Protein AF-X6MIB8-F1 (afdb_monomer_lite)

Sequence (411 aa):
MKKGPIITSQQKDAKNQMLMVTTNDMEYNIPLEWERCTTKIESFKKVSEFEKEVKEFFNSKQVKDDVLILQCRYTSKTKSLLEQVISILQVEHHLFYKVADNHCANKLIVLLIHTNRKSPFPLIFTRKWRLVYVDYLLSTKPISLQKDLKKPVAEVMSGDSKPNLTDCASRAFGKLHFPRSMNCLKEKKKLSKLFSKDESNKCGAILEQRLMSLLSEAMRYRSVEDILLELTPQEESKEMEMSFFERHQNILDTLLILAFVDVLLVVYQNGGFKVLTIIYFSFTKKKKQVNLRKNNQEYQQLFEMALSNSELVPMKTPTITVNQLLLVAIEPELYVVRARTKSLFPFSHCIHKWCQQQFSSNKELPSVEIAHRVTILEQVPIGNGKDSLKQWESICSEKANGIYAMDLIRK

Organism: Reticulomyxa filosa (NCBI:txid46433)

Foldseek 3Di:
DDDDPVLVVCLQVQLFAAEEEEELDDPPLAEPVCVVQEDEPVVDPDPVVVLVVLLCLLPDPPPPDLEHEYEYEDDPVCVVVVVSVVVSNVVSSCVSSVDPVCVRRSRHYYYYYNYFPVGDDDDDDDSHYDYDYDHGNHDDDDDDPVPQQQDQLLVNCPDPCPAQLLVLLLLLLVQADEPPPDDSVVQNVVSSVLRDPPDPRLLSVLLVVQLSVLLCVLRVPPGNNNLVVVLPDPDPPDDPSHGPVVVSSLLSSLSSSQSSNQSQLLQQQQQHCVLLCVLPPPPPDDDDPPVSVLVSVLQVVQQSVQSSACQLRPTDRDNDDSVSSVCVVPPSNHHYNPHPNLQNHRNLVSVVVVLVVVVVVPVPDPPDDVVVSVVVQQPDARHPDPHGVVVSVVSDDPVSVVSSVVSVVSD

Radius of gyration: 30.53 Å; chains: 1; bounding box: 70×48×96 Å

pLDDT: mean 78.82, std 13.81, range [31.67, 96.06]

Structure (mmCIF, N/CA/C/O backbone):
data_AF-X6MIB8-F1
#
_entry.id   AF-X6MIB8-F1
#
loop_
_atom_site.group_PDB
_atom_site.id
_atom_site.type_symbol
_atom_site.label_atom_id
_atom_site.label_alt_id
_atom_site.label_comp_id
_atom_site.label_asym_id
_atom_site.label_entity_id
_atom_site.label_seq_id
_atom_site.pdbx_PDB_ins_code
_atom_site.Cartn_x
_atom_site.Cartn_y
_atom_site.Cartn_z
_atom_site.occupancy
_atom_site.B_iso_or_equiv
_atom_site.auth_seq_id
_atom_site.auth_comp_id
_atom_site.auth_asym_id
_atom_site.auth_atom_id
_atom_site.pdbx_PDB_model_num
ATOM 1 N N . MET A 1 1 ? -7.494 17.008 19.099 1.00 43.53 1 MET A N 1
ATOM 2 C CA . MET A 1 1 ? -7.422 15.704 18.401 1.00 43.53 1 MET A CA 1
ATOM 3 C C . MET A 1 1 ? -8.741 15.482 17.681 1.00 43.53 1 MET A C 1
ATOM 5 O O . MET A 1 1 ? -9.778 15.635 18.316 1.00 43.53 1 MET A O 1
ATOM 9 N N . LYS A 1 2 ? -8.736 15.215 16.369 1.00 44.47 2 LYS A N 1
ATOM 10 C CA . LYS A 1 2 ? -9.976 14.899 15.644 1.00 44.47 2 LYS A CA 1
ATOM 11 C C . LYS A 1 2 ? -10.349 13.450 15.964 1.00 44.47 2 LYS A C 1
ATOM 13 O O . LYS A 1 2 ? -9.749 12.528 15.432 1.00 44.47 2 LYS A O 1
ATOM 18 N N . LYS A 1 3 ? -11.301 13.261 16.878 1.00 60.91 3 LYS A N 1
ATOM 19 C CA . LYS A 1 3 ? -11.911 11.951 17.144 1.00 60.91 3 LYS A CA 1
ATOM 20 C C . LYS A 1 3 ? -12.702 11.533 15.892 1.00 60.91 3 LYS A C 1
ATOM 22 O O . LYS A 1 3 ? -13.269 12.392 15.217 1.00 60.91 3 LYS A O 1
ATOM 27 N N . GLY A 1 4 ? -12.707 10.243 15.552 1.00 65.88 4 GLY A N 1
ATOM 28 C CA . GLY A 1 4 ? -13.371 9.747 14.339 1.00 65.88 4 GLY A CA 1
ATOM 29 C C . GLY A 1 4 ? -14.873 10.095 14.295 1.00 65.88 4 GLY A C 1
ATOM 30 O O . GLY A 1 4 ? -15.484 10.302 15.351 1.00 65.88 4 GLY A O 1
ATOM 31 N N . PRO A 1 5 ? -15.501 10.149 13.103 1.00 74.50 5 PRO A N 1
ATOM 32 C CA . PRO A 1 5 ? -16.910 10.535 12.945 1.00 74.50 5 PRO A CA 1
ATOM 33 C C . PRO A 1 5 ? -17.867 9.628 13.737 1.00 74.50 5 PRO A C 1
ATOM 35 O O . PRO A 1 5 ? -18.864 10.095 14.280 1.00 74.50 5 PRO A O 1
ATOM 38 N N . ILE A 1 6 ? -17.529 8.342 13.882 1.00 80.00 6 ILE A N 1
ATOM 39 C CA . ILE A 1 6 ? -18.321 7.382 14.663 1.00 80.00 6 ILE A CA 1
ATOM 40 C C . ILE A 1 6 ? -18.298 7.751 16.150 1.00 80.00 6 ILE A C 1
ATOM 42 O O . ILE A 1 6 ? -19.362 7.924 16.739 1.00 80.00 6 ILE A O 1
ATOM 46 N N . ILE A 1 7 ? -17.110 7.948 16.736 1.00 80.19 7 ILE A N 1
ATOM 47 C CA . ILE A 1 7 ? -16.953 8.316 18.153 1.00 80.19 7 ILE A CA 1
ATOM 48 C C . ILE A 1 7 ? -17.649 9.648 18.435 1.00 80.19 7 ILE A C 1
ATOM 50 O O . ILE A 1 7 ? -18.449 9.735 19.357 1.00 80.19 7 ILE A O 1
ATOM 54 N N . THR A 1 8 ? -17.405 10.669 17.611 1.00 82.19 8 THR A N 1
ATOM 55 C CA . THR A 1 8 ? -18.011 12.000 17.800 1.00 82.19 8 THR A CA 1
ATOM 56 C C . THR A 1 8 ? -19.533 11.987 17.665 1.00 82.19 8 THR A C 1
ATOM 58 O O . THR A 1 8 ? -20.211 12.673 18.428 1.00 82.19 8 THR A O 1
ATOM 61 N N . SER A 1 9 ? -20.088 11.194 16.739 1.00 83.94 9 SER A N 1
ATOM 62 C CA . SER A 1 9 ? -21.541 11.013 16.643 1.00 83.94 9 SER A CA 1
ATOM 63 C C . SER A 1 9 ? -22.099 10.313 17.883 1.00 83.94 9 SER A C 1
ATOM 65 O O . SER A 1 9 ? -23.073 10.785 18.460 1.00 83.94 9 SER A O 1
ATOM 67 N N . GLN A 1 10 ? -21.434 9.248 18.341 1.00 88.62 10 GLN A N 1
ATOM 68 C CA . GLN A 1 10 ? -21.907 8.431 19.451 1.00 88.62 10 GLN A CA 1
ATOM 69 C C . GLN A 1 10 ? -21.777 9.129 20.805 1.00 88.62 10 GLN A C 1
ATOM 71 O O . GLN A 1 10 ? -22.563 8.857 21.705 1.00 88.62 10 GLN A O 1
ATOM 76 N N . GLN A 1 11 ? -20.827 10.053 20.958 1.00 86.38 11 GLN A N 1
ATOM 77 C CA . GLN A 1 11 ? -20.682 10.835 22.186 1.00 86.38 11 GLN A CA 1
ATOM 78 C C . GLN A 1 11 ? -21.947 11.628 22.535 1.00 86.38 11 GLN A C 1
ATOM 80 O O . GLN A 1 11 ? -22.252 11.773 23.714 1.00 86.38 11 GLN A O 1
ATOM 85 N N . LYS A 1 12 ? -22.713 12.087 21.536 1.00 86.56 12 LYS A N 1
ATOM 86 C CA . LYS A 1 12 ? -23.987 12.794 21.761 1.00 86.56 12 LYS A CA 1
ATOM 87 C C . LYS A 1 12 ? -25.070 11.887 22.354 1.00 86.56 12 LYS A C 1
ATOM 89 O O . LYS A 1 12 ? -25.936 12.363 23.077 1.00 86.56 12 LYS A O 1
ATOM 94 N N . ASP A 1 13 ? -24.977 10.586 22.088 1.00 89.56 13 ASP A N 1
ATOM 95 C CA . ASP A 1 13 ? -25.909 9.558 22.559 1.00 89.56 13 ASP A CA 1
ATOM 96 C C . ASP A 1 13 ? -25.331 8.723 23.715 1.00 89.56 13 ASP A C 1
ATOM 98 O O . ASP A 1 13 ? -25.916 7.707 24.108 1.00 89.56 13 ASP A O 1
ATOM 102 N N . ALA A 1 14 ? -24.199 9.149 24.290 1.00 89.88 14 ALA A N 1
ATOM 103 C CA . ALA A 1 14 ? -23.437 8.380 25.273 1.00 89.88 14 ALA A CA 1
ATOM 104 C C . ALA A 1 14 ? -24.249 8.026 26.524 1.00 89.88 14 ALA A C 1
ATOM 106 O O . ALA A 1 14 ? -24.053 6.957 27.096 1.00 89.88 14 ALA A O 1
ATOM 107 N N . LYS A 1 15 ? -25.211 8.870 26.917 1.00 89.81 15 LYS A N 1
ATOM 108 C CA . LYS A 1 15 ? -26.158 8.591 28.007 1.00 89.81 15 LYS A CA 1
ATOM 109 C C . LYS A 1 15 ? -27.012 7.348 27.756 1.00 89.81 15 LYS A C 1
ATOM 111 O O . LYS A 1 15 ? -27.346 6.613 28.684 1.00 89.81 15 LYS A O 1
ATOM 116 N N . ASN A 1 16 ? -27.414 7.132 26.510 1.00 90.06 16 ASN A N 1
ATOM 117 C CA . ASN A 1 16 ? -28.349 6.072 26.156 1.00 90.06 16 ASN A CA 1
ATOM 118 C C . ASN A 1 16 ? -27.608 4.782 25.807 1.00 90.06 16 ASN A C 1
ATOM 120 O O . ASN A 1 16 ? -28.069 3.694 26.170 1.00 90.06 16 ASN A O 1
ATOM 124 N N . GLN A 1 17 ? -26.473 4.908 25.112 1.00 92.00 17 GLN A N 1
ATOM 125 C CA . GLN A 1 17 ? -25.774 3.782 24.503 1.00 92.00 17 GLN A CA 1
ATOM 126 C C . GLN A 1 17 ? -24.253 3.928 24.555 1.00 92.00 17 GLN A C 1
ATOM 128 O O . GLN A 1 17 ? -23.694 4.973 24.220 1.00 92.00 17 GLN A O 1
ATOM 133 N N . MET A 1 18 ? -23.589 2.822 24.882 1.00 94.81 18 MET A N 1
ATOM 134 C CA . MET A 1 18 ? -22.151 2.629 24.703 1.00 94.81 18 MET A CA 1
ATOM 135 C C . MET A 1 18 ? -21.857 2.112 23.289 1.00 94.81 18 MET A C 1
ATOM 137 O O . MET A 1 18 ? -22.747 1.595 22.608 1.00 94.81 18 MET A O 1
ATOM 141 N N . LEU A 1 19 ? -20.609 2.231 22.840 1.00 94.56 19 LEU A N 1
ATOM 142 C CA . LEU A 1 19 ? -20.187 1.768 21.519 1.00 94.56 19 LEU A CA 1
ATOM 143 C C . LEU A 1 19 ? -19.477 0.420 21.629 1.00 94.56 19 LEU A C 1
ATOM 145 O O . LEU A 1 19 ? -18.534 0.283 22.399 1.00 94.56 19 LEU A O 1
ATOM 149 N N . MET A 1 20 ? -19.887 -0.554 20.826 1.00 94.62 20 MET A N 1
ATOM 150 C CA . MET A 1 20 ? -19.162 -1.809 20.651 1.00 94.62 20 MET A CA 1
ATOM 151 C C . MET A 1 20 ? -18.647 -1.864 19.216 1.00 94.62 20 MET A C 1
ATOM 153 O O . MET A 1 20 ? -19.436 -1.894 18.270 1.00 94.62 20 MET A O 1
ATOM 157 N N . VAL A 1 21 ? -17.328 -1.837 19.056 1.00 93.06 21 VAL A N 1
ATOM 158 C CA . VAL A 1 21 ? -16.655 -1.918 17.759 1.00 93.06 21 VAL A CA 1
ATOM 159 C C . VAL A 1 21 ? -16.092 -3.317 17.608 1.00 93.06 21 VAL A C 1
ATOM 161 O O . VAL A 1 21 ? -15.264 -3.736 18.407 1.00 93.06 21 VAL A O 1
ATOM 164 N N . THR A 1 22 ? -16.526 -4.034 16.581 1.00 91.56 22 THR A N 1
ATOM 165 C CA . THR A 1 22 ? -15.931 -5.318 16.191 1.00 91.56 22 THR A CA 1
ATOM 166 C C . THR A 1 22 ? -15.051 -5.105 14.971 1.00 91.56 22 THR A C 1
ATOM 168 O O . THR A 1 22 ? -15.407 -4.334 14.078 1.00 91.56 22 THR A O 1
ATOM 171 N N . THR A 1 23 ? -13.890 -5.747 14.939 1.00 90.00 23 THR A N 1
ATOM 172 C CA . THR A 1 23 ? -12.939 -5.597 13.838 1.00 90.00 23 THR A CA 1
ATOM 173 C C . THR A 1 23 ? -12.121 -6.864 13.636 1.00 90.00 23 THR A C 1
ATOM 175 O O . THR A 1 23 ? -11.822 -7.569 14.596 1.00 90.00 23 THR A O 1
ATOM 178 N N . ASN A 1 24 ? -11.741 -7.135 12.388 1.00 86.00 24 ASN A N 1
ATOM 179 C CA . ASN A 1 24 ? -10.738 -8.152 12.058 1.00 86.00 24 ASN A CA 1
ATOM 180 C C . ASN A 1 24 ? -9.335 -7.546 11.881 1.00 86.00 24 ASN A C 1
ATOM 182 O O . ASN A 1 24 ? -8.414 -8.262 11.500 1.00 86.00 24 ASN A O 1
ATOM 186 N N . ASP A 1 25 ? -9.182 -6.242 12.124 1.00 86.62 25 ASP A N 1
ATOM 187 C CA . ASP A 1 25 ? -7.909 -5.539 12.022 1.00 86.62 25 ASP A CA 1
ATOM 188 C C . ASP A 1 25 ? -6.956 -5.923 13.167 1.00 86.62 25 ASP A C 1
ATOM 190 O O . ASP A 1 25 ? -7.358 -6.441 14.220 1.00 86.62 25 ASP A O 1
ATOM 194 N N . MET A 1 26 ? -5.673 -5.642 12.975 1.00 84.06 26 MET A N 1
ATOM 195 C CA . MET A 1 26 ? -4.621 -5.972 13.926 1.00 84.06 26 MET A CA 1
ATOM 196 C C . MET A 1 26 ? -4.724 -5.122 15.197 1.00 84.06 26 MET A C 1
ATOM 198 O O . MET A 1 26 ? -4.996 -3.925 15.158 1.00 84.06 26 MET A O 1
ATOM 202 N N . GLU A 1 27 ? -4.430 -5.721 16.353 1.00 85.19 27 GLU A N 1
ATOM 203 C CA . GLU A 1 27 ? -4.502 -5.036 17.656 1.00 85.19 27 GLU A CA 1
ATOM 204 C C . GLU A 1 27 ? -3.617 -3.786 17.760 1.00 85.19 27 GLU A C 1
ATOM 206 O O . GLU A 1 27 ? -3.886 -2.905 18.571 1.00 85.19 27 GLU A O 1
ATOM 211 N N . TYR A 1 28 ? -2.541 -3.709 16.982 1.00 83.69 28 TYR A N 1
ATOM 212 C CA . TYR A 1 28 ? -1.632 -2.564 16.987 1.00 83.69 28 TYR A CA 1
ATOM 213 C C . TYR A 1 28 ? -2.043 -1.459 16.003 1.00 83.69 28 TYR A C 1
ATOM 215 O O . TYR A 1 28 ? -1.439 -0.389 16.024 1.00 83.69 28 TYR A O 1
ATOM 223 N N . ASN A 1 29 ? -3.068 -1.672 15.171 1.00 86.38 29 ASN A N 1
ATOM 224 C CA . ASN A 1 29 ? -3.566 -0.689 14.203 1.00 86.38 29 ASN A CA 1
ATOM 225 C C . ASN A 1 29 ? -4.497 0.347 14.865 1.00 86.38 29 ASN A C 1
ATOM 227 O O . ASN A 1 29 ? -5.529 0.732 14.324 1.00 86.38 29 ASN A O 1
ATOM 231 N N . ILE A 1 30 ? -4.133 0.824 16.057 1.00 87.69 30 ILE A N 1
ATOM 232 C CA . ILE A 1 30 ? -4.874 1.869 16.767 1.00 87.69 30 ILE A CA 1
ATOM 233 C C . ILE A 1 30 ? -4.402 3.244 16.273 1.00 87.69 30 ILE A C 1
ATOM 235 O O . ILE A 1 30 ? -3.196 3.500 16.258 1.00 87.69 30 ILE A O 1
ATOM 239 N N . PRO A 1 31 ? -5.315 4.157 15.888 1.00 87.12 31 PRO A N 1
ATOM 240 C CA . PRO A 1 31 ? -4.941 5.525 15.551 1.00 87.12 31 PRO A CA 1
ATOM 241 C C . PRO A 1 31 ? -4.188 6.204 16.701 1.00 87.12 31 PRO A C 1
ATOM 243 O O . PRO A 1 31 ? -4.583 6.086 17.862 1.00 87.12 31 PRO A O 1
ATOM 246 N N . LEU A 1 32 ? -3.150 6.984 16.386 1.00 86.31 32 LEU A N 1
ATOM 247 C CA . LEU A 1 32 ? -2.372 7.732 17.388 1.00 86.31 32 LEU A CA 1
ATOM 248 C C . LEU A 1 32 ? -3.260 8.660 18.235 1.00 86.31 32 LEU A C 1
ATOM 250 O O . LEU A 1 32 ? -2.961 8.952 19.392 1.00 86.31 32 LEU A O 1
ATOM 254 N N . GLU A 1 33 ? -4.383 9.125 17.681 1.00 84.06 33 GLU A N 1
ATOM 255 C CA . GLU A 1 33 ? -5.357 9.940 18.403 1.00 84.06 33 GLU A CA 1
ATOM 256 C C . GLU A 1 33 ? -6.120 9.175 19.490 1.00 84.06 33 GLU A C 1
ATOM 258 O O . GLU A 1 33 ? -6.701 9.811 20.370 1.00 84.06 33 GLU A O 1
ATOM 263 N N . TRP A 1 34 ? -6.166 7.845 19.410 1.00 87.75 34 TRP A N 1
ATOM 264 C CA . TRP A 1 34 ? -6.876 6.965 20.344 1.00 87.75 34 TRP A CA 1
ATOM 265 C C . TRP A 1 34 ? -5.939 6.351 21.382 1.00 87.75 34 TRP A C 1
ATOM 267 O O . TRP A 1 34 ? -6.402 5.909 22.429 1.00 87.75 34 TRP A O 1
ATOM 277 N N . GLU A 1 35 ? -4.631 6.353 21.128 1.00 87.00 35 GLU A N 1
ATOM 278 C CA . GLU A 1 35 ? -3.621 5.711 21.977 1.00 87.00 35 GLU A CA 1
ATOM 279 C C . GLU A 1 35 ? -3.730 6.129 23.454 1.00 87.00 35 GLU A C 1
ATOM 281 O O . GLU A 1 35 ? -3.663 5.292 24.345 1.00 87.00 35 GLU A O 1
ATOM 286 N N . ARG A 1 36 ? -3.997 7.413 23.726 1.00 87.06 36 ARG A N 1
ATOM 287 C CA . ARG A 1 36 ? -4.090 7.950 25.098 1.00 87.06 36 ARG A CA 1
ATOM 288 C C . ARG A 1 36 ? -5.326 7.510 25.875 1.00 87.06 36 ARG A C 1
ATOM 290 O O . ARG A 1 36 ? -5.307 7.569 27.099 1.00 87.06 36 ARG A O 1
ATOM 297 N N . CYS A 1 37 ? -6.392 7.128 25.181 1.00 88.00 37 CYS A N 1
ATOM 298 C CA . CYS A 1 37 ? -7.644 6.700 25.796 1.00 88.00 37 CYS A CA 1
ATOM 299 C C . CYS A 1 37 ? -7.920 5.206 25.598 1.00 88.00 37 CYS A C 1
ATOM 301 O O . CYS A 1 37 ? -9.012 4.752 25.933 1.00 88.00 37 CYS A O 1
ATOM 303 N N . THR A 1 38 ? -6.954 4.458 25.053 1.00 92.12 38 THR A N 1
ATOM 304 C CA . THR A 1 38 ? -7.073 3.023 24.801 1.00 92.12 38 THR A CA 1
ATOM 305 C C . THR A 1 38 ? -6.331 2.227 25.860 1.00 92.12 38 THR A C 1
ATOM 307 O O . THR A 1 38 ? -5.121 2.367 26.019 1.00 92.12 38 THR A O 1
ATOM 310 N N . THR A 1 39 ? -7.050 1.331 26.527 1.00 94.31 39 THR A N 1
ATOM 311 C CA . THR A 1 39 ? -6.491 0.415 27.520 1.00 94.31 39 THR A CA 1
ATOM 312 C C . THR A 1 39 ? -6.834 -1.019 27.145 1.00 94.31 39 THR A C 1
ATOM 314 O O . THR A 1 39 ? -7.984 -1.337 26.833 1.00 94.31 39 THR A O 1
ATOM 317 N N . LYS A 1 40 ? -5.840 -1.910 27.193 1.00 94.88 40 LYS A N 1
ATOM 318 C CA . LYS A 1 40 ? -6.064 -3.344 26.980 1.00 94.88 40 LYS A CA 1
ATOM 319 C C . LYS A 1 40 ? -6.684 -3.968 28.218 1.00 94.88 40 LYS A C 1
ATOM 321 O O . LYS A 1 40 ? -6.138 -3.827 29.314 1.00 94.88 40 LYS A O 1
ATOM 326 N N . ILE A 1 41 ? -7.777 -4.699 28.041 1.00 93.69 41 ILE A N 1
ATOM 327 C CA . ILE A 1 41 ? -8.462 -5.395 29.138 1.00 93.69 41 ILE A CA 1
ATOM 328 C C . ILE A 1 41 ? -7.527 -6.426 29.780 1.00 93.69 41 ILE A C 1
ATOM 330 O O . ILE A 1 41 ? -7.510 -6.590 30.996 1.00 93.69 41 ILE A O 1
ATOM 334 N N . GLU A 1 42 ? -6.676 -7.062 28.980 1.00 90.44 42 GLU A N 1
ATOM 335 C CA . GLU A 1 42 ? -5.698 -8.044 29.442 1.00 90.44 42 GLU A CA 1
ATOM 336 C C . GLU A 1 42 ? -4.600 -7.444 30.343 1.00 90.44 42 GLU A C 1
ATOM 338 O O . GLU A 1 42 ? -3.852 -8.191 30.971 1.00 90.44 42 GLU A O 1
ATOM 343 N N . SER A 1 43 ? -4.484 -6.113 30.430 1.00 92.94 43 SER A N 1
ATOM 344 C CA . SER A 1 43 ? -3.535 -5.462 31.342 1.00 92.94 43 SER A CA 1
ATOM 345 C C . SER A 1 43 ? -3.989 -5.459 32.808 1.00 92.94 43 SER A C 1
ATOM 347 O O . SER A 1 43 ? -3.147 -5.337 33.702 1.00 92.94 43 SER A O 1
ATOM 349 N N . PHE A 1 44 ? -5.289 -5.636 33.073 1.00 93.38 44 PHE A N 1
ATOM 350 C CA . PHE A 1 44 ? -5.826 -5.702 34.432 1.00 93.38 44 PHE A CA 1
ATOM 351 C C . PHE A 1 44 ? -5.623 -7.106 34.998 1.00 93.38 44 PHE A C 1
ATOM 353 O O . PHE A 1 44 ? -6.091 -8.095 34.430 1.00 93.38 44 PHE A O 1
ATOM 360 N N . LYS A 1 45 ? -4.945 -7.214 36.146 1.00 91.50 45 LYS A N 1
ATOM 361 C CA . LYS A 1 45 ? -4.690 -8.518 36.782 1.00 91.50 45 LYS A CA 1
ATOM 362 C C . LYS A 1 45 ? -5.883 -8.988 37.603 1.00 91.50 45 LYS A C 1
ATOM 364 O O . LYS A 1 45 ? -6.031 -10.189 37.833 1.00 91.50 45 LYS A O 1
ATOM 369 N N . LYS A 1 46 ? -6.712 -8.053 38.077 1.00 92.88 46 LYS A N 1
ATOM 370 C CA . LYS A 1 46 ? -7.894 -8.328 38.902 1.00 92.88 46 LYS A CA 1
ATOM 371 C C . LYS A 1 46 ? -9.114 -7.576 38.385 1.00 92.88 46 LYS A C 1
ATOM 373 O O . LYS A 1 46 ? -9.018 -6.420 37.987 1.00 92.88 46 LYS A O 1
ATOM 378 N N . VAL A 1 47 ? -10.289 -8.192 38.516 1.00 91.44 47 VAL A N 1
ATOM 379 C CA . VAL A 1 47 ? -11.580 -7.563 38.177 1.00 91.44 47 VAL A CA 1
ATOM 380 C C . VAL A 1 47 ? -11.799 -6.267 38.966 1.00 91.44 47 VAL A C 1
ATOM 382 O O . VAL A 1 47 ? -12.253 -5.277 38.409 1.00 91.44 47 VAL A O 1
ATOM 385 N N . SER A 1 48 ? -11.383 -6.229 40.234 1.00 93.06 48 SER A N 1
ATOM 386 C CA . SER A 1 48 ? -11.474 -5.028 41.072 1.00 93.06 48 SER A CA 1
ATOM 387 C C . SER A 1 48 ? -10.641 -3.851 40.551 1.00 93.06 48 SER A C 1
ATOM 389 O O . SER A 1 48 ? -11.001 -2.702 40.782 1.00 93.06 48 SER A O 1
ATOM 391 N N . GLU A 1 49 ? -9.514 -4.119 39.878 1.00 94.81 49 GLU A N 1
ATOM 392 C CA . GLU A 1 49 ? -8.689 -3.072 39.254 1.00 94.81 49 GLU A CA 1
ATOM 393 C C . GLU A 1 49 ? -9.424 -2.478 38.050 1.00 94.81 49 GLU A C 1
ATOM 395 O O . GLU A 1 49 ? -9.509 -1.261 37.922 1.00 94.81 49 GLU A O 1
ATOM 400 N N . PHE A 1 50 ? -10.028 -3.338 37.227 1.00 95.38 50 PHE A N 1
ATOM 401 C CA . PHE A 1 50 ? -10.848 -2.926 36.090 1.00 95.38 50 PHE A CA 1
ATOM 402 C C . PHE A 1 50 ? -12.075 -2.106 36.520 1.00 95.38 50 PHE A C 1
ATOM 404 O O . PHE A 1 50 ? -12.313 -1.022 35.993 1.00 95.38 50 PHE A O 1
ATOM 411 N N . GLU A 1 51 ? -12.837 -2.575 37.513 1.00 94.69 51 GLU A N 1
ATOM 412 C CA . GLU A 1 51 ? -13.989 -1.837 38.052 1.00 94.69 51 GLU A CA 1
ATOM 413 C C . GLU A 1 51 ? -13.591 -0.463 38.594 1.00 94.69 51 GLU A C 1
ATOM 415 O O . GLU A 1 51 ? -14.310 0.520 38.399 1.00 94.69 51 GLU A O 1
ATOM 420 N N . LYS A 1 52 ? -12.443 -0.389 39.277 1.00 93.69 52 LYS A N 1
ATOM 421 C CA . LYS A 1 52 ? -11.911 0.865 39.808 1.00 93.69 52 LYS A CA 1
ATOM 422 C C . LYS A 1 52 ? -11.590 1.848 38.682 1.00 93.69 52 LYS A C 1
ATOM 424 O O . LYS A 1 52 ? -12.020 2.993 38.773 1.00 93.69 52 LYS A O 1
ATOM 429 N N . GLU A 1 53 ? -10.923 1.402 37.619 1.00 93.12 53 GLU A N 1
ATOM 430 C CA . GLU A 1 53 ? -10.613 2.236 36.449 1.00 93.12 53 GLU A CA 1
ATOM 431 C C . GLU A 1 53 ? -11.889 2.798 35.797 1.00 93.12 53 GLU A C 1
ATOM 433 O O . GLU A 1 53 ? -11.995 3.996 35.536 1.00 93.12 53 GLU A O 1
ATOM 438 N N . VAL A 1 54 ? -12.905 1.951 35.589 1.00 93.69 54 VAL A N 1
ATOM 439 C CA . VAL A 1 54 ? -14.188 2.371 34.995 1.00 93.69 54 VAL A CA 1
ATOM 440 C C . VAL A 1 54 ? -14.894 3.405 35.881 1.00 93.69 54 VAL A C 1
ATOM 442 O O . VAL A 1 54 ? -15.408 4.411 35.381 1.00 93.69 54 VAL A O 1
ATOM 445 N N . LYS A 1 55 ? -14.886 3.204 37.203 1.00 92.31 55 LYS A N 1
ATOM 446 C CA . LYS A 1 55 ? -15.434 4.171 38.168 1.00 92.31 55 LYS A CA 1
ATOM 447 C C . LYS A 1 55 ? -14.664 5.485 38.154 1.00 92.31 55 LYS A C 1
ATOM 449 O O . LYS A 1 55 ? -15.278 6.550 38.183 1.00 92.31 55 LYS A O 1
ATOM 454 N N . GLU A 1 56 ? -13.337 5.434 38.104 1.00 91.31 56 GLU A N 1
ATOM 455 C CA . GLU A 1 56 ? -12.487 6.625 38.030 1.00 91.31 56 GLU A CA 1
ATOM 456 C C . GLU A 1 56 ? -12.734 7.411 36.740 1.00 91.31 56 GLU A C 1
ATOM 458 O O . GLU A 1 56 ? -12.901 8.633 36.801 1.00 91.31 56 GLU A O 1
ATOM 463 N N . PHE A 1 57 ? -12.886 6.730 35.600 1.00 92.25 57 PHE A N 1
ATOM 464 C CA . PHE A 1 57 ? -13.290 7.357 34.342 1.00 92.25 57 PHE A CA 1
ATOM 465 C C . PHE A 1 57 ? -14.601 8.137 34.494 1.00 92.25 57 PHE A C 1
ATOM 467 O O . PHE A 1 57 ? -14.665 9.302 34.097 1.00 92.25 57 PHE A O 1
ATOM 474 N N . PHE A 1 58 ? -15.632 7.557 35.116 1.00 90.25 58 PHE A N 1
ATOM 475 C CA . PHE A 1 58 ? -16.915 8.236 35.333 1.00 90.25 58 PHE A CA 1
ATOM 476 C C . PHE A 1 58 ? -16.857 9.348 36.392 1.00 90.25 58 PHE A C 1
ATOM 478 O O . PHE A 1 58 ? -17.447 10.410 36.186 1.00 90.25 58 PHE A O 1
ATOM 485 N N . ASN A 1 59 ? -16.092 9.181 37.468 1.00 85.00 59 ASN A N 1
ATOM 486 C CA . ASN A 1 59 ? -16.019 10.150 38.571 1.00 85.00 59 ASN A CA 1
ATOM 487 C C . ASN A 1 59 ? -15.068 11.323 38.305 1.00 85.00 59 ASN A C 1
ATOM 489 O O . ASN A 1 59 ? -15.191 12.390 38.911 1.00 85.00 59 ASN A O 1
ATOM 493 N N . SER A 1 60 ? -14.119 11.155 37.390 1.00 77.25 60 SER A N 1
ATOM 494 C CA . SER A 1 60 ? -13.137 12.183 37.091 1.00 77.25 60 SER A CA 1
ATOM 495 C C . SER A 1 60 ? -13.764 13.403 36.408 1.00 77.25 60 SER A C 1
ATOM 497 O O . SER A 1 60 ? -14.247 13.321 35.278 1.00 77.25 60 SER A O 1
ATOM 499 N N . LYS A 1 61 ? -13.707 14.569 37.064 1.00 65.81 61 LYS A N 1
ATOM 500 C CA . LYS A 1 61 ? -13.984 15.876 36.433 1.00 65.81 61 LYS A CA 1
ATOM 501 C C . LYS A 1 61 ? -12.802 16.393 35.594 1.00 65.81 61 LYS A C 1
ATOM 503 O O . LYS A 1 61 ? -12.946 17.394 34.903 1.00 65.81 61 LYS A O 1
ATOM 508 N N . GLN A 1 62 ? -11.632 15.750 35.699 1.00 51.75 62 GLN A N 1
ATOM 509 C CA . GLN A 1 62 ? -10.342 16.226 35.176 1.00 51.75 62 GLN A CA 1
ATOM 510 C C . GLN A 1 62 ? -9.794 15.418 33.991 1.00 51.75 62 GLN A C 1
ATOM 512 O O . GLN A 1 62 ? -8.816 15.846 33.374 1.00 51.75 62 GLN A O 1
ATOM 517 N N . VAL A 1 63 ? -10.374 14.262 33.655 1.00 53.47 63 VAL A N 1
ATOM 518 C CA . VAL A 1 63 ? -9.923 13.482 32.498 1.00 53.47 63 VAL A CA 1
ATOM 519 C C . VAL A 1 63 ? -10.285 14.287 31.252 1.00 53.47 63 VAL A C 1
ATOM 521 O O . VAL A 1 63 ? -11.452 14.500 30.948 1.00 53.47 63 VAL A O 1
ATOM 524 N N . LYS A 1 64 ? -9.256 14.759 30.538 1.00 53.50 64 LYS A N 1
ATOM 525 C CA . LYS A 1 64 ? -9.375 15.501 29.268 1.00 53.50 64 LYS A CA 1
ATOM 526 C C . LYS A 1 64 ? -10.089 14.702 28.167 1.00 53.50 64 LYS A C 1
ATOM 528 O O . LYS A 1 64 ? -10.403 15.256 27.116 1.00 53.50 64 LYS A O 1
ATOM 533 N N . ASP A 1 65 ? -10.339 13.421 28.411 1.00 68.69 65 ASP A N 1
ATOM 534 C CA . ASP A 1 65 ? -10.904 12.476 27.472 1.00 68.69 65 ASP A CA 1
ATOM 535 C C . ASP A 1 65 ? -12.263 11.958 27.953 1.00 68.69 65 ASP A C 1
ATOM 537 O O . ASP A 1 65 ? -12.360 11.000 28.707 1.00 68.69 65 ASP A O 1
ATOM 541 N N . ASP A 1 66 ? -13.346 12.533 27.424 1.00 87.75 66 ASP A N 1
ATOM 542 C CA . ASP A 1 66 ? -14.717 12.012 27.584 1.00 87.75 66 ASP A CA 1
ATOM 543 C C . ASP A 1 66 ? -14.945 10.649 26.886 1.00 87.75 66 ASP A C 1
ATOM 545 O O . ASP A 1 66 ? -16.070 10.290 26.540 1.00 87.75 66 ASP A O 1
ATOM 549 N N . VAL A 1 67 ? -13.880 9.909 26.577 1.00 91.19 67 VAL A N 1
ATOM 550 C CA . VAL A 1 67 ? -13.925 8.627 25.873 1.00 91.19 67 VAL A CA 1
ATOM 551 C C . VAL A 1 67 ? -12.971 7.663 26.558 1.00 91.19 67 VAL A C 1
ATOM 553 O O . VAL A 1 67 ? -11.792 7.979 26.685 1.00 91.19 67 VAL A O 1
ATOM 556 N N . LEU A 1 68 ? -13.472 6.488 26.923 1.00 93.69 68 LEU A N 1
ATOM 557 C CA . LEU A 1 68 ? -12.681 5.343 27.364 1.00 93.69 68 LEU A CA 1
ATOM 558 C C . LEU A 1 68 ? -12.784 4.249 26.302 1.00 93.69 68 LEU A C 1
ATOM 560 O O . LEU A 1 68 ? -13.887 3.784 26.010 1.00 93.69 68 LEU A O 1
ATOM 564 N N . ILE A 1 69 ? -11.655 3.847 25.722 1.00 94.81 69 ILE A N 1
ATOM 565 C CA . ILE A 1 69 ? -11.572 2.751 24.756 1.00 94.81 69 ILE A CA 1
ATOM 566 C C . ILE A 1 69 ? -10.965 1.542 25.463 1.00 94.81 69 ILE A C 1
ATOM 568 O O . ILE A 1 69 ? -9.829 1.571 25.926 1.00 94.81 69 ILE A O 1
ATOM 572 N N . LEU A 1 70 ? -11.731 0.463 25.547 1.00 96.06 70 LEU A N 1
ATOM 573 C CA . LEU A 1 70 ? -11.303 -0.802 26.122 1.00 96.06 70 LEU A CA 1
ATOM 574 C C . LEU A 1 70 ? -11.098 -1.797 24.995 1.00 96.06 70 LEU A C 1
ATOM 576 O O . LEU A 1 70 ? -12.044 -2.135 24.288 1.00 96.06 70 LEU A O 1
ATOM 580 N N . GLN A 1 71 ? -9.862 -2.240 24.820 1.00 95.19 71 GLN A N 1
ATOM 581 C CA . GLN A 1 71 ? -9.473 -3.144 23.750 1.00 95.19 71 GLN A CA 1
ATOM 582 C C . GLN A 1 71 ? -9.352 -4.573 24.277 1.00 95.19 71 GLN A C 1
ATOM 584 O O . GLN A 1 71 ? -8.723 -4.792 25.312 1.00 95.19 71 GLN A O 1
ATOM 589 N N . CYS A 1 72 ? -9.905 -5.547 23.556 1.00 92.44 72 CYS A N 1
ATOM 590 C CA . CYS A 1 72 ? -9.716 -6.962 23.864 1.00 92.44 72 CYS A CA 1
ATOM 591 C C . CYS A 1 72 ? -9.686 -7.835 22.612 1.00 92.44 72 CYS A C 1
ATOM 593 O O . CYS A 1 72 ? -10.260 -7.494 21.569 1.00 92.44 72 CYS A O 1
ATOM 595 N N . ARG A 1 73 ? -9.048 -9.001 22.731 1.00 90.56 73 ARG A N 1
ATOM 596 C CA . ARG A 1 73 ? -9.099 -10.037 21.696 1.00 90.56 73 ARG A CA 1
ATOM 597 C C . ARG A 1 73 ? -10.165 -11.074 22.025 1.00 90.56 73 ARG A C 1
ATOM 599 O O . ARG A 1 73 ? -10.116 -11.738 23.066 1.00 90.56 73 ARG A O 1
ATOM 606 N N . TYR A 1 74 ? -11.098 -11.284 21.104 1.00 89.56 74 TYR A N 1
ATOM 607 C CA . TYR A 1 74 ? -12.105 -12.325 21.247 1.00 89.56 74 TYR A CA 1
ATOM 608 C C . TYR A 1 74 ? -11.575 -13.690 20.805 1.00 89.56 74 TYR A C 1
ATOM 610 O O . TYR A 1 74 ? -11.120 -13.889 19.679 1.00 89.56 74 TYR A O 1
ATOM 618 N N . THR A 1 75 ? -11.657 -14.650 21.719 1.00 86.75 75 THR A N 1
ATOM 619 C CA . THR A 1 75 ? -11.350 -16.064 21.515 1.00 86.75 75 THR A CA 1
ATOM 620 C C . THR A 1 75 ? -12.305 -16.898 22.365 1.00 86.75 75 THR A C 1
ATOM 622 O O . THR A 1 75 ? -12.901 -16.394 23.320 1.00 86.75 75 THR A O 1
ATOM 625 N N . SER A 1 76 ? -12.397 -18.202 22.099 1.00 82.81 76 SER A N 1
ATOM 626 C CA . SER A 1 76 ? -13.167 -19.119 22.953 1.00 82.81 76 SER A CA 1
ATOM 627 C C . SER A 1 76 ? -12.743 -19.070 24.430 1.00 82.81 76 SER A C 1
ATOM 629 O O . SER A 1 76 ? -13.582 -19.240 25.310 1.00 82.81 76 SER A O 1
ATOM 631 N N . LYS A 1 77 ? -11.466 -18.770 24.713 1.00 85.44 77 LYS A N 1
ATOM 632 C CA . LYS A 1 77 ? -10.919 -18.646 26.074 1.00 85.44 77 LYS A CA 1
ATOM 633 C C . LYS A 1 77 ? -11.281 -17.328 26.764 1.00 85.44 77 LYS A C 1
ATOM 635 O O . LYS A 1 77 ? -11.348 -17.293 27.985 1.00 85.44 77 LYS A O 1
ATOM 640 N N . THR A 1 78 ? -11.502 -16.254 26.005 1.00 86.31 78 THR A N 1
ATOM 641 C CA . THR A 1 78 ? -11.779 -14.909 26.546 1.00 86.31 78 THR A CA 1
ATOM 642 C C . THR A 1 78 ? -13.270 -14.575 26.596 1.00 86.31 78 THR A C 1
ATOM 644 O O . THR A 1 78 ? -13.639 -13.497 27.056 1.00 86.31 78 THR A O 1
ATOM 647 N N . LYS A 1 79 ? -14.146 -15.502 26.183 1.00 87.38 79 LYS A N 1
ATOM 648 C CA . LYS A 1 79 ? -15.602 -15.307 26.163 1.00 87.38 79 LYS A CA 1
ATOM 649 C C . LYS A 1 79 ? -16.178 -14.924 27.532 1.00 87.38 79 LYS A C 1
ATOM 651 O O . LYS A 1 79 ? -16.856 -13.908 27.626 1.00 87.38 79 LYS A O 1
ATOM 656 N N . SER A 1 80 ? -15.886 -15.698 28.579 1.00 87.81 80 SER A N 1
ATOM 657 C CA . SER A 1 80 ? -16.410 -15.440 29.930 1.00 87.81 80 SER A CA 1
ATOM 658 C C . SER A 1 80 ? -15.899 -14.119 30.510 1.00 87.81 80 SER A C 1
ATOM 660 O O . SER A 1 80 ? -16.663 -13.373 31.119 1.00 87.81 80 SER A O 1
ATOM 662 N N . LEU A 1 81 ? -14.624 -13.793 30.268 1.00 89.38 81 LEU A N 1
ATOM 663 C CA . LEU A 1 81 ? -14.037 -12.508 30.650 1.00 89.38 81 LEU A CA 1
ATOM 664 C C . LEU A 1 81 ? -14.775 -11.345 29.978 1.00 89.38 81 LEU A C 1
ATOM 666 O O . LEU A 1 81 ? -15.104 -10.359 30.629 1.00 89.38 81 LEU A O 1
ATOM 670 N N . LEU A 1 82 ? -15.061 -11.464 28.682 1.00 90.31 82 LEU A N 1
ATOM 671 C CA . LEU A 1 82 ? -15.751 -10.421 27.932 1.00 90.31 82 LEU A CA 1
ATOM 672 C C . LEU A 1 82 ? -17.205 -10.239 28.384 1.00 90.31 82 LEU A C 1
ATOM 674 O O . LEU A 1 82 ? -17.670 -9.107 28.491 1.00 90.31 82 LEU A O 1
ATOM 678 N N . GLU A 1 83 ? -17.910 -11.326 28.698 1.00 90.12 83 GLU A N 1
ATOM 679 C CA . GLU A 1 83 ? -19.254 -11.267 29.289 1.00 90.12 83 GLU A CA 1
ATOM 680 C C . GLU A 1 83 ? -19.236 -10.536 30.641 1.00 90.12 83 GLU A C 1
ATOM 682 O O . GLU A 1 83 ? -20.068 -9.655 30.880 1.00 90.12 83 GLU A O 1
ATOM 687 N N . GLN A 1 84 ? -18.244 -10.824 31.491 1.00 92.00 84 GLN A N 1
ATOM 688 C CA . GLN A 1 84 ? -18.060 -10.134 32.769 1.00 92.00 84 GLN A CA 1
ATOM 689 C C . GLN A 1 84 ? -17.773 -8.639 32.579 1.00 92.00 84 GLN A C 1
ATOM 691 O O . GLN A 1 84 ? -18.411 -7.803 33.220 1.00 92.00 84 GLN A O 1
ATOM 696 N N . VAL A 1 85 ? -16.863 -8.294 31.665 1.00 94.06 85 VAL A N 1
ATOM 697 C CA . VAL A 1 85 ? -16.561 -6.905 31.287 1.00 94.06 85 VAL A CA 1
ATOM 698 C C . VAL A 1 85 ? -17.828 -6.186 30.838 1.00 94.06 85 VAL A C 1
ATOM 700 O O . VAL A 1 85 ? -18.136 -5.114 31.352 1.00 94.06 85 VAL A O 1
ATOM 703 N N . ILE A 1 86 ? -18.590 -6.772 29.912 1.00 93.19 86 ILE A N 1
ATOM 704 C CA . ILE A 1 86 ? -19.823 -6.170 29.393 1.00 93.19 86 ILE A CA 1
ATOM 705 C C . ILE A 1 86 ? -20.811 -5.897 30.531 1.00 93.19 86 ILE A C 1
ATOM 707 O O . ILE A 1 86 ? -21.389 -4.809 30.579 1.00 93.19 86 ILE A O 1
ATOM 711 N N . SER A 1 87 ? -20.970 -6.846 31.456 1.00 92.69 87 SER A N 1
ATOM 712 C CA . SER A 1 87 ? -21.848 -6.691 32.617 1.00 92.69 87 SER A CA 1
ATOM 713 C C . SER A 1 87 ? -21.409 -5.531 33.515 1.00 92.69 87 SER A C 1
ATOM 715 O O . SER A 1 87 ? -22.233 -4.689 33.869 1.00 92.69 87 SER A O 1
ATOM 717 N N . ILE A 1 88 ? -20.119 -5.449 33.855 1.00 94.88 88 ILE A N 1
ATOM 718 C CA . ILE A 1 88 ? -19.568 -4.369 34.690 1.00 94.88 88 ILE A CA 1
ATOM 719 C C . ILE A 1 88 ? -19.802 -3.010 34.025 1.00 94.88 88 ILE A C 1
ATOM 721 O O . ILE A 1 88 ? -20.336 -2.094 34.649 1.00 94.88 88 ILE A O 1
ATOM 725 N N . LEU A 1 89 ? -19.472 -2.891 32.737 1.00 95.56 89 LEU A N 1
ATOM 726 C CA . LEU A 1 89 ? -19.629 -1.642 31.991 1.00 95.56 89 LEU A CA 1
ATOM 727 C C . LEU A 1 89 ? -21.090 -1.181 31.946 1.00 95.56 89 LEU A C 1
ATOM 729 O O . LEU A 1 89 ? -21.363 0.003 32.122 1.00 95.56 89 LEU A O 1
ATOM 733 N N . GLN A 1 90 ? -22.038 -2.103 31.757 1.00 94.25 90 GLN A N 1
ATOM 734 C CA . GLN A 1 90 ? -23.468 -1.784 31.762 1.00 94.25 90 GLN A CA 1
ATOM 735 C C . GLN A 1 90 ? -23.962 -1.292 33.125 1.00 94.25 90 GLN A C 1
ATOM 737 O O . GLN A 1 90 ? -24.764 -0.355 33.172 1.00 94.25 90 GLN A O 1
ATOM 742 N N . VAL A 1 91 ? -23.497 -1.909 34.215 1.00 94.12 91 VAL A N 1
ATOM 743 C CA . VAL A 1 91 ? -23.858 -1.507 35.580 1.00 94.12 91 VAL A CA 1
ATOM 744 C C . VAL A 1 91 ? -23.315 -0.113 35.879 1.00 94.12 91 VAL A C 1
ATOM 746 O O . VAL A 1 91 ? -24.095 0.772 36.227 1.00 94.12 91 VAL A O 1
ATOM 749 N N . GLU A 1 92 ? -22.019 0.117 35.672 1.00 94.19 92 GLU A N 1
ATOM 750 C CA . GLU A 1 92 ? -21.386 1.409 35.971 1.00 94.19 92 GLU A CA 1
ATOM 751 C C . GLU A 1 92 ? -21.942 2.541 35.096 1.00 94.19 92 GLU A C 1
ATOM 753 O O . GLU A 1 92 ? -22.245 3.628 35.591 1.00 94.19 92 GLU A O 1
ATOM 758 N N . HIS A 1 93 ? -22.188 2.268 33.810 1.00 94.69 93 HIS A N 1
ATOM 759 C CA . HIS A 1 93 ? -22.850 3.212 32.907 1.00 94.69 93 HIS A CA 1
ATOM 760 C C . HIS A 1 93 ? -24.247 3.598 33.402 1.00 94.69 93 HIS A C 1
ATOM 762 O O . HIS A 1 93 ? -24.594 4.782 33.439 1.00 94.69 93 HIS A O 1
ATOM 768 N N . HIS A 1 94 ? -25.046 2.611 33.822 1.00 92.75 94 HIS A N 1
ATOM 769 C CA . HIS A 1 94 ? -26.377 2.868 34.359 1.00 92.75 94 HIS A CA 1
ATOM 770 C C . HIS A 1 94 ? -26.322 3.682 35.654 1.00 92.75 94 HIS A C 1
ATOM 772 O O . HIS A 1 94 ? -27.079 4.643 35.786 1.00 92.75 94 HIS A O 1
ATOM 778 N N . LEU A 1 95 ? -25.435 3.319 36.583 1.00 92.88 95 LEU A N 1
ATOM 779 C CA . LEU A 1 95 ? -25.269 4.018 37.856 1.00 92.88 95 LEU A CA 1
ATOM 780 C C . LEU A 1 95 ? -24.880 5.485 37.646 1.00 92.88 95 LEU A C 1
ATOM 782 O O . LEU A 1 95 ? -25.484 6.365 38.259 1.00 92.88 95 LEU A O 1
ATOM 786 N N . PHE A 1 96 ? -23.941 5.755 36.738 1.00 92.81 96 PHE A N 1
ATOM 787 C CA . PHE A 1 96 ? -23.485 7.111 36.447 1.00 92.81 96 PHE A CA 1
ATOM 788 C C . PHE A 1 96 ? -24.593 7.991 35.849 1.00 92.81 96 PHE A C 1
ATOM 790 O O . PHE A 1 96 ? -24.857 9.081 36.363 1.00 92.81 96 PHE A O 1
ATOM 797 N N . TYR A 1 97 ? -25.277 7.517 34.802 1.00 91.81 97 TYR A N 1
ATOM 798 C CA . TYR A 1 97 ? -26.310 8.295 34.100 1.00 91.81 97 TYR A CA 1
ATOM 799 C C . TYR A 1 97 ? -27.684 8.289 34.784 1.00 91.81 97 TYR A C 1
ATOM 801 O O . TYR A 1 97 ? -28.583 8.993 34.329 1.00 91.81 97 TYR A O 1
ATOM 809 N N . LYS A 1 98 ? -27.867 7.521 35.867 1.00 92.38 98 LYS A N 1
ATOM 810 C CA . LYS A 1 98 ? -29.058 7.607 36.730 1.00 92.38 98 LYS A CA 1
ATOM 811 C C . LYS A 1 98 ? -29.070 8.895 37.566 1.00 92.38 98 LYS A C 1
ATOM 813 O O . LYS A 1 98 ? -30.138 9.337 37.981 1.00 92.38 98 LYS A O 1
ATOM 818 N N . VAL A 1 99 ? -27.903 9.490 37.819 1.00 91.00 99 VAL A N 1
ATOM 819 C CA . VAL A 1 99 ? -27.772 10.761 38.544 1.00 91.00 99 VAL A CA 1
ATOM 820 C C . VAL A 1 99 ? -28.110 11.917 37.601 1.00 91.00 99 VAL A C 1
ATOM 822 O O . VAL A 1 99 ? -27.471 12.070 36.561 1.00 91.00 99 VAL A O 1
ATOM 825 N N . ALA A 1 100 ? -29.094 12.743 37.972 1.00 85.81 100 ALA A N 1
ATOM 826 C CA . ALA A 1 100 ? -29.618 13.817 37.122 1.00 85.81 100 ALA A CA 1
ATOM 827 C C . ALA A 1 100 ? -28.526 14.786 36.629 1.00 85.81 100 ALA A C 1
ATOM 829 O O . ALA A 1 100 ? -28.500 15.126 35.446 1.00 85.81 100 ALA A O 1
ATOM 830 N N . ASP A 1 101 ? -27.575 15.140 37.497 1.00 86.69 101 ASP A N 1
ATOM 831 C CA . ASP A 1 101 ? -26.459 16.047 37.184 1.00 86.69 101 ASP A CA 1
ATOM 832 C C . ASP A 1 101 ? -25.552 15.527 36.055 1.00 86.69 101 ASP A C 1
ATOM 834 O O . ASP A 1 101 ? -24.910 16.307 35.351 1.00 86.69 101 ASP A O 1
ATOM 838 N N . ASN A 1 102 ? -25.531 14.210 35.830 1.00 87.00 102 ASN A N 1
ATOM 839 C CA . ASN A 1 102 ? -24.702 13.567 34.813 1.00 87.00 102 ASN A CA 1
ATOM 840 C C . ASN A 1 102 ? -25.426 13.393 33.469 1.00 87.00 102 ASN A C 1
ATOM 842 O O . ASN A 1 102 ? -24.830 12.900 32.514 1.00 87.00 102 ASN A O 1
ATOM 846 N N . HIS A 1 103 ? -26.698 13.792 33.344 1.00 83.31 103 HIS A N 1
ATOM 847 C CA . HIS A 1 103 ? -27.475 13.595 32.111 1.00 83.31 103 HIS A CA 1
ATOM 848 C C . HIS A 1 103 ? -26.890 14.311 30.887 1.00 83.31 103 HIS A C 1
ATOM 850 O O . HIS A 1 103 ? -27.123 13.865 29.766 1.00 83.31 103 HIS A O 1
ATOM 856 N N . CYS A 1 104 ? -26.157 15.403 31.105 1.00 82.19 104 CYS A N 1
ATOM 857 C CA . CYS A 1 104 ? -25.496 16.177 30.053 1.00 82.19 104 CYS A CA 1
ATOM 858 C C . CYS A 1 104 ? -24.018 15.791 29.868 1.00 82.19 104 CYS A C 1
ATOM 860 O O . CYS A 1 104 ? -23.316 16.431 29.085 1.00 82.19 104 CYS A O 1
ATOM 862 N N . ALA A 1 105 ? -23.521 14.786 30.599 1.00 84.88 105 ALA A N 1
ATOM 863 C CA . ALA A 1 105 ? -22.162 14.294 30.424 1.00 84.88 105 ALA A CA 1
ATOM 864 C C . ALA A 1 105 ? -22.041 13.527 29.097 1.00 84.88 105 ALA A C 1
ATOM 866 O O . ALA A 1 105 ? -22.920 12.749 28.737 1.00 84.88 105 ALA A O 1
ATOM 867 N N . ASN A 1 106 ? -20.921 13.709 28.395 1.00 88.00 106 ASN A N 1
ATOM 868 C CA . ASN A 1 106 ? -20.643 13.049 27.113 1.00 88.00 106 ASN A CA 1
ATOM 869 C C . ASN A 1 106 ? -19.639 11.895 27.263 1.00 88.00 106 ASN A C 1
ATOM 871 O O . ASN A 1 106 ? -18.852 11.630 26.351 1.00 88.00 106 ASN A O 1
ATOM 875 N N . LYS A 1 107 ? -19.641 11.228 28.425 1.00 91.62 107 LYS A N 1
ATOM 876 C CA . LYS A 1 107 ? -18.706 10.143 28.744 1.00 91.62 107 LYS A CA 1
ATOM 877 C C . LYS A 1 107 ? -19.088 8.879 27.996 1.00 91.62 107 LYS A C 1
ATOM 879 O O . LYS A 1 107 ? -20.075 8.221 28.337 1.00 91.62 107 LYS A O 1
ATOM 884 N N . LEU A 1 108 ? -18.304 8.556 26.976 1.00 93.75 108 LEU A N 1
ATOM 885 C CA . LEU A 1 108 ? -18.517 7.421 26.093 1.00 93.75 108 LEU A CA 1
ATOM 886 C C . LEU A 1 108 ? -17.555 6.282 26.426 1.00 93.75 108 LEU A C 1
ATOM 888 O O . LEU A 1 108 ? -16.342 6.467 26.451 1.00 93.75 108 LEU A O 1
ATOM 892 N N . ILE A 1 109 ? -18.106 5.084 26.584 1.00 95.12 109 ILE A N 1
ATOM 893 C CA . ILE A 1 109 ? -17.330 3.847 26.612 1.00 95.12 109 ILE A CA 1
ATOM 894 C C . ILE A 1 109 ? -17.372 3.219 25.222 1.00 95.12 109 ILE A C 1
ATOM 896 O O . ILE A 1 109 ? -18.448 3.056 24.636 1.00 95.12 109 ILE A O 1
ATOM 900 N N . VAL A 1 110 ? -16.196 2.874 24.709 1.00 95.25 110 VAL A N 1
ATOM 901 C CA . VAL A 1 110 ? -15.997 2.131 23.469 1.00 95.25 110 VAL A CA 1
ATOM 902 C C . VAL A 1 110 ? -15.350 0.799 23.819 1.00 95.25 110 VAL A C 1
ATOM 904 O O . VAL A 1 110 ? -14.235 0.765 24.321 1.00 95.25 110 VAL A O 1
ATOM 907 N N . LEU A 1 111 ? -16.034 -0.302 23.541 1.00 95.31 111 LEU A N 1
ATOM 908 C CA . LEU A 1 111 ? -15.472 -1.641 23.641 1.00 95.31 111 LEU A CA 1
ATOM 909 C C . LEU A 1 111 ? -14.997 -2.070 22.251 1.00 95.31 111 LEU A C 1
ATOM 911 O O . LEU A 1 111 ? -15.820 -2.331 21.374 1.00 95.31 111 LEU A O 1
ATOM 915 N N . LEU A 1 112 ? -13.683 -2.087 22.043 1.00 95.00 112 LEU A N 1
ATOM 916 C CA . LEU A 1 112 ? -13.029 -2.488 20.803 1.00 95.00 112 LEU A CA 1
ATOM 917 C C . LEU A 1 112 ? -12.640 -3.968 20.876 1.00 95.00 112 LEU A C 1
ATOM 919 O O . LEU A 1 112 ? -11.767 -4.366 21.644 1.00 95.00 112 LEU A O 1
ATOM 923 N N . ILE A 1 113 ? -13.296 -4.778 20.057 1.00 92.62 113 ILE A N 1
ATOM 924 C CA . ILE A 1 113 ? -13.195 -6.231 20.060 1.00 92.62 113 ILE A CA 1
ATOM 925 C C . ILE A 1 113 ? -12.510 -6.672 18.769 1.00 92.62 113 ILE A C 1
ATOM 927 O O . ILE A 1 113 ? -13.086 -6.576 17.682 1.00 92.62 113 ILE A O 1
ATOM 931 N N . HIS A 1 114 ? -11.297 -7.199 18.904 1.00 90.62 114 HIS A N 1
ATOM 932 C CA . HIS A 1 114 ? -10.580 -7.844 17.810 1.00 90.62 114 HIS A CA 1
ATOM 933 C C . HIS A 1 114 ? -11.072 -9.278 17.674 1.00 90.62 114 HIS A C 1
ATOM 935 O O . HIS A 1 114 ? -10.843 -10.121 18.547 1.00 90.62 114 HIS A O 1
ATOM 941 N N . THR A 1 115 ? -11.775 -9.548 16.587 1.00 87.31 115 THR A N 1
ATOM 942 C CA . THR A 1 115 ? -12.273 -10.872 16.240 1.00 87.31 115 THR A CA 1
ATOM 943 C C . THR A 1 115 ? -11.305 -11.562 15.296 1.00 87.31 115 THR A C 1
ATOM 945 O O . THR A 1 115 ? -10.515 -10.929 14.603 1.00 87.31 115 THR A O 1
ATOM 948 N N . ASN A 1 116 ? -11.368 -12.887 15.255 1.00 76.88 116 ASN A N 1
ATOM 949 C CA . ASN A 1 116 ? -10.770 -13.645 14.170 1.00 76.88 116 ASN A CA 1
ATOM 950 C C . ASN A 1 116 ? -11.882 -14.393 13.430 1.00 76.88 116 ASN A C 1
ATOM 952 O O . ASN A 1 116 ? -12.943 -14.682 13.985 1.00 76.88 116 ASN A O 1
ATOM 956 N N . ARG A 1 117 ? -11.629 -14.754 12.172 1.00 68.81 117 ARG A N 1
ATOM 957 C CA . ARG A 1 117 ? -12.607 -15.507 11.370 1.00 68.81 117 ARG A CA 1
ATOM 958 C C . ARG A 1 117 ? -12.883 -16.917 11.911 1.00 68.81 117 ARG A C 1
ATOM 960 O O . ARG A 1 117 ? -13.890 -17.516 11.567 1.00 68.81 117 ARG A O 1
ATOM 967 N N . LYS A 1 118 ? -12.017 -17.433 12.794 1.00 69.38 118 LYS A N 1
ATOM 968 C CA . LYS A 1 118 ? -12.126 -18.769 13.414 1.00 69.38 118 LYS A CA 1
ATOM 969 C C . LYS A 1 118 ? -13.063 -18.811 14.622 1.00 69.38 118 LYS A C 1
ATOM 971 O O . LYS A 1 118 ? -13.455 -19.887 15.062 1.00 69.38 118 LYS A O 1
ATOM 976 N N . SER A 1 119 ? -13.360 -17.672 15.230 1.00 70.69 119 SER A N 1
ATOM 977 C CA . SER A 1 119 ? -14.174 -17.556 16.437 1.00 70.69 119 SER A CA 1
ATOM 978 C C . SER A 1 119 ? -15.092 -16.353 16.257 1.00 70.69 119 SER A C 1
ATOM 980 O O . SER A 1 119 ? -14.763 -15.260 16.724 1.00 70.69 119 SER A O 1
ATOM 982 N N . PRO A 1 120 ? -16.218 -16.531 15.541 1.00 71.25 120 PRO A N 1
ATOM 983 C CA . PRO A 1 120 ? -17.138 -15.438 15.284 1.00 71.25 120 PRO A CA 1
ATOM 984 C C . PRO A 1 120 ? -17.664 -14.893 16.610 1.00 71.25 120 PRO A C 1
ATOM 986 O O . PRO A 1 120 ? -18.092 -15.643 17.489 1.00 71.25 120 PRO A O 1
ATOM 989 N N . PHE A 1 121 ? -17.608 -13.574 16.757 1.00 79.19 121 PHE A N 1
ATOM 990 C CA . PHE A 1 121 ? -18.181 -12.905 17.912 1.00 79.19 121 PHE A CA 1
ATOM 991 C C . PHE A 1 121 ? -19.713 -12.956 17.827 1.00 79.19 121 PHE A C 1
ATOM 993 O O . PHE A 1 121 ? -20.266 -12.639 16.770 1.00 79.19 121 PHE A O 1
ATOM 1000 N N . PRO A 1 122 ? -20.417 -13.367 18.898 1.00 78.75 122 PRO A N 1
ATOM 1001 C CA . PRO A 1 122 ? -21.870 -13.436 18.877 1.00 78.75 122 PRO A CA 1
ATOM 1002 C C . PRO A 1 122 ? -22.476 -12.043 18.690 1.00 78.75 122 PRO A C 1
ATOM 1004 O O . PRO A 1 122 ? -22.031 -11.067 19.291 1.00 78.75 122 PRO A O 1
ATOM 1007 N N . LEU A 1 123 ? -23.536 -11.952 17.887 1.00 74.12 123 LEU A N 1
ATOM 1008 C CA . LEU A 1 123 ? -24.305 -10.718 17.758 1.00 74.12 123 LEU A CA 1
ATOM 1009 C C . LEU A 1 123 ? -25.024 -10.420 19.079 1.00 74.12 123 LEU A C 1
ATOM 1011 O O . LEU A 1 123 ? -25.866 -11.193 19.535 1.00 74.12 123 LEU A O 1
ATOM 1015 N N . ILE A 1 124 ? -24.697 -9.280 19.686 1.00 74.75 124 ILE A N 1
ATOM 1016 C CA . ILE A 1 124 ? -25.310 -8.819 20.932 1.00 74.75 124 ILE A CA 1
ATOM 1017 C C . ILE A 1 124 ? -26.410 -7.812 20.598 1.00 74.75 124 ILE A C 1
ATOM 1019 O O . ILE A 1 124 ? -26.143 -6.652 20.289 1.00 74.75 124 ILE A O 1
ATOM 1023 N N . PHE A 1 125 ? -27.666 -8.241 20.705 1.00 66.88 125 PHE A N 1
ATOM 1024 C CA . PHE A 1 125 ? -28.827 -7.370 20.526 1.00 66.88 125 PHE A CA 1
ATOM 1025 C C . PHE A 1 125 ? -29.260 -6.793 21.870 1.00 66.88 125 PHE A C 1
ATOM 1027 O O . PHE A 1 125 ? -30.127 -7.332 22.553 1.00 66.88 125 PHE A O 1
ATOM 1034 N N . THR A 1 126 ? -28.657 -5.675 22.269 1.00 76.56 126 THR A N 1
ATOM 1035 C CA . THR A 1 126 ? -29.120 -4.935 23.449 1.00 76.56 126 THR A CA 1
ATOM 1036 C C . THR A 1 126 ? -29.289 -3.468 23.112 1.00 76.56 126 THR A C 1
ATOM 1038 O O . THR A 1 126 ? -28.505 -2.893 22.365 1.00 76.56 126 THR A O 1
ATOM 1041 N N . ARG A 1 127 ? -30.279 -2.820 23.729 1.00 82.12 127 ARG A N 1
ATOM 1042 C CA . ARG A 1 127 ? -30.487 -1.374 23.558 1.00 82.12 127 ARG A CA 1
ATOM 1043 C C . ARG A 1 127 ? -29.357 -0.530 24.150 1.00 82.12 127 ARG A C 1
ATOM 1045 O O . ARG A 1 127 ? -29.325 0.661 23.878 1.00 82.12 127 ARG A O 1
ATOM 1052 N N . LYS A 1 128 ? -28.467 -1.123 24.957 1.00 90.12 128 LYS A N 1
ATOM 1053 C CA . LYS A 1 128 ? -27.352 -0.450 25.640 1.00 90.12 128 LYS A CA 1
ATOM 1054 C C . LYS A 1 128 ? -26.086 -0.342 24.800 1.00 90.12 128 LYS A C 1
ATOM 1056 O O . LYS A 1 128 ? -25.252 0.502 25.107 1.00 90.12 128 LYS A O 1
ATOM 1061 N N . TRP A 1 129 ? -25.953 -1.161 23.763 1.00 91.94 129 TRP A N 1
ATOM 1062 C CA . TRP A 1 129 ? -24.783 -1.176 22.897 1.00 91.94 129 TRP A CA 1
ATOM 1063 C C . TRP A 1 129 ? -25.188 -0.812 21.475 1.00 91.94 129 TRP A C 1
ATOM 1065 O O . TRP A 1 129 ? -26.044 -1.465 20.880 1.00 91.94 129 TRP A O 1
ATOM 1075 N N . ARG A 1 130 ? -24.537 0.199 20.905 1.00 92.06 130 ARG A N 1
ATOM 1076 C CA . ARG A 1 130 ? -24.508 0.379 19.457 1.00 92.06 130 ARG A CA 1
ATOM 1077 C C . ARG A 1 130 ? -23.380 -0.482 18.909 1.00 92.06 130 ARG A C 1
ATOM 1079 O O . ARG A 1 130 ? -22.214 -0.211 19.182 1.00 92.06 130 ARG A O 1
ATOM 1086 N N . LEU A 1 131 ? -23.734 -1.513 18.152 1.00 90.81 131 LEU A N 1
ATOM 1087 C CA . LEU A 1 131 ? -22.766 -2.390 17.504 1.00 90.81 131 LEU A CA 1
ATOM 1088 C C . LEU A 1 131 ? -22.358 -1.805 16.149 1.00 90.81 131 LEU A C 1
ATOM 1090 O O . LEU A 1 131 ? -23.216 -1.449 15.340 1.00 90.81 131 LEU A O 1
ATOM 1094 N N . VAL A 1 132 ? -21.056 -1.716 15.899 1.00 90.50 132 VAL A N 1
ATOM 1095 C CA . VAL A 1 132 ? -20.492 -1.307 14.610 1.00 90.50 132 VAL A CA 1
ATOM 1096 C C . VAL A 1 132 ? -19.380 -2.281 14.236 1.00 90.50 13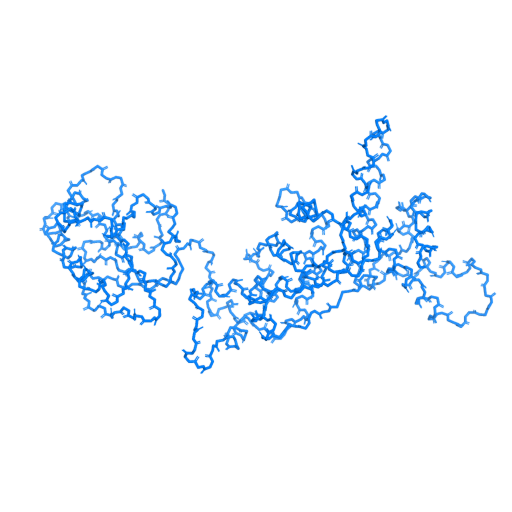2 VAL A C 1
ATOM 1098 O O . VAL A 1 132 ? -18.543 -2.624 15.069 1.00 90.50 132 VAL A O 1
ATOM 1101 N N . TYR A 1 133 ? -19.366 -2.726 12.982 1.00 88.62 133 TYR A N 1
ATOM 1102 C CA . TYR A 1 133 ? -18.209 -3.407 12.409 1.00 88.62 133 TYR A CA 1
ATOM 1103 C C . TYR A 1 133 ? -17.318 -2.379 11.715 1.00 88.62 133 TYR A C 1
ATOM 1105 O O . TYR A 1 133 ? -17.805 -1.573 10.917 1.00 88.62 133 TYR A O 1
ATOM 1113 N N . VAL A 1 134 ? -16.026 -2.402 12.026 1.00 88.50 134 VAL A N 1
ATOM 1114 C CA . VAL A 1 134 ? -15.011 -1.571 11.376 1.00 88.50 134 VAL A CA 1
ATOM 1115 C C . VAL A 1 134 ? -13.959 -2.500 10.797 1.00 88.50 134 VAL A C 1
ATOM 1117 O O . VAL A 1 134 ? -13.286 -3.215 11.529 1.00 88.50 134 VAL A O 1
ATOM 1120 N N . ASP A 1 135 ? -13.831 -2.499 9.476 1.00 85.69 135 ASP A N 1
ATOM 1121 C CA . ASP A 1 135 ? -12.916 -3.405 8.783 1.00 85.69 135 ASP A CA 1
ATOM 1122 C C . ASP A 1 135 ? -11.439 -3.035 8.988 1.00 85.69 135 ASP A C 1
ATOM 1124 O O . ASP A 1 135 ? -10.612 -3.920 9.161 1.00 85.69 135 ASP A O 1
ATOM 1128 N N . TYR A 1 136 ? -11.134 -1.734 9.021 1.00 86.56 136 TYR A N 1
ATOM 1129 C CA . TYR A 1 136 ? -9.788 -1.189 9.191 1.00 86.56 136 TYR A CA 1
ATOM 1130 C C . TYR A 1 136 ? -9.848 0.049 10.091 1.00 86.56 136 TYR A C 1
ATOM 1132 O O . TYR A 1 136 ? -10.654 0.954 9.851 1.00 86.56 136 TYR A O 1
ATOM 1140 N N . LEU A 1 137 ? -9.052 0.068 11.160 1.00 87.88 137 LEU A N 1
ATOM 1141 C CA . LEU A 1 137 ? -9.135 1.068 12.229 1.00 87.88 137 LEU A CA 1
ATOM 1142 C C . LEU A 1 137 ? -8.342 2.339 11.923 1.00 87.88 137 LEU A C 1
ATOM 1144 O O . LEU A 1 137 ? -8.716 3.424 12.380 1.00 87.88 137 LEU A O 1
ATOM 1148 N N . LEU A 1 138 ? -7.249 2.225 11.165 1.00 85.50 138 LEU A N 1
ATOM 1149 C CA . LEU A 1 138 ? -6.427 3.378 10.820 1.00 85.50 138 LEU A CA 1
ATOM 1150 C C . LEU A 1 138 ? -7.158 4.295 9.837 1.00 85.50 138 LEU A C 1
ATOM 1152 O O . LEU A 1 138 ? -7.892 3.861 8.951 1.00 85.50 138 LEU A O 1
ATOM 1156 N N . SER A 1 139 ? -6.925 5.597 9.990 1.00 74.50 139 SER A N 1
ATOM 1157 C CA . SER A 1 139 ? -7.518 6.610 9.121 1.00 74.50 139 SER A CA 1
ATOM 1158 C C . SER A 1 139 ? -6.994 6.458 7.693 1.00 74.50 139 SER A C 1
ATOM 1160 O O . SER A 1 139 ? -5.818 6.706 7.417 1.00 74.50 139 SER A O 1
ATOM 1162 N N . THR A 1 140 ? -7.874 6.063 6.780 1.00 73.44 140 THR A N 1
ATOM 1163 C CA . THR A 1 140 ? -7.578 5.915 5.354 1.00 73.44 140 THR A CA 1
ATOM 1164 C C . THR A 1 140 ? -8.524 6.763 4.519 1.00 73.44 140 THR A C 1
ATOM 1166 O O . THR A 1 140 ? -9.547 7.263 4.995 1.00 73.44 140 THR A O 1
ATOM 1169 N N . LYS A 1 141 ? -8.168 6.977 3.247 1.00 71.62 141 LYS A N 1
ATOM 1170 C CA . LYS A 1 141 ? -9.100 7.607 2.310 1.00 71.62 141 LYS A CA 1
ATOM 1171 C C . LYS A 1 141 ? -10.303 6.674 2.132 1.00 71.62 141 LYS A C 1
ATOM 1173 O O . LYS A 1 141 ? -10.092 5.478 1.932 1.00 71.62 141 LYS A O 1
ATOM 1178 N N . PRO A 1 142 ? -11.539 7.194 2.207 1.00 69.25 142 PRO A N 1
ATOM 1179 C CA . PRO A 1 142 ? -12.718 6.361 2.052 1.00 69.25 142 PRO A CA 1
ATOM 1180 C C . PRO A 1 142 ? -12.727 5.740 0.654 1.00 69.25 142 PRO A C 1
ATOM 1182 O O . PRO A 1 142 ? -12.524 6.442 -0.334 1.00 69.25 142 PRO A O 1
ATOM 1185 N N . ILE A 1 143 ? -12.983 4.434 0.592 1.00 72.62 143 ILE A N 1
ATOM 1186 C CA . ILE A 1 143 ? -13.209 3.704 -0.656 1.00 72.62 143 ILE A CA 1
ATOM 1187 C C . ILE A 1 143 ? -14.714 3.500 -0.788 1.00 72.62 143 ILE A C 1
ATOM 1189 O O . ILE A 1 143 ? -15.352 2.902 0.084 1.00 72.62 143 ILE A O 1
ATOM 1193 N N . SER A 1 144 ? -15.304 3.990 -1.873 1.00 76.88 144 SER A N 1
ATOM 1194 C CA . SER A 1 144 ? -16.692 3.685 -2.193 1.00 76.88 144 SER A CA 1
ATOM 1195 C C . SER A 1 144 ? -16.767 2.299 -2.822 1.00 76.88 144 SER A C 1
ATOM 1197 O O . SER A 1 144 ? -16.460 2.136 -3.999 1.00 76.88 144 SER A O 1
ATOM 1199 N N . LEU A 1 145 ? -17.238 1.300 -2.071 1.00 70.94 145 LEU A N 1
ATOM 1200 C CA . LEU A 1 145 ? -17.392 -0.068 -2.589 1.00 70.94 145 LEU A CA 1
ATOM 1201 C C . LEU A 1 145 ? -18.232 -0.119 -3.879 1.00 70.94 145 LEU A C 1
ATOM 1203 O O . LEU A 1 145 ? -17.937 -0.886 -4.783 1.00 70.94 145 LEU A O 1
ATOM 1207 N N . GLN A 1 146 ? -19.252 0.736 -4.004 1.00 72.38 146 GLN A N 1
ATOM 1208 C CA . GLN A 1 146 ? -20.122 0.755 -5.186 1.00 72.38 146 GLN A CA 1
ATOM 1209 C C . GLN A 1 146 ? -19.515 1.466 -6.399 1.00 72.38 146 GLN A C 1
ATOM 1211 O O . GLN A 1 146 ? -19.835 1.103 -7.529 1.00 72.38 146 GLN A O 1
ATOM 1216 N N . LYS A 1 147 ? -18.700 2.506 -6.183 1.00 79.88 147 LYS A N 1
ATOM 1217 C CA . LYS A 1 147 ? -18.194 3.355 -7.271 1.00 79.88 147 LYS A CA 1
ATOM 1218 C C . LYS A 1 147 ? -16.746 3.071 -7.626 1.00 79.88 147 LYS A C 1
ATOM 1220 O O . LYS A 1 147 ? -16.406 3.168 -8.794 1.00 79.88 147 LYS A O 1
ATOM 1225 N N . ASP A 1 148 ? -15.902 2.765 -6.650 1.00 76.50 148 ASP A N 1
ATOM 1226 C CA . ASP A 1 148 ? -14.457 2.668 -6.851 1.00 76.50 148 ASP A CA 1
ATOM 1227 C C . ASP A 1 148 ? -14.012 1.251 -7.223 1.00 76.50 148 ASP A C 1
ATOM 1229 O O . ASP A 1 148 ? -13.088 1.112 -8.015 1.00 76.50 148 ASP A O 1
ATOM 1233 N N . LEU A 1 149 ? -14.703 0.203 -6.755 1.00 81.69 149 LEU A N 1
ATOM 1234 C CA . LEU A 1 149 ? -14.348 -1.185 -7.095 1.00 81.69 149 LEU A CA 1
ATOM 1235 C C . LEU A 1 149 ? -14.663 -1.555 -8.548 1.00 81.69 149 LEU A C 1
ATOM 1237 O O . LEU A 1 149 ? -13.920 -2.317 -9.162 1.00 81.69 149 LEU A O 1
ATOM 1241 N N . LYS A 1 150 ? -15.742 -0.982 -9.093 1.00 85.81 150 LYS A N 1
ATOM 1242 C CA . LYS A 1 150 ? -16.206 -1.204 -10.472 1.00 85.81 150 LYS A CA 1
ATOM 1243 C C . LYS A 1 150 ? -15.408 -0.441 -11.518 1.00 85.81 150 LYS A C 1
ATOM 1245 O O . LYS A 1 150 ? -15.563 -0.694 -12.711 1.00 85.81 150 LYS A O 1
ATOM 1250 N N . LYS A 1 151 ? -14.587 0.518 -11.092 1.00 86.62 151 LYS A N 1
ATOM 1251 C CA . LYS A 1 151 ? -13.737 1.261 -12.015 1.00 86.62 151 LYS A CA 1
ATOM 1252 C C . LYS A 1 151 ? -12.651 0.343 -12.574 1.00 86.62 151 LYS A C 1
ATOM 1254 O O . LYS A 1 151 ? -12.151 -0.530 -11.856 1.00 86.62 151 LYS A O 1
ATOM 1259 N N . PRO A 1 152 ? -12.235 0.567 -13.830 1.00 87.62 152 PRO A N 1
ATOM 1260 C CA . PRO A 1 152 ? -11.015 -0.023 -14.350 1.00 87.62 152 PRO A CA 1
ATOM 1261 C C . PRO A 1 152 ? -9.838 0.267 -13.415 1.00 87.62 152 PRO A C 1
ATOM 1263 O O . PRO A 1 152 ? -9.709 1.381 -12.897 1.00 87.62 152 PRO A O 1
ATOM 1266 N N . VAL A 1 153 ? -8.942 -0.708 -13.242 1.00 87.12 153 VAL A N 1
ATOM 1267 C CA . VAL A 1 153 ? -7.739 -0.561 -12.395 1.00 87.12 153 VAL A CA 1
ATOM 1268 C C . VAL A 1 153 ? -6.968 0.724 -12.723 1.00 87.12 153 VAL A C 1
ATOM 1270 O O . VAL A 1 153 ? -6.530 1.434 -11.821 1.00 87.12 153 VAL A O 1
ATOM 1273 N N . ALA A 1 154 ? -6.837 1.050 -14.011 1.00 82.56 154 ALA A N 1
ATOM 1274 C CA . ALA A 1 154 ? -6.153 2.250 -14.488 1.00 82.56 154 ALA A CA 1
ATOM 1275 C C . ALA A 1 154 ? -6.708 3.547 -13.876 1.00 82.56 154 ALA A C 1
ATOM 1277 O O . ALA A 1 154 ? -5.945 4.414 -13.448 1.00 82.56 154 ALA A O 1
ATOM 1278 N N . GLU A 1 155 ? -8.034 3.661 -13.787 1.00 83.94 155 GLU A N 1
ATOM 1279 C CA . GLU A 1 155 ? -8.695 4.847 -13.245 1.00 83.94 155 GLU A CA 1
ATOM 1280 C C . GLU A 1 155 ? -8.452 4.971 -11.739 1.00 83.94 155 GLU A C 1
ATOM 1282 O O . GLU A 1 155 ? -8.103 6.053 -11.263 1.00 83.94 155 GLU A O 1
ATOM 1287 N N . VAL A 1 156 ? -8.545 3.855 -11.004 1.00 82.19 156 VAL A N 1
ATOM 1288 C CA . VAL A 1 156 ? -8.293 3.805 -9.552 1.00 82.19 156 VAL A CA 1
ATOM 1289 C C . VAL A 1 156 ? -6.860 4.240 -9.223 1.00 82.19 156 VAL A C 1
ATOM 1291 O O . VAL A 1 156 ? -6.643 4.992 -8.272 1.00 82.19 156 VAL A O 1
ATOM 1294 N N . MET A 1 157 ? -5.887 3.833 -10.042 1.00 78.44 157 MET A N 1
ATOM 1295 C CA . MET A 1 157 ? -4.470 4.176 -9.863 1.00 78.44 157 MET A CA 1
ATOM 1296 C C . MET A 1 157 ? -4.136 5.629 -10.214 1.00 78.44 157 MET A C 1
ATOM 1298 O O . MET A 1 157 ? -3.201 6.201 -9.651 1.00 78.44 157 MET A O 1
ATOM 1302 N N . SER A 1 158 ? -4.882 6.221 -11.150 1.00 71.88 158 SER A N 1
ATOM 1303 C CA . SER A 1 158 ? -4.686 7.605 -11.603 1.00 71.88 158 SER A CA 1
ATOM 1304 C C . SER A 1 158 ? -5.366 8.659 -10.717 1.00 71.88 158 SER A C 1
ATOM 1306 O O . SER A 1 158 ? -5.052 9.845 -10.829 1.00 71.88 158 SER A O 1
ATOM 1308 N N . GLY A 1 159 ? -6.287 8.236 -9.845 1.00 68.94 159 GLY A N 1
ATOM 1309 C CA . GLY A 1 159 ? -7.072 9.114 -8.982 1.00 68.94 159 GLY A CA 1
ATOM 1310 C C . GLY A 1 159 ? -6.332 9.639 -7.745 1.00 68.94 159 GLY A C 1
ATOM 1311 O O . GLY A 1 159 ? -5.123 9.485 -7.567 1.00 68.94 159 GLY A O 1
ATOM 1312 N N . ASP A 1 160 ? -7.093 10.254 -6.837 1.00 55.28 160 ASP A N 1
ATOM 1313 C CA . ASP A 1 160 ? -6.562 10.914 -5.636 1.00 55.28 160 ASP A CA 1
ATOM 1314 C C . ASP A 1 160 ? -5.871 9.955 -4.653 1.00 55.28 160 ASP A C 1
ATOM 1316 O O . ASP A 1 160 ? -5.051 10.377 -3.829 1.00 55.28 160 ASP A O 1
ATOM 1320 N N . SER A 1 161 ? -6.179 8.661 -4.701 1.00 58.66 161 SER A N 1
ATOM 1321 C CA . SER A 1 161 ? -5.516 7.604 -3.933 1.00 58.66 161 SER A CA 1
ATOM 1322 C C . SER A 1 161 ? -4.230 7.143 -4.617 1.00 58.66 161 SER A C 1
ATOM 1324 O O . SER A 1 161 ? -4.057 5.951 -4.864 1.00 58.66 161 SER A O 1
ATOM 1326 N N . LYS A 1 162 ? -3.321 8.079 -4.932 1.00 65.62 162 LYS A N 1
ATOM 1327 C CA . LYS A 1 162 ? -2.039 7.706 -5.533 1.00 65.62 162 LYS A CA 1
ATOM 1328 C C . LYS A 1 162 ? -1.296 6.726 -4.612 1.00 65.62 162 LYS A C 1
ATOM 1330 O O . LYS A 1 162 ? -1.018 7.081 -3.459 1.00 65.62 162 LYS A O 1
ATOM 1335 N N . PRO A 1 163 ? -0.969 5.524 -5.104 1.00 70.94 163 PRO A N 1
ATOM 1336 C CA . PRO A 1 163 ? -0.252 4.515 -4.340 1.00 70.94 163 PRO A CA 1
ATOM 1337 C C . PRO A 1 163 ? 1.153 5.010 -3.983 1.00 70.94 163 PRO A C 1
ATOM 1339 O O . PRO A 1 163 ? 1.701 5.924 -4.611 1.00 70.94 163 PRO A O 1
ATOM 1342 N N . ASN A 1 164 ? 1.765 4.404 -2.965 1.00 83.12 164 ASN A N 1
ATOM 1343 C CA . ASN A 1 164 ? 3.135 4.734 -2.588 1.00 83.12 164 ASN A CA 1
ATOM 1344 C C . ASN A 1 164 ? 4.120 4.145 -3.612 1.00 83.12 164 ASN A C 1
ATOM 1346 O O . ASN A 1 164 ? 4.692 3.072 -3.410 1.00 83.12 164 ASN A O 1
ATOM 1350 N N . LEU A 1 165 ? 4.330 4.869 -4.716 1.00 85.94 165 LEU A N 1
ATOM 1351 C CA . LEU A 1 165 ? 5.228 4.459 -5.800 1.00 85.94 165 LEU A CA 1
ATOM 1352 C C . LEU A 1 165 ? 6.656 4.198 -5.306 1.00 85.94 165 LEU A C 1
ATOM 1354 O O . LEU A 1 165 ? 7.319 3.304 -5.821 1.00 85.94 165 LEU A O 1
ATOM 1358 N N . THR A 1 166 ? 7.117 4.920 -4.279 1.00 86.75 166 THR A N 1
ATOM 1359 C CA . THR A 1 166 ? 8.441 4.704 -3.674 1.00 86.75 166 THR A CA 1
ATOM 1360 C C . THR A 1 166 ? 8.566 3.310 -3.061 1.00 86.75 166 THR A C 1
ATOM 1362 O O . THR A 1 166 ? 9.590 2.641 -3.249 1.00 86.75 166 THR A O 1
ATOM 1365 N N . ASP A 1 167 ? 7.539 2.864 -2.334 1.00 88.06 167 ASP A N 1
ATOM 1366 C CA . ASP A 1 167 ? 7.523 1.531 -1.731 1.00 88.06 167 ASP A CA 1
ATOM 1367 C C . ASP A 1 167 ? 7.384 0.442 -2.801 1.00 88.06 167 ASP A C 1
ATOM 1369 O O . ASP A 1 167 ? 8.206 -0.476 -2.860 1.00 88.06 167 ASP A O 1
ATOM 1373 N N . CYS A 1 168 ? 6.441 0.612 -3.734 1.00 90.19 168 CYS A N 1
ATOM 1374 C CA . CYS A 1 168 ? 6.231 -0.321 -4.843 1.00 90.19 168 CYS A CA 1
ATOM 1375 C C . CYS A 1 168 ? 7.500 -0.498 -5.689 1.00 90.19 168 CYS A C 1
ATOM 1377 O O . CYS A 1 168 ? 7.927 -1.625 -5.940 1.00 90.19 168 CYS A O 1
ATOM 1379 N N . ALA A 1 169 ? 8.165 0.598 -6.064 1.00 89.00 169 ALA A N 1
ATOM 1380 C CA . ALA A 1 169 ? 9.417 0.554 -6.814 1.00 89.00 169 ALA A CA 1
ATOM 1381 C C . ALA A 1 169 ? 10.535 -0.135 -6.012 1.00 89.00 169 ALA A C 1
ATOM 1383 O O . ALA A 1 169 ? 11.302 -0.924 -6.562 1.00 89.00 169 ALA A O 1
ATOM 1384 N N . SER A 1 170 ? 10.616 0.110 -4.700 1.00 88.25 170 SER A N 1
ATOM 1385 C CA . SER A 1 170 ? 11.599 -0.540 -3.821 1.00 88.25 170 SER A CA 1
ATOM 1386 C C . SER A 1 170 ? 11.370 -2.049 -3.701 1.00 88.25 170 SER A C 1
ATOM 1388 O O . SER A 1 170 ? 12.338 -2.816 -3.706 1.00 88.25 170 SER A O 1
ATOM 1390 N N . ARG A 1 171 ? 10.107 -2.482 -3.606 1.00 89.06 171 ARG A N 1
ATOM 1391 C CA . ARG A 1 171 ? 9.715 -3.899 -3.577 1.00 89.06 171 ARG A CA 1
ATOM 1392 C C . ARG A 1 171 ? 9.963 -4.571 -4.928 1.00 89.06 171 ARG A C 1
ATOM 1394 O O . ARG A 1 171 ? 10.537 -5.657 -4.956 1.00 89.06 171 ARG A O 1
ATOM 1401 N N . ALA A 1 172 ? 9.639 -3.901 -6.033 1.00 90.50 172 ALA A N 1
ATOM 1402 C CA . ALA A 1 172 ? 9.948 -4.364 -7.385 1.00 90.50 172 ALA A CA 1
ATOM 1403 C C . ALA A 1 172 ? 11.459 -4.509 -7.615 1.00 90.50 172 ALA A C 1
ATOM 1405 O O . ALA A 1 172 ? 11.911 -5.530 -8.122 1.00 90.50 172 ALA A O 1
ATOM 1406 N N . PHE A 1 173 ? 12.265 -3.544 -7.160 1.00 89.00 173 PHE A N 1
ATOM 1407 C CA . PHE A 1 173 ? 13.725 -3.642 -7.205 1.00 89.00 173 PHE A CA 1
ATOM 1408 C C . PHE A 1 173 ? 14.247 -4.862 -6.436 1.00 89.00 173 PHE A C 1
ATOM 1410 O O . PHE A 1 173 ? 15.176 -5.522 -6.893 1.00 89.00 173 PHE A O 1
ATOM 1417 N N . GLY A 1 174 ? 13.636 -5.193 -5.293 1.00 88.25 174 GLY A N 1
ATOM 1418 C CA . GLY A 1 174 ? 13.966 -6.395 -4.521 1.00 88.25 174 GLY A CA 1
ATOM 1419 C C . GLY A 1 174 ? 13.702 -7.712 -5.261 1.00 88.25 174 GLY A C 1
ATOM 1420 O O . GLY A 1 174 ? 14.320 -8.718 -4.926 1.00 88.25 174 GLY A O 1
ATOM 1421 N N . LYS A 1 175 ? 12.837 -7.703 -6.283 1.00 87.88 175 LYS A N 1
ATOM 1422 C CA . LYS A 1 175 ? 12.581 -8.855 -7.162 1.00 87.88 175 LYS A CA 1
ATOM 1423 C C . LYS A 1 175 ? 13.587 -8.970 -8.312 1.00 87.88 175 LYS A C 1
ATOM 1425 O O . LYS A 1 175 ? 13.556 -9.948 -9.052 1.00 87.88 175 LYS A O 1
ATOM 1430 N N . LEU A 1 176 ? 14.491 -8.006 -8.488 1.00 87.56 176 LEU A N 1
ATOM 1431 C CA . LEU A 1 176 ? 15.505 -8.049 -9.538 1.00 87.56 176 LEU A CA 1
ATOM 1432 C C . LEU A 1 176 ? 16.780 -8.737 -9.047 1.00 87.56 176 LEU A C 1
ATOM 1434 O O . LEU A 1 176 ? 17.365 -8.362 -8.030 1.00 87.56 176 LEU A O 1
ATOM 1438 N N . HIS A 1 177 ? 17.259 -9.708 -9.820 1.00 86.88 177 HIS A N 1
ATOM 1439 C CA . HIS A 1 177 ? 18.530 -10.369 -9.564 1.00 86.88 177 HIS A CA 1
ATOM 1440 C C . HIS A 1 177 ? 19.640 -9.747 -10.413 1.00 86.88 177 HIS A C 1
ATOM 1442 O O . HIS A 1 177 ? 19.670 -9.889 -11.639 1.00 86.88 177 HIS A O 1
ATOM 1448 N N . PHE A 1 178 ? 20.562 -9.049 -9.749 1.00 82.12 178 PHE A N 1
ATOM 1449 C CA . PHE A 1 178 ? 21.687 -8.367 -10.382 1.00 82.12 178 PHE A CA 1
ATOM 1450 C C . PHE A 1 178 ? 22.979 -9.194 -10.312 1.00 82.12 178 PHE A C 1
ATOM 1452 O O . PHE A 1 178 ? 23.201 -9.911 -9.335 1.00 82.12 178 PHE A O 1
ATOM 1459 N N . PRO A 1 179 ? 23.901 -9.041 -11.282 1.00 76.00 179 PRO A N 1
ATOM 1460 C CA . PRO A 1 179 ? 25.259 -9.558 -11.141 1.00 76.00 179 PRO A CA 1
ATOM 1461 C C . PRO A 1 179 ? 25.956 -8.989 -9.895 1.00 76.00 179 PRO A C 1
ATOM 1463 O O . PRO A 1 179 ? 25.728 -7.837 -9.518 1.00 76.00 179 PRO A O 1
ATOM 1466 N N . ARG A 1 180 ? 26.889 -9.757 -9.311 1.00 70.19 180 ARG A N 1
ATOM 1467 C CA . ARG A 1 180 ? 27.603 -9.430 -8.052 1.00 70.19 180 ARG A CA 1
ATOM 1468 C C . ARG A 1 180 ? 28.301 -8.057 -8.020 1.00 70.19 180 ARG A C 1
ATOM 1470 O O . ARG A 1 180 ? 28.663 -7.586 -6.950 1.00 70.19 180 ARG A O 1
ATOM 1477 N N . SER A 1 181 ? 28.500 -7.408 -9.165 1.00 69.81 181 SER A N 1
ATOM 1478 C CA . SER A 1 181 ? 29.167 -6.106 -9.286 1.00 69.81 181 SER A CA 1
ATOM 1479 C C . SER A 1 181 ? 28.276 -4.893 -8.973 1.00 69.81 181 SER A C 1
ATOM 1481 O O . SER A 1 181 ? 28.773 -3.764 -8.965 1.00 69.81 181 SER A O 1
ATOM 1483 N N . MET A 1 182 ? 26.976 -5.082 -8.721 1.00 75.69 182 MET A N 1
ATOM 1484 C CA . MET A 1 182 ? 26.036 -3.983 -8.483 1.00 75.69 182 MET A CA 1
ATOM 1485 C C . MET A 1 182 ? 25.836 -3.673 -6.994 1.00 75.69 182 MET A C 1
ATOM 1487 O O . MET A 1 182 ? 25.460 -4.529 -6.197 1.00 75.69 182 MET A O 1
ATOM 1491 N N . ASN A 1 183 ? 26.015 -2.404 -6.616 1.00 78.56 183 ASN A N 1
ATOM 1492 C CA . ASN A 1 183 ? 25.730 -1.938 -5.259 1.00 78.56 183 ASN A CA 1
ATOM 1493 C C . ASN A 1 183 ? 24.223 -1.681 -5.078 1.00 78.56 183 ASN A C 1
ATOM 1495 O O . ASN A 1 183 ? 23.734 -0.573 -5.312 1.00 78.56 183 ASN A O 1
ATOM 1499 N N . CYS A 1 184 ? 23.499 -2.712 -4.640 1.00 80.56 184 CYS A N 1
ATOM 1500 C CA . CYS A 1 184 ? 22.043 -2.688 -4.487 1.00 80.56 184 CYS A CA 1
ATOM 1501 C C . CYS A 1 184 ? 21.552 -1.619 -3.494 1.00 80.56 184 CYS A C 1
ATOM 1503 O O . CYS A 1 184 ? 20.542 -0.965 -3.740 1.00 80.56 184 CYS A O 1
ATOM 1505 N N . LEU A 1 185 ? 22.289 -1.373 -2.403 1.00 81.44 185 LEU A N 1
ATOM 1506 C CA . LEU A 1 185 ? 21.917 -0.366 -1.403 1.00 81.44 185 LEU A CA 1
ATOM 1507 C C . LEU A 1 185 ? 21.950 1.054 -1.985 1.00 81.44 185 LEU A C 1
ATOM 1509 O O . LEU A 1 185 ? 21.054 1.862 -1.734 1.00 81.44 185 LEU A O 1
ATOM 1513 N N . LYS A 1 186 ? 22.987 1.365 -2.770 1.00 80.00 186 LYS A N 1
ATOM 1514 C CA . LYS A 1 186 ? 23.133 2.672 -3.423 1.00 80.00 186 LYS A CA 1
ATOM 1515 C C . LYS A 1 186 ? 22.035 2.903 -4.460 1.00 80.00 186 LYS A C 1
ATOM 1517 O O . LYS A 1 186 ? 21.562 4.025 -4.593 1.00 80.00 186 LYS A O 1
ATOM 1522 N N . GLU A 1 187 ? 21.645 1.861 -5.181 1.00 79.56 187 GLU A N 1
ATOM 1523 C CA . GLU A 1 187 ? 20.594 1.906 -6.203 1.00 79.56 187 GLU A CA 1
ATOM 1524 C C . GLU A 1 187 ? 19.207 2.070 -5.587 1.00 79.56 187 GLU A C 1
ATOM 1526 O O . GLU A 1 187 ? 18.483 2.985 -5.975 1.00 79.56 187 GLU A O 1
ATOM 1531 N N . LYS A 1 188 ? 18.895 1.310 -4.531 1.00 82.12 188 LYS A N 1
ATOM 1532 C CA . LYS A 1 188 ? 17.652 1.471 -3.767 1.00 82.12 188 LYS A CA 1
ATOM 1533 C C . LYS A 1 188 ? 17.472 2.910 -3.271 1.00 82.12 188 LYS A C 1
ATOM 1535 O O . LYS A 1 188 ? 16.421 3.502 -3.478 1.00 82.12 188 LYS A O 1
ATOM 1540 N N . LYS A 1 189 ? 18.528 3.521 -2.713 1.00 81.25 189 LYS A N 1
ATOM 1541 C CA . LYS A 1 189 ? 18.499 4.933 -2.278 1.00 81.25 189 LYS A CA 1
ATOM 1542 C C . LYS A 1 189 ? 18.223 5.917 -3.418 1.00 81.25 189 LYS A C 1
ATOM 1544 O O . LYS A 1 189 ? 17.605 6.946 -3.175 1.00 81.25 189 LYS A O 1
ATOM 1549 N N . LYS A 1 190 ? 18.701 5.648 -4.638 1.00 77.69 190 LYS A N 1
ATOM 1550 C CA . LYS A 1 190 ? 18.401 6.502 -5.800 1.00 77.69 190 LYS A CA 1
ATOM 1551 C C . LYS A 1 190 ? 16.955 6.348 -6.224 1.00 77.69 190 LYS A C 1
ATOM 1553 O O . LYS A 1 190 ? 16.295 7.354 -6.433 1.00 77.69 190 LYS A O 1
ATOM 1558 N N . LEU A 1 191 ? 16.473 5.110 -6.301 1.00 80.94 191 LEU A N 1
ATOM 1559 C CA . LEU A 1 191 ? 15.097 4.819 -6.677 1.00 80.94 191 LEU A CA 1
ATOM 1560 C C . LEU A 1 191 ? 14.110 5.512 -5.733 1.00 80.94 191 LEU A C 1
ATOM 1562 O O . LEU A 1 191 ? 13.181 6.162 -6.198 1.00 80.94 191 LEU A O 1
ATOM 1566 N N . SER A 1 192 ? 14.377 5.491 -4.423 1.00 80.75 192 SER A N 1
ATOM 1567 C CA . SER A 1 192 ? 13.553 6.216 -3.450 1.00 80.75 192 SER A CA 1
ATOM 1568 C C . SER A 1 192 ? 13.548 7.735 -3.656 1.00 80.75 192 SER A C 1
ATOM 1570 O O . SER A 1 192 ? 12.533 8.373 -3.406 1.00 80.75 192 SER A O 1
ATOM 1572 N N . LYS A 1 193 ? 14.651 8.323 -4.140 1.00 78.69 193 LYS A N 1
ATOM 1573 C CA . LYS A 1 193 ? 14.722 9.757 -4.475 1.00 78.69 193 LYS A CA 1
ATOM 1574 C C . LYS A 1 193 ? 14.020 10.110 -5.787 1.00 78.69 193 LYS A C 1
ATOM 1576 O O . LYS A 1 193 ? 13.641 11.256 -5.976 1.00 78.69 193 LYS A O 1
ATOM 1581 N N . LEU A 1 194 ? 13.859 9.161 -6.712 1.00 77.38 194 LEU A N 1
ATOM 1582 C CA . LEU A 1 194 ? 13.162 9.428 -7.976 1.00 77.38 194 LEU A CA 1
ATOM 1583 C C . LEU A 1 194 ? 11.669 9.704 -7.767 1.00 77.38 194 LEU A C 1
ATOM 1585 O O . LEU A 1 194 ? 11.084 10.457 -8.537 1.00 77.38 194 LEU A O 1
ATOM 1589 N N . PHE A 1 195 ? 11.084 9.112 -6.724 1.00 76.00 195 PHE A N 1
ATOM 1590 C CA . PHE A 1 195 ? 9.655 9.186 -6.410 1.00 76.00 195 PHE A CA 1
ATOM 1591 C C . PHE A 1 195 ? 9.356 9.941 -5.102 1.00 76.00 195 PHE A C 1
ATOM 1593 O O . PHE A 1 195 ? 8.222 9.923 -4.618 1.00 76.00 195 PHE A O 1
ATOM 1600 N N . SER A 1 196 ? 10.353 10.608 -4.507 1.00 71.88 196 SER A N 1
ATOM 1601 C CA . SER A 1 196 ? 10.135 11.469 -3.341 1.00 71.88 196 SER A CA 1
ATOM 1602 C C . SER A 1 196 ? 9.397 12.746 -3.744 1.00 71.88 196 SER A C 1
ATOM 1604 O O . SER A 1 196 ? 9.731 13.360 -4.752 1.00 71.88 196 SER A O 1
ATOM 1606 N N . LYS A 1 197 ? 8.431 13.177 -2.925 1.00 65.44 197 LYS A N 1
ATOM 1607 C CA . LYS A 1 197 ? 7.570 14.345 -3.193 1.00 65.44 197 LYS A CA 1
ATOM 1608 C C . LYS A 1 197 ? 8.295 15.699 -3.144 1.00 65.44 197 LYS A C 1
ATOM 1610 O O . LYS A 1 197 ? 7.721 16.694 -3.568 1.00 65.44 197 LYS A O 1
ATOM 1615 N N . ASP A 1 198 ? 9.524 15.726 -2.636 1.00 57.91 198 ASP A N 1
ATOM 1616 C CA . ASP A 1 198 ? 10.240 16.961 -2.300 1.00 57.91 198 ASP A CA 1
ATOM 1617 C C . ASP A 1 198 ? 10.980 17.600 -3.490 1.00 57.91 198 ASP A C 1
ATOM 1619 O O . ASP A 1 198 ? 11.398 18.752 -3.405 1.00 57.91 198 ASP A O 1
ATOM 1623 N N . GLU A 1 199 ? 11.115 16.901 -4.623 1.00 53.72 199 GLU A N 1
ATOM 1624 C CA . GLU A 1 199 ? 11.743 17.434 -5.837 1.00 53.72 199 GLU A CA 1
ATOM 1625 C C . GLU A 1 199 ? 10.912 17.063 -7.073 1.00 53.72 199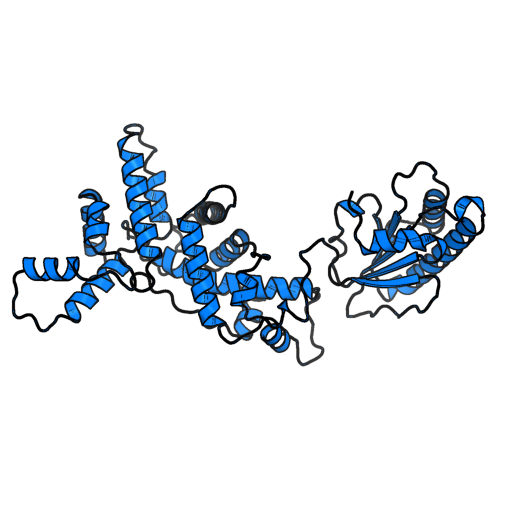 GLU A C 1
ATOM 1627 O O . GLU A 1 199 ? 10.587 15.896 -7.290 1.00 53.72 199 GLU A O 1
ATOM 1632 N N . SER A 1 200 ? 10.584 18.050 -7.917 1.00 56.38 200 SER A N 1
ATOM 1633 C CA . SER A 1 200 ? 9.973 17.824 -9.235 1.00 56.38 200 SER A CA 1
ATOM 1634 C C . SER A 1 200 ? 10.957 17.072 -10.138 1.00 56.38 200 SER A C 1
ATOM 1636 O O . SER A 1 200 ? 11.702 17.670 -10.919 1.00 56.38 200 SER A O 1
ATOM 1638 N N . ASN A 1 201 ? 10.974 15.747 -10.027 1.00 73.94 201 ASN A N 1
ATOM 1639 C CA . ASN A 1 201 ? 11.847 14.890 -10.803 1.00 73.94 201 ASN A CA 1
ATOM 1640 C C . ASN A 1 201 ? 11.165 14.468 -12.109 1.00 73.94 201 ASN A C 1
ATOM 1642 O O . ASN A 1 201 ? 10.325 13.566 -12.131 1.00 73.94 201 ASN A O 1
ATOM 1646 N N . LYS A 1 202 ? 11.563 15.098 -13.217 1.00 80.94 202 LYS A N 1
ATOM 1647 C CA . LYS A 1 202 ? 11.042 14.790 -14.556 1.00 80.94 202 LYS A CA 1
ATOM 1648 C C . LYS A 1 202 ? 11.237 13.319 -14.940 1.00 80.94 202 LYS A C 1
ATOM 1650 O O . LYS A 1 202 ? 10.328 12.716 -15.501 1.00 80.94 202 LYS A O 1
ATOM 1655 N N . CYS A 1 203 ? 12.366 12.707 -14.578 1.00 81.12 203 CYS A N 1
ATOM 1656 C CA . CYS A 1 203 ? 12.590 11.276 -14.794 1.00 81.12 203 CYS A CA 1
ATOM 1657 C C . CYS A 1 203 ? 11.598 10.410 -13.997 1.00 81.12 203 CYS A C 1
ATOM 1659 O O . CYS A 1 203 ? 11.124 9.400 -14.515 1.00 81.12 203 CYS A O 1
ATOM 1661 N N . GLY A 1 204 ? 11.270 10.800 -12.762 1.00 83.00 204 GLY A N 1
ATOM 1662 C CA . GLY A 1 204 ? 10.247 10.134 -11.950 1.00 83.00 204 GLY A CA 1
ATOM 1663 C C . GLY A 1 204 ? 8.864 10.199 -12.601 1.00 83.00 204 GLY A C 1
ATOM 1664 O O . GLY A 1 204 ? 8.202 9.173 -12.726 1.00 83.00 204 GLY A O 1
ATOM 1665 N N . ALA A 1 205 ? 8.479 11.373 -13.112 1.00 84.94 205 ALA A N 1
ATOM 1666 C CA . ALA A 1 205 ? 7.212 11.566 -13.819 1.00 84.94 205 ALA A CA 1
ATOM 1667 C C . ALA A 1 205 ? 7.118 10.737 -15.113 1.00 84.94 205 ALA A C 1
ATOM 1669 O O . ALA A 1 205 ? 6.083 10.129 -15.379 1.00 84.94 205 ALA A O 1
ATOM 1670 N N . ILE A 1 206 ? 8.205 10.651 -15.892 1.00 87.06 206 ILE A N 1
ATOM 1671 C CA . ILE A 1 206 ? 8.256 9.799 -17.091 1.00 87.06 206 ILE A CA 1
ATOM 1672 C C . ILE A 1 206 ? 8.089 8.326 -16.699 1.00 87.06 206 ILE A C 1
ATOM 1674 O O . ILE A 1 206 ? 7.315 7.608 -17.327 1.00 87.06 206 ILE A O 1
ATOM 1678 N N . LEU A 1 207 ? 8.778 7.861 -15.650 1.00 88.38 207 LEU A N 1
ATOM 1679 C 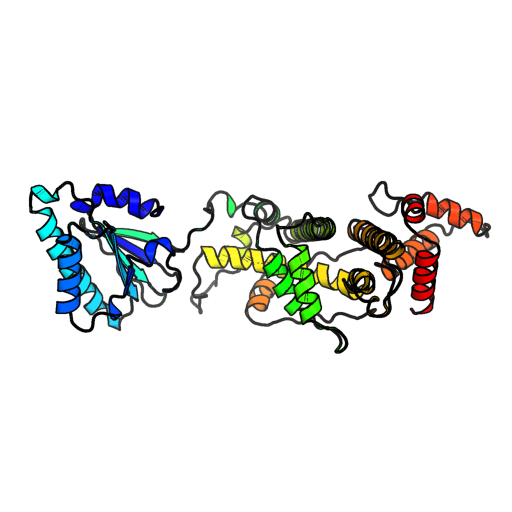CA . LEU A 1 207 ? 8.636 6.484 -15.165 1.00 88.38 207 LEU A CA 1
ATOM 1680 C C . LEU A 1 207 ? 7.212 6.187 -14.684 1.00 88.38 207 LEU A C 1
ATOM 1682 O O . LEU A 1 207 ? 6.682 5.127 -15.010 1.00 88.38 207 LEU A O 1
ATOM 1686 N N . GLU A 1 208 ? 6.588 7.114 -13.955 1.00 88.44 208 GLU A N 1
ATOM 1687 C CA . GLU A 1 208 ? 5.188 7.009 -13.533 1.00 88.44 208 GLU A CA 1
ATOM 1688 C C . GLU A 1 208 ? 4.256 6.918 -14.749 1.00 88.44 208 GLU A C 1
ATOM 1690 O O . GLU A 1 208 ? 3.428 6.014 -14.819 1.00 88.44 208 GLU A O 1
ATOM 1695 N N . GLN A 1 209 ? 4.435 7.775 -15.756 1.00 89.75 209 GLN A N 1
ATOM 1696 C CA . GLN A 1 209 ? 3.637 7.732 -16.983 1.00 89.75 209 GLN A CA 1
ATOM 1697 C C . GLN A 1 209 ? 3.799 6.397 -17.726 1.00 89.75 209 GLN A C 1
ATOM 1699 O O . GLN A 1 209 ? 2.808 5.792 -18.140 1.00 89.75 209 GLN A O 1
ATOM 1704 N N . ARG A 1 210 ? 5.038 5.911 -17.880 1.00 90.12 210 ARG A N 1
ATOM 1705 C CA . ARG A 1 210 ? 5.331 4.619 -18.523 1.00 90.12 210 ARG A CA 1
ATOM 1706 C C . ARG A 1 210 ? 4.692 3.459 -17.764 1.00 90.12 210 ARG A C 1
ATOM 1708 O O . ARG A 1 210 ? 4.089 2.591 -18.390 1.00 90.12 210 ARG A O 1
ATOM 1715 N N . LEU A 1 211 ? 4.785 3.468 -16.435 1.00 91.25 211 LEU A N 1
ATOM 1716 C CA . LEU A 1 211 ? 4.159 2.478 -15.562 1.00 91.25 211 LEU A CA 1
ATOM 1717 C C . LEU A 1 211 ? 2.637 2.465 -15.731 1.00 91.25 211 LEU A C 1
ATOM 1719 O O . LEU A 1 211 ? 2.055 1.407 -15.962 1.00 91.25 211 LEU A O 1
ATOM 1723 N N . MET A 1 212 ? 1.998 3.634 -15.643 1.00 89.75 212 MET A N 1
ATOM 1724 C CA . MET A 1 212 ? 0.543 3.742 -15.751 1.00 89.75 212 MET A CA 1
ATOM 1725 C C . MET A 1 212 ? 0.052 3.340 -17.141 1.00 89.75 212 MET A C 1
ATOM 1727 O O . MET A 1 212 ? -0.974 2.673 -17.248 1.00 89.75 212 MET A O 1
ATOM 1731 N N . SER A 1 213 ? 0.803 3.664 -18.197 1.00 90.06 213 SER A N 1
ATOM 1732 C CA . SER A 1 213 ? 0.508 3.201 -19.556 1.00 90.06 213 SER A CA 1
ATOM 1733 C C . SER A 1 213 ? 0.527 1.674 -19.656 1.00 90.06 213 SER A C 1
ATOM 1735 O O . SER A 1 213 ? -0.410 1.096 -20.202 1.00 90.06 213 SER A O 1
ATOM 1737 N N . LEU A 1 214 ? 1.563 1.020 -19.116 1.00 90.75 214 LEU A N 1
ATOM 1738 C CA . LEU A 1 214 ? 1.685 -0.443 -19.143 1.00 90.75 214 LEU A CA 1
ATOM 1739 C C . LEU A 1 214 ? 0.572 -1.122 -18.348 1.00 90.75 214 LEU A C 1
ATOM 1741 O O . LEU A 1 214 ? -0.007 -2.101 -18.811 1.00 90.75 214 LEU A O 1
ATOM 1745 N N . LEU A 1 215 ? 0.251 -0.594 -17.167 1.00 89.44 215 LEU A N 1
ATOM 1746 C CA . LEU A 1 215 ? -0.837 -1.118 -16.344 1.00 89.44 215 LEU A CA 1
ATOM 1747 C C . LEU A 1 215 ? -2.198 -0.931 -17.002 1.00 89.44 215 LEU A C 1
ATOM 1749 O O . LEU A 1 215 ? -3.017 -1.843 -16.965 1.00 89.44 215 LEU A O 1
ATOM 1753 N N . SER A 1 216 ? -2.433 0.227 -17.619 1.00 89.06 216 SER A N 1
ATOM 1754 C CA . SER A 1 216 ? -3.691 0.506 -18.318 1.00 89.06 216 SER A CA 1
ATOM 1755 C C . SER A 1 216 ? -3.908 -0.444 -19.486 1.00 89.06 216 SER A C 1
ATOM 1757 O O . SER A 1 216 ? -5.033 -0.866 -19.729 1.00 89.06 216 SER A O 1
ATOM 1759 N N . GLU A 1 217 ? -2.839 -0.810 -20.188 1.00 90.19 217 GLU A N 1
ATOM 1760 C CA . GLU A 1 217 ? -2.907 -1.794 -21.262 1.00 90.19 217 GLU A CA 1
ATOM 1761 C C . GLU A 1 217 ? -3.090 -3.219 -20.721 1.00 90.19 217 GLU A C 1
ATOM 1763 O O . GLU A 1 217 ? -3.982 -3.933 -21.180 1.00 90.19 217 GLU A O 1
ATOM 1768 N N . ALA A 1 218 ? -2.316 -3.612 -19.703 1.00 88.75 218 ALA A N 1
ATOM 1769 C CA . ALA A 1 218 ? -2.396 -4.938 -19.084 1.00 88.75 218 ALA A CA 1
ATOM 1770 C C . ALA A 1 218 ? -3.765 -5.212 -18.440 1.00 88.75 218 ALA A C 1
ATOM 1772 O O . ALA A 1 218 ? -4.262 -6.336 -18.482 1.00 88.75 218 ALA A O 1
ATOM 1773 N N . MET A 1 219 ? -4.384 -4.179 -17.864 1.00 89.56 219 MET A N 1
ATOM 1774 C CA . MET A 1 219 ? -5.623 -4.269 -17.084 1.00 89.56 219 MET A CA 1
ATOM 1775 C C . MET A 1 219 ? -6.807 -3.581 -17.770 1.00 89.56 219 MET A C 1
ATOM 1777 O O . MET A 1 219 ? -7.793 -3.252 -17.113 1.00 89.56 219 MET A O 1
ATOM 1781 N N . ARG A 1 220 ? -6.733 -3.369 -19.091 1.00 84.25 220 ARG A N 1
ATOM 1782 C CA . ARG A 1 220 ? -7.695 -2.566 -19.869 1.00 84.25 220 ARG A CA 1
ATOM 1783 C C . ARG A 1 220 ? -9.162 -2.939 -19.647 1.00 84.25 220 ARG A C 1
ATOM 1785 O O . ARG A 1 220 ? -10.026 -2.070 -19.690 1.00 84.25 220 ARG A O 1
ATOM 1792 N N . TYR A 1 221 ? -9.433 -4.222 -19.429 1.00 84.69 221 TYR A N 1
ATOM 1793 C CA . TYR A 1 221 ? -10.784 -4.777 -19.304 1.00 84.69 221 TYR A CA 1
ATOM 1794 C C . TYR A 1 221 ? -11.078 -5.345 -17.915 1.00 84.69 221 TYR A C 1
ATOM 1796 O O . TYR A 1 221 ? -11.998 -6.140 -17.762 1.00 84.69 221 TYR A O 1
ATOM 1804 N N . ARG A 1 222 ? -10.262 -5.001 -16.915 1.00 88.69 222 ARG A N 1
ATOM 1805 C CA . ARG A 1 222 ? -10.321 -5.599 -15.581 1.00 88.69 222 ARG A CA 1
ATOM 1806 C C . ARG A 1 222 ? -10.612 -4.513 -14.554 1.00 88.69 222 ARG A C 1
ATOM 1808 O O . ARG A 1 222 ? -9.885 -3.517 -14.474 1.00 88.69 222 ARG A O 1
ATOM 1815 N N . SER A 1 223 ? -11.657 -4.713 -13.763 1.00 89.12 223 SER A N 1
ATOM 1816 C CA . SER A 1 223 ? -11.924 -3.904 -12.577 1.00 89.12 223 SER A CA 1
ATOM 1817 C C . SER A 1 223 ? -11.207 -4.476 -11.351 1.00 89.12 223 SER A C 1
ATOM 1819 O O . SER A 1 223 ? -10.717 -5.610 -11.359 1.00 89.12 223 SER A O 1
ATOM 1821 N N . VAL A 1 224 ? -11.123 -3.684 -10.280 1.00 85.81 224 VAL A N 1
ATOM 1822 C CA . VAL A 1 224 ? -10.598 -4.176 -8.996 1.00 85.81 224 VAL A CA 1
ATOM 1823 C C . VAL A 1 224 ? -11.546 -5.223 -8.400 1.00 85.81 224 VAL A C 1
ATOM 1825 O O . VAL A 1 224 ? -11.079 -6.193 -7.803 1.00 85.81 224 VAL A O 1
ATOM 1828 N N . GLU A 1 225 ? -12.858 -5.063 -8.608 1.00 87.50 225 GLU A N 1
ATOM 1829 C CA . GLU A 1 225 ? -13.888 -6.037 -8.224 1.00 87.50 225 GLU A CA 1
ATOM 1830 C C . GLU A 1 225 ? -13.643 -7.409 -8.865 1.00 87.50 225 GLU A C 1
ATOM 1832 O O . GLU A 1 225 ? -13.593 -8.405 -8.144 1.00 87.50 225 GLU A O 1
ATOM 1837 N N . ASP A 1 226 ? -13.397 -7.465 -10.178 1.00 88.44 226 ASP A N 1
ATOM 1838 C CA . ASP A 1 226 ? -13.164 -8.733 -10.892 1.00 88.44 226 ASP A CA 1
ATOM 1839 C C . ASP A 1 226 ? -11.974 -9.498 -10.299 1.00 88.44 226 ASP A C 1
ATOM 1841 O O . ASP A 1 226 ? -12.030 -10.705 -10.071 1.00 88.44 226 ASP A O 1
ATOM 1845 N N . ILE A 1 227 ? -10.887 -8.779 -10.003 1.00 87.00 227 ILE A N 1
ATOM 1846 C CA . ILE A 1 227 ? -9.665 -9.364 -9.439 1.00 87.00 227 ILE A CA 1
ATOM 1847 C C . ILE A 1 227 ? -9.910 -9.863 -8.013 1.00 87.00 227 ILE A C 1
ATOM 1849 O O . ILE A 1 227 ? -9.442 -10.941 -7.651 1.00 87.00 227 ILE A O 1
ATOM 1853 N N . LEU A 1 228 ? -10.639 -9.093 -7.200 1.00 84.56 228 LEU A N 1
ATOM 1854 C CA . LEU A 1 228 ? -11.006 -9.490 -5.839 1.00 84.56 228 LEU A CA 1
ATOM 1855 C C . LEU A 1 228 ? -11.857 -10.765 -5.836 1.00 84.56 228 LEU A C 1
ATOM 1857 O O . LEU A 1 228 ? -11.608 -11.652 -5.020 1.00 84.56 228 LEU A O 1
ATOM 1861 N N . LEU A 1 229 ? -12.830 -10.871 -6.744 1.00 84.69 229 LEU A N 1
ATOM 1862 C CA . LEU A 1 229 ? -13.689 -12.050 -6.865 1.00 84.69 229 LEU A CA 1
ATOM 1863 C C . LEU A 1 229 ? -12.894 -13.291 -7.279 1.00 84.69 229 LEU A C 1
ATOM 1865 O O . LEU A 1 229 ? -13.067 -14.346 -6.676 1.00 84.69 229 LEU A O 1
ATOM 1869 N N . GLU A 1 230 ? -11.978 -13.163 -8.240 1.00 84.69 230 GLU A N 1
ATOM 1870 C CA . GLU A 1 230 ? -11.123 -14.275 -8.677 1.00 84.69 230 GLU A CA 1
ATOM 1871 C C . GLU A 1 230 ? -10.109 -14.724 -7.611 1.00 84.69 230 GLU A C 1
ATOM 1873 O O . GLU A 1 230 ? -9.740 -15.896 -7.566 1.00 84.69 230 GLU A O 1
ATOM 1878 N N . LEU A 1 231 ? -9.652 -13.806 -6.752 1.00 78.75 231 LEU A N 1
ATOM 1879 C CA . LEU A 1 231 ? -8.740 -14.108 -5.640 1.00 78.75 231 LEU A CA 1
ATOM 1880 C C . LEU A 1 231 ? -9.458 -14.627 -4.390 1.00 78.75 231 LEU A C 1
ATOM 1882 O O . LEU A 1 231 ? -8.798 -15.078 -3.450 1.00 78.75 231 LEU A O 1
ATOM 1886 N N . THR A 1 232 ? -10.787 -14.538 -4.339 1.00 73.31 232 THR A N 1
ATOM 1887 C CA . THR A 1 232 ? -11.552 -15.055 -3.205 1.00 73.31 232 THR A CA 1
ATOM 1888 C C . THR A 1 232 ? -11.573 -16.585 -3.293 1.00 73.31 232 THR A C 1
ATOM 1890 O O . THR A 1 232 ? -11.978 -17.119 -4.327 1.00 73.31 232 THR A O 1
ATOM 1893 N N . PRO A 1 233 ? -11.127 -17.315 -2.251 1.00 64.12 233 PRO A N 1
ATOM 1894 C CA . PRO A 1 233 ? -11.137 -18.774 -2.267 1.00 64.12 233 PRO A CA 1
ATOM 1895 C C . PRO A 1 233 ? -12.546 -19.300 -2.563 1.00 64.12 233 PRO A C 1
ATOM 1897 O O . PRO A 1 233 ? -13.506 -18.865 -1.931 1.00 64.12 233 PRO A O 1
ATOM 1900 N N . GLN A 1 234 ? -12.676 -20.244 -3.499 1.00 56.41 234 GLN A N 1
ATOM 1901 C CA . GLN A 1 234 ? -13.961 -20.914 -3.753 1.00 56.41 234 GLN A CA 1
ATOM 1902 C C . GLN A 1 234 ? -14.334 -21.934 -2.664 1.00 56.41 234 GLN A C 1
ATOM 1904 O O . GLN A 1 234 ? -15.480 -22.360 -2.592 1.00 56.41 234 GLN A O 1
ATOM 1909 N N . GLU A 1 235 ? -13.392 -22.284 -1.785 1.00 50.62 235 GLU A N 1
ATOM 1910 C CA . GLU A 1 235 ? -13.604 -23.159 -0.630 1.00 50.62 235 GLU A CA 1
ATOM 1911 C C . GLU A 1 235 ? -13.050 -22.511 0.645 1.00 50.62 235 GLU A C 1
ATOM 1913 O O . GLU A 1 235 ? -12.094 -21.737 0.581 1.00 50.62 235 GLU A O 1
ATOM 1918 N N . GLU A 1 236 ? -13.602 -22.889 1.805 1.00 48.50 236 GLU A N 1
ATOM 1919 C CA . GLU A 1 236 ? -13.284 -22.439 3.181 1.00 48.50 236 GLU A CA 1
ATOM 1920 C C . GLU A 1 236 ? -11.819 -22.670 3.640 1.00 48.50 236 GLU A C 1
ATOM 1922 O O . GLU A 1 236 ? -11.504 -22.701 4.834 1.00 48.50 236 GLU A O 1
ATOM 1927 N N . SER A 1 237 ? -10.876 -22.858 2.718 1.00 46.56 237 SER A N 1
ATOM 1928 C CA . SER A 1 237 ? -9.464 -23.046 3.019 1.00 46.56 237 SER A CA 1
ATOM 1929 C C . SER A 1 237 ? -8.757 -21.705 3.252 1.00 46.56 237 SER A C 1
ATOM 1931 O O . SER A 1 237 ? -8.762 -20.814 2.408 1.00 46.56 237 SER A O 1
ATOM 1933 N N . LYS A 1 238 ? -8.155 -21.585 4.448 1.00 53.06 238 LYS A N 1
ATOM 1934 C CA . LYS A 1 238 ? -7.185 -20.564 4.898 1.00 53.06 238 LYS A CA 1
ATOM 1935 C C . LYS A 1 238 ? -7.305 -19.211 4.186 1.00 53.06 238 LYS A C 1
ATOM 1937 O O . LYS A 1 238 ? -6.359 -18.747 3.552 1.00 53.06 238 LYS A O 1
ATOM 1942 N N . GLU A 1 239 ? -8.449 -18.554 4.346 1.00 53.03 239 GLU A N 1
ATOM 1943 C CA . GLU A 1 239 ? -8.563 -17.143 3.997 1.00 53.03 239 GLU A CA 1
ATOM 1944 C C . GLU A 1 239 ? -7.433 -16.365 4.687 1.00 53.03 239 GLU A C 1
ATOM 1946 O O . GLU A 1 239 ? -7.221 -16.503 5.895 1.00 53.03 239 GLU A O 1
ATOM 1951 N N . MET A 1 240 ? -6.691 -15.557 3.924 1.00 53.72 240 MET A N 1
ATOM 1952 C CA . MET A 1 240 ? -5.730 -14.611 4.492 1.00 53.72 240 MET A CA 1
ATOM 1953 C C . MET A 1 240 ? -6.429 -13.776 5.577 1.00 53.72 240 MET A C 1
ATOM 1955 O O . MET A 1 240 ? -7.476 -13.174 5.319 1.00 53.72 240 MET A O 1
ATOM 1959 N N . GLU A 1 241 ? -5.841 -13.732 6.780 1.00 63.38 241 GLU A N 1
ATOM 1960 C CA . GLU A 1 241 ? -6.280 -12.939 7.944 1.00 63.38 241 GLU A CA 1
ATOM 1961 C C . GLU A 1 241 ? -6.066 -11.427 7.710 1.00 63.38 241 GLU A C 1
ATOM 1963 O O . GLU A 1 241 ? -5.468 -10.744 8.528 1.00 63.38 241 GLU A O 1
ATOM 1968 N N . MET A 1 242 ? -6.497 -10.894 6.566 1.00 69.25 242 MET A N 1
ATOM 1969 C CA . MET A 1 242 ? -6.401 -9.468 6.245 1.00 69.25 242 MET A CA 1
ATOM 1970 C C . MET A 1 242 ? -7.789 -8.854 6.116 1.00 69.25 242 MET A C 1
ATOM 1972 O O . MET A 1 242 ? -8.719 -9.502 5.600 1.00 69.25 242 MET A O 1
ATOM 1976 N N . SER A 1 243 ? -7.901 -7.595 6.539 1.00 77.75 243 SER A N 1
ATOM 1977 C CA . SER A 1 243 ? -9.082 -6.757 6.307 1.00 77.75 243 SER A CA 1
ATOM 1978 C C . SER A 1 243 ? -9.381 -6.636 4.805 1.00 77.75 243 SER A C 1
ATOM 1980 O O . SER A 1 243 ? -8.508 -6.852 3.954 1.00 77.75 243 SER A O 1
ATOM 1982 N N . PHE A 1 244 ? -10.623 -6.318 4.443 1.00 81.25 244 PHE A N 1
ATOM 1983 C CA . PHE A 1 244 ? -10.964 -6.030 3.048 1.00 81.25 244 PHE A CA 1
ATOM 1984 C C . PHE A 1 244 ? -10.136 -4.851 2.515 1.00 81.25 244 PHE A C 1
ATOM 1986 O O . PHE A 1 244 ? -9.627 -4.918 1.394 1.00 81.25 244 PHE A O 1
ATOM 1993 N N . PHE A 1 245 ? -9.952 -3.804 3.325 1.00 81.38 245 PHE A N 1
ATOM 1994 C CA . PHE A 1 245 ? -9.140 -2.647 2.946 1.00 81.38 245 PHE A CA 1
ATOM 1995 C C . PHE A 1 245 ? -7.691 -3.037 2.611 1.00 81.38 245 PHE A C 1
ATOM 1997 O O . PHE A 1 245 ? -7.176 -2.658 1.556 1.00 81.38 245 PHE A O 1
ATOM 2004 N N . GLU A 1 246 ? -7.040 -3.829 3.465 1.00 81.12 246 GLU A N 1
ATOM 2005 C CA . GLU A 1 246 ? -5.672 -4.299 3.214 1.00 81.12 246 GLU A CA 1
ATOM 2006 C C . GLU A 1 246 ? -5.595 -5.184 1.974 1.00 81.12 246 GLU A C 1
ATOM 2008 O O . GLU A 1 246 ? -4.656 -5.046 1.195 1.00 81.12 246 GLU A O 1
ATOM 2013 N N . ARG A 1 247 ? -6.579 -6.063 1.739 1.00 81.50 247 ARG A N 1
ATOM 2014 C CA . ARG A 1 247 ? -6.629 -6.865 0.503 1.00 81.50 247 ARG A CA 1
ATOM 2015 C C . ARG A 1 247 ? -6.707 -5.985 -0.733 1.00 81.50 247 ARG A C 1
ATOM 2017 O O . ARG A 1 247 ? -5.939 -6.191 -1.669 1.00 81.50 247 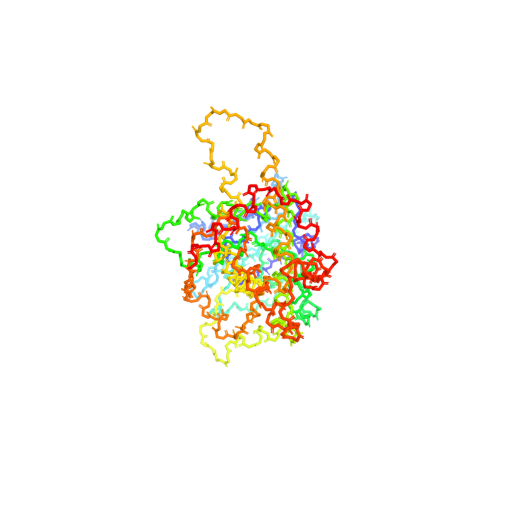ARG A O 1
ATOM 2024 N N . HIS A 1 248 ? -7.605 -5.004 -0.723 1.00 84.81 248 HIS A N 1
ATOM 2025 C CA . HIS A 1 248 ? -7.745 -4.047 -1.811 1.00 84.81 248 HIS A CA 1
ATOM 2026 C C . HIS A 1 248 ? -6.416 -3.326 -2.079 1.00 84.81 248 HIS A C 1
ATOM 2028 O O . HIS A 1 248 ? -5.927 -3.338 -3.209 1.00 84.81 248 HIS A O 1
ATOM 2034 N N . GLN A 1 249 ? -5.785 -2.761 -1.044 1.00 83.81 249 GLN A N 1
ATOM 2035 C CA . GLN A 1 249 ? -4.508 -2.060 -1.201 1.00 83.81 249 GLN A CA 1
ATOM 2036 C C . GLN A 1 249 ? -3.385 -2.997 -1.666 1.00 83.81 249 GLN A C 1
ATOM 2038 O O . GLN A 1 249 ? -2.622 -2.640 -2.559 1.00 83.81 249 GLN A O 1
ATOM 2043 N N . ASN A 1 250 ? -3.315 -4.214 -1.125 1.00 84.62 250 ASN A N 1
ATOM 2044 C CA . ASN A 1 250 ? -2.305 -5.198 -1.503 1.00 84.62 250 ASN A CA 1
ATOM 2045 C C . ASN A 1 250 ? -2.423 -5.629 -2.965 1.00 84.62 250 ASN A C 1
ATOM 2047 O O . ASN A 1 250 ? -1.395 -5.833 -3.609 1.00 84.62 250 ASN A O 1
ATOM 2051 N N . ILE A 1 251 ? -3.638 -5.751 -3.510 1.00 86.62 251 ILE A N 1
ATOM 2052 C CA . ILE A 1 251 ? -3.840 -6.032 -4.939 1.00 86.62 251 ILE A CA 1
ATOM 2053 C C . ILE A 1 251 ? -3.278 -4.888 -5.776 1.00 86.62 251 ILE A C 1
ATOM 2055 O O . ILE A 1 251 ? -2.492 -5.135 -6.692 1.00 86.62 251 ILE A O 1
ATOM 2059 N N . LEU A 1 252 ? -3.627 -3.645 -5.437 1.00 87.62 252 LEU A N 1
ATOM 2060 C CA . LEU A 1 252 ? -3.124 -2.471 -6.147 1.00 87.62 252 LEU A CA 1
ATOM 2061 C C . LEU A 1 252 ? -1.586 -2.404 -6.096 1.00 87.62 252 LEU A C 1
ATOM 2063 O O . LEU A 1 252 ? -0.931 -2.302 -7.135 1.00 87.62 252 LEU A O 1
ATOM 2067 N N . ASP A 1 253 ? -1.001 -2.549 -4.910 1.00 88.31 253 ASP A N 1
ATOM 2068 C CA . ASP A 1 253 ? 0.452 -2.545 -4.726 1.00 88.31 253 ASP A CA 1
ATOM 2069 C C . ASP A 1 253 ? 1.124 -3.682 -5.508 1.00 88.31 253 ASP A C 1
ATOM 2071 O O . ASP A 1 253 ? 2.157 -3.480 -6.143 1.00 88.31 253 ASP A O 1
ATOM 2075 N N . THR A 1 254 ? 0.526 -4.875 -5.523 1.00 88.12 254 THR A N 1
ATOM 2076 C CA . THR A 1 254 ? 1.055 -6.040 -6.249 1.00 88.12 254 THR A CA 1
ATOM 2077 C C . THR A 1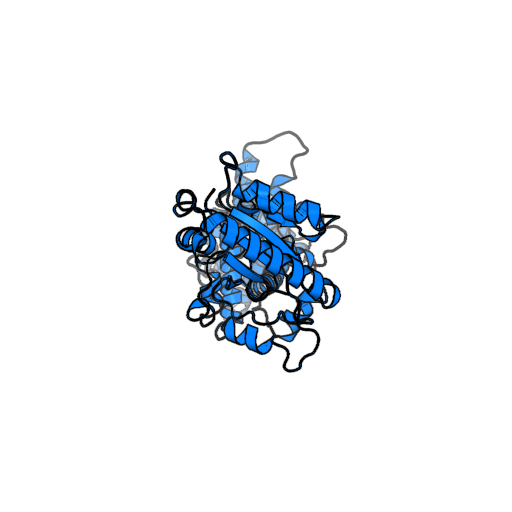 254 ? 1.052 -5.816 -7.759 1.00 88.12 254 THR A C 1
ATOM 2079 O O . THR A 1 254 ? 2.055 -6.104 -8.418 1.00 88.12 254 THR A O 1
ATOM 2082 N N . LEU A 1 255 ? -0.028 -5.250 -8.306 1.00 90.19 255 LEU A N 1
ATOM 2083 C CA . LEU A 1 255 ? -0.115 -4.878 -9.720 1.00 90.19 255 LEU A CA 1
ATOM 2084 C C . LEU A 1 255 ? 0.992 -3.885 -10.093 1.00 90.19 255 LEU A C 1
ATOM 2086 O O . LEU A 1 255 ? 1.712 -4.092 -11.072 1.00 90.19 255 LEU A O 1
ATOM 2090 N N . LEU A 1 256 ? 1.181 -2.848 -9.273 1.00 90.62 256 LEU A N 1
ATOM 2091 C CA . LEU A 1 256 ? 2.243 -1.860 -9.472 1.00 90.62 256 LEU A CA 1
ATOM 2092 C C . LEU A 1 256 ? 3.625 -2.490 -9.403 1.00 90.62 256 LEU A C 1
ATOM 2094 O O . LEU A 1 256 ? 4.468 -2.170 -10.234 1.00 90.62 256 LEU A O 1
ATOM 2098 N N . ILE A 1 257 ? 3.866 -3.375 -8.436 1.00 90.56 257 ILE A N 1
ATOM 2099 C CA . ILE A 1 257 ? 5.146 -4.069 -8.282 1.00 90.56 257 ILE A CA 1
ATOM 2100 C C . ILE A 1 257 ? 5.464 -4.885 -9.535 1.00 90.56 257 ILE A C 1
ATOM 2102 O O . ILE A 1 257 ? 6.581 -4.783 -10.039 1.00 90.56 257 ILE A O 1
ATOM 2106 N N . LEU A 1 258 ? 4.502 -5.652 -10.055 1.00 89.75 258 LEU A N 1
ATOM 2107 C CA . LEU A 1 258 ? 4.686 -6.457 -11.265 1.00 89.75 258 LEU A CA 1
ATOM 2108 C C . LEU A 1 258 ? 5.004 -5.587 -12.485 1.00 89.75 258 LEU A C 1
ATOM 2110 O O . LEU A 1 258 ? 6.001 -5.824 -13.162 1.00 89.75 258 LEU A O 1
ATOM 2114 N N . ALA A 1 259 ? 4.237 -4.522 -12.721 1.00 91.06 259 ALA A N 1
ATOM 2115 C CA . ALA A 1 259 ? 4.526 -3.615 -13.829 1.00 91.06 259 ALA A CA 1
ATOM 2116 C C . ALA A 1 259 ? 5.852 -2.851 -13.639 1.00 91.06 259 ALA A C 1
ATOM 2118 O O . ALA A 1 259 ? 6.593 -2.630 -14.599 1.00 91.06 259 ALA A O 1
ATOM 2119 N N . PHE A 1 260 ? 6.207 -2.489 -12.402 1.00 91.44 260 PHE A N 1
ATOM 2120 C CA . PHE A 1 260 ? 7.501 -1.880 -12.103 1.00 91.44 260 PHE A CA 1
ATOM 2121 C C . PHE A 1 260 ? 8.666 -2.823 -12.377 1.00 91.44 260 PHE A C 1
ATOM 2123 O O . PHE A 1 260 ? 9.717 -2.344 -12.799 1.00 91.44 260 PHE A O 1
ATOM 2130 N N . VAL A 1 261 ? 8.520 -4.130 -12.141 1.00 90.94 261 VAL A N 1
ATOM 2131 C CA . VAL A 1 261 ? 9.567 -5.107 -12.469 1.00 90.94 261 VAL A CA 1
ATOM 2132 C C . VAL A 1 261 ? 9.919 -5.012 -13.953 1.00 90.94 261 VAL A C 1
ATOM 2134 O O . VAL A 1 261 ? 11.101 -4.876 -14.268 1.00 90.94 261 VAL A O 1
ATOM 2137 N N . ASP A 1 262 ? 8.933 -4.970 -14.852 1.00 90.00 262 ASP A N 1
ATOM 2138 C CA . ASP A 1 262 ? 9.177 -4.826 -16.294 1.00 90.00 262 ASP A CA 1
ATOM 2139 C C . ASP A 1 262 ? 9.828 -3.485 -16.660 1.00 90.00 262 ASP A C 1
ATOM 2141 O O . ASP A 1 262 ? 10.813 -3.450 -17.409 1.00 90.00 262 ASP A O 1
ATOM 2145 N N . VAL A 1 263 ? 9.350 -2.377 -16.083 1.00 91.50 263 VAL A N 1
ATOM 2146 C CA . VAL A 1 263 ? 9.958 -1.049 -16.288 1.00 91.50 263 VAL A CA 1
ATOM 2147 C C . VAL A 1 263 ? 11.423 -1.049 -15.841 1.00 91.50 263 VAL A C 1
ATOM 2149 O O . VAL A 1 263 ? 12.316 -0.636 -16.588 1.00 91.50 263 VAL A O 1
ATOM 2152 N N . LEU A 1 264 ? 11.695 -1.530 -14.626 1.00 89.50 264 LEU A N 1
ATOM 2153 C CA . LEU A 1 264 ? 13.035 -1.541 -14.050 1.00 89.50 264 LEU A CA 1
ATOM 2154 C C . LEU A 1 264 ? 13.956 -2.527 -14.774 1.00 89.50 264 LEU A C 1
ATOM 2156 O O . LEU A 1 264 ? 15.136 -2.217 -14.947 1.00 89.50 264 LEU A O 1
ATOM 2160 N N . LEU A 1 265 ? 13.445 -3.667 -15.247 1.00 89.25 265 LEU A N 1
ATOM 2161 C CA . LEU A 1 265 ? 14.199 -4.595 -16.090 1.00 89.25 265 LEU A CA 1
ATOM 2162 C C . LEU A 1 265 ? 14.718 -3.887 -17.336 1.00 89.25 265 LEU A C 1
ATOM 2164 O O . LEU A 1 265 ? 15.920 -3.938 -17.601 1.00 89.25 265 LEU A O 1
ATOM 2168 N N . VAL A 1 266 ? 13.852 -3.181 -18.065 1.00 88.88 266 VAL A N 1
ATOM 2169 C CA . VAL A 1 266 ? 14.250 -2.455 -19.279 1.00 88.88 266 VAL A CA 1
ATOM 2170 C C . VAL A 1 266 ? 15.270 -1.363 -18.960 1.00 88.88 266 VAL A C 1
ATOM 2172 O O . VAL A 1 266 ? 16.285 -1.255 -19.655 1.00 88.88 266 VAL A O 1
ATOM 2175 N N . VAL A 1 267 ? 15.063 -0.597 -17.886 1.00 87.88 267 VAL A N 1
ATOM 2176 C CA . VAL A 1 267 ? 16.013 0.442 -17.458 1.00 87.88 267 VAL A CA 1
ATOM 2177 C C . VAL A 1 267 ? 17.378 -0.170 -17.128 1.00 87.88 267 VAL A C 1
ATOM 2179 O O . VAL A 1 267 ? 18.398 0.250 -17.680 1.00 87.88 267 VAL A O 1
ATOM 2182 N N . TYR A 1 268 ? 17.430 -1.190 -16.271 1.00 84.00 268 TYR A N 1
ATOM 2183 C CA . TYR A 1 268 ? 18.690 -1.777 -15.810 1.00 84.00 268 TYR A CA 1
ATOM 2184 C C . TYR A 1 268 ? 19.409 -2.628 -16.860 1.00 84.00 268 TYR A C 1
ATOM 2186 O O . TYR A 1 268 ? 20.644 -2.645 -16.881 1.00 84.00 268 TYR A O 1
ATOM 2194 N N . GLN A 1 269 ? 18.683 -3.271 -17.776 1.00 82.94 269 GLN A N 1
ATOM 2195 C CA . GLN A 1 269 ? 19.286 -3.969 -18.915 1.00 82.94 269 GLN A CA 1
ATOM 2196 C C . GLN A 1 269 ? 19.949 -3.009 -19.909 1.00 82.94 269 GLN A C 1
ATOM 2198 O O . GLN A 1 269 ? 20.860 -3.425 -20.619 1.00 82.94 269 GLN A O 1
ATOM 2203 N N . ASN A 1 270 ? 19.548 -1.736 -19.945 1.00 78.94 270 ASN A N 1
ATOM 2204 C CA . ASN A 1 270 ? 20.068 -0.733 -20.879 1.00 78.94 270 ASN A CA 1
ATOM 2205 C C . ASN A 1 270 ? 20.982 0.305 -20.205 1.00 78.94 270 ASN A C 1
ATOM 2207 O O . ASN A 1 270 ? 20.994 1.480 -20.568 1.00 78.94 270 ASN A O 1
ATOM 2211 N N . GLY A 1 271 ? 21.775 -0.141 -19.226 1.00 71.81 271 GLY A N 1
ATOM 2212 C CA . GLY A 1 271 ? 22.769 0.690 -18.535 1.00 71.81 271 GLY A CA 1
ATOM 2213 C C . GLY A 1 271 ? 22.297 1.250 -17.190 1.00 71.81 271 GLY A C 1
ATOM 2214 O O . GLY A 1 271 ? 23.115 1.788 -16.445 1.00 71.81 271 GLY A O 1
ATOM 2215 N N . GLY A 1 272 ? 21.023 1.059 -16.830 1.00 69.38 272 GLY A N 1
ATOM 2216 C CA . GLY A 1 272 ? 20.444 1.428 -15.536 1.00 69.38 272 GLY A CA 1
ATOM 2217 C C . GLY A 1 272 ? 20.555 2.909 -15.182 1.00 69.38 272 GLY A C 1
ATOM 2218 O O . GLY A 1 272 ? 21.021 3.741 -15.958 1.00 69.38 272 GLY A O 1
ATOM 2219 N N . PHE A 1 273 ? 20.243 3.237 -13.926 1.00 67.19 273 PHE A N 1
ATOM 2220 C CA . PHE A 1 273 ? 20.546 4.562 -13.368 1.00 67.19 273 PHE A CA 1
ATOM 2221 C C . PHE A 1 273 ? 22.056 4.785 -13.165 1.00 67.19 273 PHE A C 1
ATOM 2223 O O . PHE A 1 273 ? 22.483 5.863 -12.748 1.00 67.19 273 PHE A O 1
ATOM 2230 N N . LYS A 1 274 ? 22.906 3.792 -13.472 1.00 63.03 274 LYS A N 1
ATOM 2231 C CA . LYS A 1 274 ? 24.366 3.937 -13.468 1.00 63.03 274 LYS A CA 1
ATOM 2232 C C . LYS A 1 274 ? 24.803 5.020 -14.450 1.00 63.03 274 LYS A C 1
ATOM 2234 O O . LYS A 1 274 ? 25.683 5.791 -14.083 1.00 63.03 274 LYS A O 1
ATOM 2239 N N . VAL A 1 275 ? 24.166 5.149 -15.615 1.00 57.81 275 VAL A N 1
ATOM 2240 C CA . VAL A 1 275 ? 24.447 6.245 -16.563 1.00 57.81 275 VAL A CA 1
ATOM 2241 C C . VAL A 1 275 ? 24.152 7.610 -15.926 1.00 57.81 275 VAL A C 1
ATOM 2243 O O . VAL A 1 275 ? 25.004 8.492 -15.950 1.00 57.81 275 VAL A O 1
ATOM 2246 N N . LEU A 1 276 ? 23.049 7.718 -15.175 1.00 55.25 276 LEU A N 1
ATOM 2247 C CA . LEU A 1 276 ? 22.723 8.888 -14.345 1.00 55.25 276 LEU A CA 1
ATOM 2248 C C . LEU A 1 276 ? 23.695 9.110 -13.162 1.00 55.25 276 LEU A C 1
ATOM 2250 O O . LEU A 1 276 ? 23.698 10.170 -12.544 1.00 55.25 276 LEU A O 1
ATOM 2254 N N . THR A 1 277 ? 24.548 8.131 -12.829 1.00 50.44 277 THR A N 1
ATOM 2255 C CA . THR A 1 277 ? 25.463 8.168 -11.667 1.00 50.44 277 THR A CA 1
ATOM 2256 C C . THR A 1 277 ? 26.946 8.240 -12.032 1.00 50.44 277 THR A C 1
ATOM 2258 O O . THR A 1 277 ? 27.741 8.721 -11.225 1.00 50.44 277 THR A O 1
ATOM 2261 N N . ILE A 1 278 ? 27.356 7.812 -13.228 1.00 49.56 278 ILE A N 1
ATOM 2262 C CA . ILE A 1 278 ? 28.706 8.077 -13.772 1.00 49.56 278 ILE A CA 1
ATOM 2263 C C . ILE A 1 278 ? 28.954 9.606 -13.842 1.00 49.56 278 ILE A C 1
ATOM 2265 O O . ILE A 1 278 ? 30.076 10.080 -13.664 1.00 49.56 278 ILE A O 1
ATOM 2269 N N . ILE A 1 279 ? 27.853 10.349 -13.929 1.00 41.81 279 ILE A N 1
ATOM 2270 C CA . ILE A 1 279 ? 27.622 11.791 -13.760 1.00 41.81 279 ILE A CA 1
ATOM 2271 C C . ILE A 1 279 ? 27.886 12.320 -12.328 1.00 41.81 279 ILE A C 1
ATOM 2273 O O . ILE A 1 279 ? 28.354 13.442 -12.152 1.00 41.81 279 ILE A O 1
ATOM 2277 N N . TYR A 1 280 ? 27.648 11.523 -11.280 1.00 37.72 280 TYR A N 1
ATOM 2278 C CA . TYR A 1 280 ? 27.842 11.929 -9.877 1.00 37.72 280 TYR A CA 1
ATOM 2279 C C . TYR A 1 280 ? 29.178 11.469 -9.269 1.00 37.72 280 TYR A C 1
ATOM 2281 O O . TYR A 1 280 ? 29.655 12.086 -8.320 1.00 37.72 280 TYR A O 1
ATOM 2289 N N . PHE A 1 281 ? 29.780 10.379 -9.762 1.00 34.31 281 PHE A N 1
ATOM 2290 C CA . PHE A 1 281 ? 30.872 9.681 -9.057 1.00 34.31 281 PHE A CA 1
ATOM 2291 C C . PHE A 1 281 ? 32.257 9.729 -9.719 1.00 34.31 281 PHE A C 1
ATOM 2293 O O . PHE A 1 281 ? 33.187 9.110 -9.208 1.00 34.31 281 PHE A O 1
ATOM 2300 N N . SER A 1 282 ? 32.454 10.503 -10.788 1.00 31.67 282 SER A N 1
ATOM 2301 C CA . SER A 1 282 ? 33.802 10.773 -11.326 1.00 31.67 282 SER A CA 1
ATOM 2302 C C . SER A 1 282 ? 34.596 11.829 -10.519 1.00 31.67 282 SER A C 1
ATOM 2304 O O . SER A 1 282 ? 35.703 12.205 -10.899 1.00 31.67 282 SER A O 1
ATOM 2306 N N . PHE A 1 283 ? 34.089 12.254 -9.352 1.00 34.69 283 PHE A N 1
ATOM 2307 C CA . PHE A 1 283 ? 34.672 13.285 -8.484 1.00 34.69 283 PHE A CA 1
ATOM 2308 C C . PHE A 1 283 ? 35.245 12.761 -7.155 1.00 34.69 283 PHE A C 1
ATOM 2310 O O . PHE A 1 283 ? 34.834 13.167 -6.072 1.00 34.69 283 PHE A O 1
ATOM 2317 N N . THR A 1 284 ? 36.286 11.935 -7.219 1.00 33.06 284 THR A N 1
ATOM 2318 C CA . THR A 1 284 ? 37.336 11.956 -6.175 1.00 33.06 284 THR A CA 1
ATOM 2319 C C . THR A 1 284 ? 38.651 12.551 -6.675 1.00 33.06 284 THR A C 1
ATOM 2321 O O . THR A 1 284 ? 39.611 12.646 -5.915 1.00 33.06 284 THR A O 1
ATOM 2324 N N . LYS A 1 285 ? 38.699 13.077 -7.908 1.00 37.31 285 LYS A N 1
ATOM 2325 C CA . LYS A 1 285 ? 39.801 13.937 -8.360 1.00 37.31 285 LYS A CA 1
ATOM 2326 C C . LYS A 1 285 ? 39.335 15.391 -8.438 1.00 37.31 285 LYS A C 1
ATOM 2328 O O . LYS A 1 285 ? 38.632 15.807 -9.353 1.00 37.31 285 LYS A O 1
ATOM 2333 N N . LYS A 1 286 ? 39.715 16.154 -7.410 1.00 38.75 286 LYS A N 1
ATOM 2334 C CA . LYS A 1 286 ? 39.560 17.608 -7.284 1.00 38.75 286 LYS A CA 1
ATOM 2335 C C . LYS A 1 286 ? 40.163 18.316 -8.508 1.00 38.75 286 LYS A C 1
ATOM 2337 O O . LYS A 1 286 ? 41.382 18.419 -8.580 1.00 38.75 286 LYS A O 1
ATOM 2342 N N . LYS A 1 287 ? 39.333 18.790 -9.446 1.00 37.84 287 LYS A N 1
ATOM 2343 C CA . LYS A 1 287 ? 39.479 20.037 -10.244 1.00 37.84 287 LYS A CA 1
ATOM 2344 C C . LYS A 1 287 ? 38.503 20.015 -11.434 1.00 37.84 287 LYS A C 1
ATOM 2346 O O . LYS A 1 287 ? 38.447 19.026 -12.152 1.00 37.84 287 LYS A O 1
ATOM 2351 N N . LYS A 1 288 ? 37.823 21.150 -11.665 1.00 39.72 288 LYS A N 1
ATOM 2352 C CA . LYS A 1 288 ? 36.811 21.484 -12.705 1.00 39.72 288 LYS A CA 1
ATOM 2353 C C . LYS A 1 288 ? 35.351 21.263 -12.286 1.00 39.72 288 LYS A C 1
ATOM 2355 O O . LYS A 1 288 ? 34.760 20.238 -12.569 1.00 39.72 288 LYS A O 1
ATOM 2360 N N . GLN A 1 289 ? 34.741 22.266 -11.654 1.00 43.94 289 GLN A N 1
ATOM 2361 C CA . GLN A 1 289 ? 33.341 22.224 -11.195 1.00 43.94 289 GLN A CA 1
ATOM 2362 C C . GLN A 1 289 ? 32.339 22.911 -12.149 1.00 43.94 289 GLN A C 1
ATOM 2364 O O . GLN A 1 289 ? 31.136 22.759 -11.970 1.00 43.94 289 GLN A O 1
ATOM 2369 N N . VAL A 1 290 ? 32.802 23.610 -13.196 1.00 42.84 290 VAL A N 1
ATOM 2370 C CA . VAL A 1 290 ? 31.926 24.387 -14.103 1.00 42.84 290 VAL A CA 1
ATOM 2371 C C . VAL A 1 290 ? 31.465 23.573 -15.327 1.00 42.84 290 VAL A C 1
ATOM 2373 O O . VAL A 1 290 ? 30.272 23.514 -15.601 1.00 42.84 290 VAL A O 1
ATOM 2376 N N . ASN A 1 291 ? 32.355 22.823 -15.994 1.00 42.00 291 ASN A N 1
ATOM 2377 C CA . ASN A 1 291 ? 31.985 21.975 -17.149 1.00 42.00 291 ASN A CA 1
ATOM 2378 C C . ASN A 1 291 ? 31.218 20.689 -16.781 1.00 42.00 291 ASN A C 1
ATOM 2380 O O . ASN A 1 291 ? 30.694 20.014 -17.662 1.00 42.00 291 ASN A O 1
ATOM 2384 N N . LEU A 1 292 ? 31.150 20.325 -15.495 1.00 42.25 292 LEU A N 1
ATOM 2385 C CA . LEU A 1 292 ? 30.492 19.089 -15.057 1.00 42.25 292 LEU A CA 1
ATOM 2386 C C . LEU A 1 292 ? 28.992 19.232 -14.805 1.00 42.25 292 LEU A C 1
ATOM 2388 O O . LEU A 1 292 ? 28.277 18.254 -14.980 1.00 42.25 292 LEU A O 1
ATOM 2392 N N . ARG A 1 293 ? 28.480 20.432 -14.506 1.00 49.00 293 ARG A N 1
ATOM 2393 C CA . ARG A 1 293 ? 27.022 20.648 -14.450 1.00 49.00 293 ARG A CA 1
ATOM 2394 C C . ARG A 1 293 ? 26.371 20.506 -15.831 1.00 49.00 293 ARG A C 1
ATOM 2396 O O . ARG A 1 293 ? 25.309 19.905 -15.929 1.00 49.00 293 ARG A O 1
ATOM 2403 N N . LYS A 1 294 ? 27.049 20.983 -16.883 1.00 50.31 294 LYS A N 1
ATOM 2404 C CA . LYS A 1 294 ? 26.552 20.964 -18.269 1.00 50.31 294 LYS A CA 1
ATOM 2405 C C . LYS A 1 294 ? 26.476 19.540 -18.844 1.00 50.31 294 LYS A C 1
ATOM 2407 O O . LYS A 1 294 ? 25.422 19.135 -19.311 1.00 50.31 294 LYS A O 1
ATOM 2412 N N . ASN A 1 295 ? 27.540 18.743 -18.684 1.00 51.22 295 ASN A N 1
ATOM 2413 C CA . ASN A 1 295 ? 27.547 17.333 -19.108 1.00 51.22 295 ASN A CA 1
ATOM 2414 C C . ASN A 1 295 ? 26.518 16.494 -18.332 1.00 51.22 295 ASN A C 1
ATOM 2416 O O . ASN A 1 295 ? 25.916 15.579 -18.875 1.00 51.22 295 ASN A O 1
ATOM 2420 N N . ASN A 1 296 ? 26.301 16.795 -17.049 1.00 63.09 296 ASN A N 1
ATOM 2421 C CA . ASN A 1 296 ? 25.349 16.052 -16.227 1.00 63.09 296 ASN A CA 1
ATOM 2422 C C . ASN A 1 296 ? 23.893 16.274 -16.666 1.00 63.09 296 ASN A C 1
ATOM 2424 O O . ASN A 1 296 ? 23.098 15.338 -16.619 1.00 63.09 296 ASN A O 1
ATOM 2428 N N . GLN A 1 297 ? 23.567 17.483 -17.131 1.00 71.69 297 GLN A N 1
ATOM 2429 C CA . GLN A 1 297 ? 22.256 17.805 -17.696 1.00 71.69 297 GLN A CA 1
ATOM 2430 C C . GLN A 1 297 ? 22.047 17.168 -19.073 1.00 71.69 297 GLN A C 1
ATOM 2432 O O . GLN A 1 297 ? 20.966 16.652 -19.324 1.00 71.69 297 GLN A O 1
ATOM 2437 N N . GLU A 1 298 ? 23.074 17.135 -19.924 1.00 77.69 298 GLU A N 1
ATOM 2438 C CA . GLU A 1 298 ? 23.028 16.509 -21.255 1.00 77.69 298 GLU A CA 1
ATOM 2439 C C . GLU A 1 298 ? 22.613 15.029 -21.189 1.00 77.69 298 GLU A C 1
ATOM 2441 O O . GLU A 1 298 ? 21.606 14.633 -21.768 1.00 77.69 298 GLU A O 1
ATOM 2446 N N . TYR A 1 299 ? 23.333 14.198 -20.428 1.00 76.06 299 TYR A N 1
ATOM 2447 C CA . TYR A 1 299 ? 22.998 12.769 -20.324 1.00 76.06 299 TYR A CA 1
ATOM 2448 C C . TYR A 1 299 ? 21.662 12.521 -19.629 1.00 76.06 299 TYR A C 1
ATOM 2450 O O . TYR A 1 299 ? 20.986 11.543 -19.947 1.00 76.06 299 TYR A O 1
ATOM 2458 N N . GLN A 1 300 ? 21.284 13.378 -18.678 1.00 77.94 300 GLN A N 1
ATOM 2459 C CA . GLN A 1 300 ? 19.966 13.308 -18.060 1.00 77.94 300 GLN A CA 1
ATOM 2460 C C . GLN A 1 300 ? 18.870 13.609 -19.090 1.00 77.94 300 GLN A C 1
ATOM 2462 O O . GLN A 1 300 ? 17.909 12.851 -19.171 1.00 77.94 300 GLN A O 1
ATOM 2467 N N . GLN A 1 301 ? 19.034 14.649 -19.911 1.00 81.19 301 GLN A N 1
ATOM 2468 C CA . GLN A 1 301 ? 18.099 14.987 -20.985 1.00 81.19 301 GLN A CA 1
ATOM 2469 C C . GLN A 1 301 ? 18.001 13.859 -22.014 1.00 81.19 301 GLN A C 1
ATOM 2471 O O . GLN A 1 301 ? 16.894 13.434 -22.324 1.00 81.19 301 GLN A O 1
ATOM 2476 N N . LEU A 1 302 ? 19.130 13.305 -22.463 1.00 82.06 302 LEU A N 1
ATOM 2477 C CA . LEU A 1 302 ? 19.151 12.170 -23.392 1.00 82.06 302 LEU A CA 1
ATOM 2478 C C . LEU A 1 302 ? 18.472 10.928 -22.801 1.00 82.06 302 LEU A C 1
ATOM 2480 O O . LEU A 1 302 ? 17.724 10.240 -23.492 1.00 82.06 302 LEU A O 1
ATOM 2484 N N . PHE A 1 303 ? 18.694 10.649 -21.514 1.00 84.88 303 PHE A N 1
ATOM 2485 C CA . PHE A 1 303 ? 18.019 9.554 -20.818 1.00 84.88 303 PHE A CA 1
ATOM 2486 C C . PHE A 1 303 ? 16.504 9.784 -20.742 1.00 84.88 303 PHE A C 1
ATOM 2488 O O . PHE A 1 303 ? 15.736 8.880 -21.061 1.00 84.88 303 PHE A O 1
ATOM 2495 N N . GLU A 1 304 ? 16.073 10.980 -20.337 1.00 84.81 304 GLU A N 1
ATOM 2496 C CA . GLU A 1 304 ? 14.658 11.350 -20.238 1.00 84.81 304 GLU A CA 1
ATOM 2497 C C . GLU A 1 304 ? 13.961 11.309 -21.605 1.00 84.81 304 GLU A C 1
ATOM 2499 O O . GLU A 1 304 ? 12.867 10.756 -21.707 1.00 84.81 304 GLU A O 1
ATOM 2504 N N . MET A 1 305 ? 14.594 11.838 -22.656 1.00 84.69 305 MET A N 1
ATOM 2505 C CA . MET A 1 305 ? 14.079 11.796 -24.030 1.00 84.69 305 MET A CA 1
ATOM 2506 C C . MET A 1 305 ? 13.943 10.358 -24.526 1.00 84.69 305 MET A C 1
ATOM 2508 O O . MET A 1 305 ? 12.880 9.969 -25.009 1.00 84.69 305 MET A O 1
ATOM 2512 N N . ALA A 1 306 ? 14.982 9.539 -24.338 1.00 86.69 306 ALA A N 1
ATOM 2513 C CA . ALA A 1 306 ? 14.943 8.140 -24.740 1.00 86.69 306 ALA A CA 1
ATOM 2514 C C . ALA A 1 306 ? 13.836 7.366 -24.015 1.00 86.69 306 ALA A C 1
ATOM 2516 O O . ALA A 1 306 ? 13.062 6.646 -24.640 1.00 86.69 306 ALA A O 1
ATOM 2517 N N . LEU A 1 307 ? 13.743 7.532 -22.694 1.00 87.31 307 LEU A N 1
ATOM 2518 C CA . LEU A 1 307 ? 12.778 6.824 -21.856 1.00 87.31 307 LEU A CA 1
ATOM 2519 C C . LEU A 1 307 ? 11.327 7.250 -22.136 1.00 87.31 307 LEU A C 1
ATOM 2521 O O . LEU A 1 307 ? 10.416 6.419 -22.065 1.00 87.31 307 LEU A O 1
ATOM 2525 N N . SER A 1 308 ? 11.107 8.523 -22.471 1.00 87.62 308 SER A N 1
ATOM 2526 C CA . SER A 1 308 ? 9.781 9.042 -22.839 1.00 87.62 308 SER A CA 1
ATOM 2527 C C . SER A 1 308 ? 9.254 8.414 -24.131 1.00 87.62 308 SER A C 1
ATOM 2529 O O . SER A 1 308 ? 8.046 8.350 -24.341 1.00 87.62 308 SER A O 1
ATOM 2531 N N . ASN A 1 309 ? 10.146 7.901 -24.977 1.00 87.31 309 ASN A N 1
ATOM 2532 C CA . ASN A 1 309 ? 9.804 7.345 -26.273 1.00 87.31 309 ASN A CA 1
ATOM 2533 C C . ASN A 1 309 ? 9.480 5.840 -26.188 1.00 87.31 309 ASN A C 1
ATOM 2535 O O . ASN A 1 309 ? 10.344 5.006 -25.895 1.00 87.31 309 ASN A O 1
ATOM 2539 N N . SER A 1 310 ? 8.216 5.475 -26.421 1.00 86.44 310 SER A N 1
ATOM 2540 C CA . SER A 1 310 ? 7.733 4.087 -26.335 1.00 86.44 310 SER A CA 1
ATOM 2541 C C . SER A 1 310 ? 8.226 3.181 -27.453 1.00 86.44 310 SER A C 1
ATOM 2543 O O . SER A 1 310 ? 8.408 1.989 -27.214 1.00 86.44 310 SER A O 1
ATOM 2545 N N . GLU A 1 311 ? 8.508 3.732 -28.628 1.00 84.94 311 GLU A N 1
ATOM 2546 C CA . GLU A 1 311 ? 9.042 2.965 -29.753 1.00 84.94 311 GLU A CA 1
ATOM 2547 C C . GLU A 1 311 ? 10.542 2.732 -29.628 1.00 84.94 311 GLU A C 1
ATOM 2549 O O . GLU A 1 311 ? 11.027 1.634 -29.899 1.00 84.94 311 GLU A O 1
ATOM 2554 N N . LEU A 1 312 ? 11.280 3.751 -29.179 1.00 86.56 312 LEU A N 1
ATOM 2555 C CA . LEU A 1 312 ? 12.718 3.637 -28.972 1.00 86.56 312 LEU A CA 1
ATOM 2556 C C . LEU A 1 312 ? 13.030 2.684 -27.817 1.00 86.56 312 LEU A C 1
ATOM 2558 O O . LEU A 1 312 ? 13.876 1.799 -27.944 1.00 86.56 312 LEU A O 1
ATOM 2562 N N . VAL A 1 313 ? 12.347 2.857 -26.685 1.00 88.19 313 VAL A N 1
ATOM 2563 C CA . VAL A 1 313 ? 12.502 2.017 -25.496 1.00 88.19 313 VAL A CA 1
ATOM 2564 C C . VAL A 1 313 ? 11.213 1.219 -25.314 1.00 88.19 313 VAL A C 1
ATOM 2566 O O . VAL A 1 313 ? 10.359 1.610 -24.512 1.00 88.19 313 VAL A O 1
ATOM 2569 N N . PRO A 1 314 ? 11.036 0.106 -26.050 1.00 87.44 314 PRO A N 1
ATOM 2570 C CA . PRO A 1 314 ? 9.851 -0.721 -25.913 1.00 87.44 314 PRO A CA 1
ATOM 2571 C C . PRO A 1 314 ? 9.872 -1.432 -24.561 1.00 87.44 314 PRO A C 1
ATOM 2573 O O . PRO A 1 314 ? 10.880 -2.017 -24.156 1.00 87.44 314 PRO A O 1
ATOM 2576 N N . MET A 1 315 ? 8.741 -1.385 -23.867 1.00 89.50 315 MET A N 1
ATOM 2577 C CA . MET A 1 315 ? 8.496 -2.149 -22.646 1.00 89.50 315 MET A CA 1
ATOM 2578 C C . MET A 1 315 ? 7.390 -3.144 -22.954 1.00 89.50 315 MET A C 1
ATOM 2580 O O . MET A 1 315 ? 6.400 -2.785 -23.585 1.00 89.50 315 MET A O 1
ATOM 2584 N N . LYS A 1 316 ? 7.584 -4.400 -22.558 1.00 86.31 316 LYS A N 1
ATOM 2585 C CA . LYS A 1 316 ? 6.571 -5.428 -22.766 1.00 86.31 316 LYS A CA 1
ATOM 2586 C C . LYS A 1 316 ? 5.450 -5.213 -21.753 1.00 86.31 316 LYS A C 1
ATOM 2588 O O . LYS A 1 316 ? 5.727 -5.034 -20.571 1.00 86.31 316 LYS A O 1
ATOM 2593 N N . THR A 1 317 ? 4.210 -5.257 -22.217 1.00 85.44 317 THR A N 1
ATOM 2594 C CA . THR A 1 317 ? 3.036 -5.241 -21.347 1.00 85.44 317 THR A CA 1
ATOM 2595 C C . THR A 1 317 ? 3.059 -6.492 -20.460 1.00 85.44 317 THR A C 1
ATOM 2597 O O . THR A 1 317 ? 3.161 -7.604 -21.000 1.00 85.44 317 THR A O 1
ATOM 2600 N N . PRO A 1 318 ? 3.014 -6.349 -19.122 1.00 82.69 318 PRO A N 1
ATOM 2601 C CA . PRO A 1 318 ? 3.026 -7.494 -18.224 1.00 82.69 318 PRO A CA 1
ATOM 2602 C C . PRO A 1 318 ? 1.782 -8.345 -18.469 1.00 82.69 318 PRO A C 1
ATOM 2604 O O . PRO A 1 318 ? 0.659 -7.843 -18.480 1.00 82.69 318 PRO A O 1
ATOM 2607 N N . THR A 1 319 ? 1.963 -9.653 -18.639 1.00 82.75 319 THR A N 1
ATOM 2608 C CA . THR A 1 319 ? 0.846 -10.593 -18.529 1.00 82.75 319 THR A CA 1
ATOM 2609 C C . THR A 1 319 ? 0.641 -10.839 -17.045 1.00 82.75 319 THR A C 1
ATOM 2611 O O . THR A 1 319 ? 1.492 -11.481 -16.435 1.00 82.75 319 THR A O 1
ATOM 2614 N N . ILE A 1 320 ? -0.427 -10.278 -16.471 1.00 83.62 320 ILE A N 1
ATOM 2615 C CA . ILE A 1 320 ? -0.759 -10.420 -15.050 1.00 83.62 320 ILE A CA 1
ATOM 2616 C C . ILE A 1 320 ? -1.948 -11.367 -14.916 1.00 83.62 320 ILE A C 1
ATOM 2618 O O . ILE A 1 320 ? -3.073 -11.041 -15.285 1.00 83.62 320 ILE A O 1
ATOM 2622 N N . THR A 1 321 ? -1.684 -12.547 -14.375 1.00 81.06 321 THR A N 1
ATOM 2623 C CA . THR A 1 321 ? -2.678 -13.577 -14.065 1.00 81.06 321 THR A CA 1
ATOM 2624 C C . THR A 1 321 ? -2.956 -13.624 -12.564 1.00 81.06 321 THR A C 1
ATOM 2626 O O . THR A 1 321 ? -2.130 -13.203 -11.753 1.00 81.06 321 THR A O 1
ATOM 2629 N N . VAL A 1 322 ? -4.093 -14.206 -12.178 1.00 77.94 322 VAL A N 1
ATOM 2630 C CA . VAL A 1 322 ? -4.444 -14.466 -10.767 1.00 77.94 322 VAL A CA 1
ATOM 2631 C C . VAL A 1 322 ? -3.348 -15.259 -10.060 1.00 77.94 322 VAL A C 1
ATOM 2633 O O . VAL A 1 322 ? -2.943 -14.911 -8.955 1.00 77.94 322 VAL A O 1
ATOM 2636 N N . ASN A 1 323 ? -2.801 -16.274 -10.733 1.00 75.81 323 ASN A N 1
ATOM 2637 C CA . ASN A 1 323 ? -1.721 -17.090 -10.188 1.00 75.81 323 ASN A CA 1
ATOM 2638 C C . ASN A 1 323 ? -0.479 -16.251 -9.884 1.00 75.81 323 ASN A C 1
ATOM 2640 O O . ASN A 1 323 ? 0.111 -16.422 -8.827 1.00 75.81 323 ASN A O 1
ATOM 2644 N N . GLN A 1 324 ? -0.106 -15.302 -10.748 1.00 76.94 324 GLN A N 1
ATOM 2645 C CA . GLN A 1 324 ? 1.014 -14.399 -10.460 1.00 76.94 324 GLN A CA 1
ATOM 2646 C C . GLN A 1 324 ? 0.708 -13.452 -9.297 1.00 76.94 324 GLN A C 1
ATOM 2648 O O . GLN A 1 324 ? 1.595 -13.192 -8.488 1.00 76.94 324 GLN A O 1
ATOM 2653 N N . LEU A 1 325 ? -0.531 -12.966 -9.165 1.00 80.00 325 LEU A N 1
ATOM 2654 C CA . LEU A 1 325 ? -0.933 -12.148 -8.014 1.00 80.00 325 LEU A CA 1
ATOM 2655 C C . LEU A 1 325 ? -0.806 -12.925 -6.694 1.00 80.00 325 LEU A C 1
ATOM 2657 O O . LEU A 1 325 ? -0.297 -12.382 -5.714 1.00 80.00 325 LEU A O 1
ATOM 2661 N N . LEU A 1 326 ? -1.200 -14.203 -6.683 1.00 74.88 326 LEU A N 1
ATOM 2662 C CA . LEU A 1 326 ? -1.049 -15.094 -5.528 1.00 74.88 326 LEU A CA 1
ATOM 2663 C C . LEU A 1 326 ? 0.422 -15.441 -5.258 1.00 74.88 326 LEU A C 1
ATOM 2665 O O . LEU A 1 326 ? 0.884 -15.352 -4.121 1.00 74.88 326 LEU A O 1
ATOM 2669 N N . LEU A 1 327 ? 1.178 -15.792 -6.301 1.00 71.31 327 LEU A N 1
ATOM 2670 C CA . LEU A 1 327 ? 2.584 -16.184 -6.192 1.00 71.31 327 LEU A CA 1
ATOM 2671 C C . LEU A 1 327 ? 3.459 -15.036 -5.702 1.00 71.31 327 LEU A C 1
ATOM 2673 O O . LEU A 1 327 ? 4.326 -15.269 -4.870 1.00 71.31 327 LEU A O 1
ATOM 2677 N N . VAL A 1 328 ? 3.209 -13.790 -6.118 1.00 69.50 328 VAL A N 1
ATOM 2678 C CA . VAL A 1 328 ? 3.984 -12.631 -5.640 1.00 69.50 328 VAL A CA 1
ATOM 2679 C C . VAL A 1 328 ? 3.933 -12.478 -4.117 1.00 69.50 328 VAL A C 1
ATOM 2681 O O . VAL A 1 328 ? 4.902 -11.968 -3.541 1.00 69.50 328 VAL A O 1
ATOM 2684 N N . ALA A 1 329 ? 2.845 -12.916 -3.478 1.00 62.72 329 ALA A N 1
ATOM 2685 C CA . ALA A 1 329 ? 2.684 -12.886 -2.029 1.00 62.72 329 ALA A CA 1
ATOM 2686 C C . ALA A 1 329 ? 3.398 -14.046 -1.306 1.00 62.72 329 ALA A C 1
ATOM 2688 O O . ALA A 1 329 ? 3.703 -13.911 -0.122 1.00 62.72 329 ALA A O 1
ATOM 2689 N N . ILE A 1 330 ? 3.666 -15.160 -1.996 1.00 63.41 330 ILE A N 1
ATOM 2690 C CA . ILE A 1 330 ? 4.165 -16.413 -1.402 1.00 63.41 330 ILE A CA 1
ATOM 2691 C C . ILE A 1 330 ? 5.640 -16.652 -1.753 1.00 63.41 330 ILE A C 1
ATOM 2693 O O . ILE A 1 330 ? 6.435 -16.981 -0.874 1.00 63.41 330 ILE A O 1
ATOM 2697 N N . GLU A 1 331 ? 6.027 -16.443 -3.011 1.00 60.47 331 GLU A N 1
ATOM 2698 C CA . GLU A 1 331 ? 7.377 -16.676 -3.517 1.00 60.47 331 GLU A CA 1
ATOM 2699 C C . GLU A 1 331 ? 7.962 -15.412 -4.173 1.00 60.47 331 GLU A C 1
ATOM 2701 O O . GLU A 1 331 ? 7.339 -14.764 -5.025 1.00 60.47 331 GLU A O 1
ATOM 2706 N N . PRO A 1 332 ? 9.199 -15.022 -3.821 1.00 61.50 332 PRO A N 1
ATOM 2707 C CA . PRO A 1 332 ? 9.892 -13.971 -4.536 1.00 61.50 332 PRO A CA 1
ATOM 2708 C C . PRO A 1 332 ? 10.383 -14.531 -5.874 1.00 61.50 332 PRO A C 1
ATOM 2710 O O . PRO A 1 332 ? 11.530 -14.954 -5.986 1.00 61.50 332 PRO A O 1
ATOM 2713 N N . GLU A 1 333 ? 9.536 -14.515 -6.905 1.00 66.25 333 GLU A N 1
ATOM 2714 C CA . GLU A 1 333 ? 10.022 -14.675 -8.278 1.00 66.25 333 GLU A CA 1
ATOM 2715 C C . GLU A 1 333 ? 11.137 -13.650 -8.528 1.00 66.25 333 GLU A C 1
ATOM 2717 O O . GLU A 1 333 ? 10.933 -12.437 -8.388 1.00 66.25 333 GLU A O 1
ATOM 2722 N N . LEU A 1 334 ? 12.331 -14.152 -8.851 1.00 77.19 334 LEU A N 1
ATOM 2723 C CA . LEU A 1 334 ? 13.502 -13.330 -9.118 1.00 77.19 334 LEU A CA 1
ATOM 2724 C C . LEU A 1 334 ? 13.706 -13.172 -10.621 1.00 77.19 334 LEU A C 1
ATOM 2726 O O . LEU A 1 334 ? 13.914 -14.137 -11.356 1.00 77.19 334 LEU A O 1
ATOM 2730 N N . TYR A 1 335 ? 13.728 -11.923 -11.066 1.00 82.69 335 TYR A N 1
ATOM 2731 C CA . TYR A 1 335 ? 13.895 -11.562 -12.463 1.00 82.69 335 TYR A CA 1
ATOM 2732 C C . TYR A 1 335 ? 15.363 -11.258 -12.732 1.00 82.69 335 TYR A C 1
ATOM 2734 O O . TYR A 1 335 ? 15.919 -10.267 -12.249 1.00 82.69 335 TYR A O 1
ATOM 2742 N N . VAL A 1 336 ? 16.018 -12.124 -13.504 1.00 83.56 336 VAL A N 1
ATOM 2743 C CA . VAL A 1 336 ? 17.442 -11.971 -13.811 1.00 83.56 336 VAL A CA 1
ATOM 2744 C C . VAL A 1 336 ? 17.656 -10.778 -14.734 1.00 83.56 336 VAL A C 1
ATOM 2746 O O . VAL A 1 336 ? 17.266 -10.774 -15.906 1.00 83.56 336 VAL A O 1
ATOM 2749 N N . VAL A 1 337 ? 18.361 -9.773 -14.223 1.00 82.06 337 VAL A N 1
ATOM 2750 C CA . VAL A 1 337 ? 18.800 -8.632 -15.017 1.00 82.06 337 VAL A CA 1
ATOM 2751 C C . VAL A 1 337 ? 19.965 -9.095 -15.880 1.00 82.06 337 VAL A C 1
ATOM 2753 O O . VAL A 1 337 ? 21.110 -9.182 -15.428 1.00 82.06 337 VAL A O 1
ATOM 2756 N N . ARG A 1 338 ? 19.668 -9.390 -17.152 1.00 75.19 338 ARG A N 1
ATOM 2757 C CA . ARG A 1 338 ? 20.675 -9.650 -18.187 1.00 75.19 338 ARG A CA 1
ATOM 2758 C C . ARG A 1 338 ? 21.456 -8.371 -18.442 1.00 75.19 338 ARG A C 1
ATOM 2760 O O . ARG A 1 338 ? 21.124 -7.542 -19.282 1.00 75.19 338 ARG A O 1
ATOM 2767 N N . ALA A 1 339 ? 22.476 -8.195 -17.630 1.00 60.66 339 ALA A N 1
ATOM 2768 C CA . ALA A 1 339 ? 23.382 -7.080 -17.655 1.00 60.66 339 ALA A CA 1
ATOM 2769 C C . ALA A 1 339 ? 24.028 -6.906 -19.039 1.00 60.66 339 ALA A C 1
ATOM 2771 O O . ALA A 1 339 ? 25.015 -7.566 -19.353 1.00 60.66 339 ALA A O 1
ATOM 2772 N N . ARG A 1 340 ? 23.568 -5.923 -19.822 1.00 60.88 340 ARG A N 1
ATOM 2773 C CA . ARG A 1 340 ? 24.399 -5.297 -20.869 1.00 60.88 340 ARG A CA 1
ATOM 2774 C C . ARG A 1 340 ? 25.278 -4.218 -20.230 1.00 60.88 340 ARG A C 1
ATOM 2776 O O . ARG A 1 340 ? 25.328 -3.071 -20.659 1.00 60.88 340 ARG A O 1
ATOM 2783 N N . THR A 1 341 ? 25.941 -4.577 -19.130 1.00 53.62 341 THR A N 1
ATOM 2784 C CA . THR A 1 341 ? 26.540 -3.695 -18.103 1.00 53.62 341 THR A CA 1
ATOM 2785 C C . THR A 1 341 ? 27.685 -2.795 -18.564 1.00 53.62 341 THR A C 1
ATOM 2787 O O . THR A 1 341 ? 28.264 -2.074 -17.740 1.00 53.62 341 THR A O 1
ATOM 2790 N N . LYS A 1 342 ? 28.017 -2.815 -19.856 1.00 64.31 342 LYS A N 1
ATOM 2791 C CA . LYS A 1 342 ? 29.079 -2.002 -20.446 1.00 64.31 342 LYS A CA 1
ATOM 2792 C C . LYS A 1 342 ? 28.580 -0.722 -21.111 1.00 64.31 342 LYS A C 1
ATOM 2794 O O . LYS A 1 342 ? 29.433 0.119 -21.379 1.00 64.31 342 LYS A O 1
ATOM 2799 N N . SER A 1 343 ? 27.269 -0.559 -21.322 1.00 74.06 343 SER A N 1
ATOM 2800 C CA . SER A 1 343 ? 26.732 0.677 -21.896 1.00 74.06 343 SER A CA 1
ATOM 2801 C C . SER A 1 343 ? 27.027 1.873 -20.991 1.00 74.06 343 SER A C 1
ATOM 2803 O O . SER A 1 343 ? 26.695 1.874 -19.800 1.00 74.06 343 SER A O 1
ATOM 2805 N N . LEU A 1 344 ? 27.688 2.871 -21.564 1.00 77.75 344 LEU A N 1
ATOM 2806 C CA . LEU A 1 344 ? 27.991 4.159 -20.950 1.00 77.75 344 LEU A CA 1
ATOM 2807 C C . LEU A 1 344 ? 27.040 5.256 -21.440 1.00 77.75 344 LEU A C 1
ATOM 2809 O O . LEU A 1 344 ? 26.868 6.252 -20.739 1.00 77.75 344 LEU A O 1
ATOM 2813 N N . PHE A 1 345 ? 26.422 5.065 -22.605 1.00 80.94 345 PHE A N 1
ATOM 2814 C CA . PHE A 1 345 ? 25.456 5.983 -23.190 1.00 80.94 345 PHE A CA 1
ATOM 2815 C C . PHE A 1 345 ? 24.010 5.519 -22.895 1.00 80.94 345 PHE A C 1
ATOM 2817 O O . PHE A 1 345 ? 23.727 4.318 -23.007 1.00 80.94 345 PHE A O 1
ATOM 2824 N N . PRO A 1 346 ? 23.084 6.429 -22.515 1.00 81.81 346 PRO A N 1
ATOM 2825 C CA . PRO A 1 346 ? 21.696 6.085 -22.201 1.00 81.81 346 PRO A CA 1
ATOM 2826 C C . PRO A 1 346 ? 21.030 5.301 -23.334 1.00 81.81 346 PRO A C 1
ATOM 2828 O O . PRO A 1 346 ? 20.952 5.791 -24.456 1.00 81.81 346 PRO A O 1
ATOM 2831 N N . PHE A 1 347 ? 20.541 4.090 -23.056 1.00 84.81 347 PHE A N 1
ATOM 2832 C CA . PHE A 1 347 ? 19.787 3.292 -24.032 1.00 84.81 347 PHE A CA 1
ATOM 2833 C C . PHE A 1 347 ? 20.504 3.083 -25.384 1.00 84.81 347 PHE A C 1
ATOM 2835 O O . PHE A 1 347 ? 19.858 2.887 -26.413 1.00 84.81 347 PHE A O 1
ATOM 2842 N N . SER A 1 348 ? 21.843 3.050 -25.399 1.00 85.62 348 SER A N 1
ATOM 2843 C CA . SER A 1 348 ? 22.641 2.915 -26.631 1.00 85.62 348 SER A CA 1
ATOM 2844 C C . SER A 1 348 ? 22.304 1.679 -27.462 1.00 85.62 348 SER A C 1
ATOM 2846 O O . SER A 1 348 ? 22.392 1.683 -28.692 1.00 85.62 348 SER A O 1
ATOM 2848 N N . HIS A 1 349 ? 21.876 0.597 -26.812 1.00 84.88 349 HIS A N 1
ATOM 2849 C CA . HIS A 1 349 ? 21.378 -0.568 -27.527 1.00 84.88 349 HIS A CA 1
ATOM 2850 C C . HIS A 1 349 ? 20.062 -0.295 -28.261 1.00 84.88 349 HIS A C 1
ATOM 2852 O O . HIS A 1 349 ? 19.952 -0.659 -29.430 1.00 84.88 349 HIS A O 1
ATOM 2858 N N . CYS A 1 350 ? 19.096 0.326 -27.589 1.00 86.69 350 CYS A N 1
ATOM 2859 C CA . CYS A 1 350 ? 17.797 0.675 -28.154 1.00 86.69 350 CYS A CA 1
ATOM 2860 C C . CYS A 1 350 ? 17.940 1.607 -29.359 1.00 86.69 350 CYS A C 1
ATOM 2862 O O . CYS A 1 350 ? 17.415 1.302 -30.425 1.00 86.69 350 CYS A O 1
ATOM 2864 N N . ILE A 1 351 ? 18.740 2.668 -29.215 1.00 85.62 351 ILE A N 1
ATOM 2865 C CA . ILE A 1 351 ? 19.013 3.636 -30.287 1.00 85.62 351 ILE A CA 1
ATOM 2866 C C . ILE A 1 351 ? 19.623 2.940 -31.498 1.00 85.62 351 ILE A C 1
ATOM 2868 O O . ILE A 1 351 ? 19.131 3.073 -32.613 1.00 85.62 351 ILE A O 1
ATOM 2872 N N . HIS A 1 352 ? 20.642 2.114 -31.277 1.00 85.19 352 HIS A N 1
ATOM 2873 C CA . HIS A 1 352 ? 21.266 1.382 -32.369 1.00 85.19 352 HIS A CA 1
ATOM 2874 C C . HIS A 1 352 ? 20.303 0.423 -33.075 1.00 85.19 352 HIS A C 1
ATOM 2876 O O . HIS A 1 352 ? 20.305 0.351 -34.301 1.00 85.19 352 HIS A O 1
ATOM 2882 N N . LYS A 1 353 ? 19.487 -0.315 -32.310 1.00 86.25 353 LYS A N 1
ATOM 2883 C CA . LYS A 1 353 ? 18.504 -1.248 -32.870 1.00 86.25 353 LYS A CA 1
ATOM 2884 C C . LYS A 1 353 ? 17.473 -0.500 -33.716 1.00 86.25 353 LYS A C 1
ATOM 2886 O O . LYS A 1 353 ? 17.147 -0.960 -34.806 1.00 86.25 353 LYS A O 1
ATOM 2891 N N . TRP A 1 354 ? 17.014 0.657 -33.246 1.00 86.25 354 TRP A N 1
ATOM 2892 C CA . TRP A 1 354 ? 16.116 1.523 -34.001 1.00 86.25 354 TRP A CA 1
ATOM 2893 C C . TRP A 1 354 ? 16.772 2.012 -35.301 1.00 86.25 354 TRP A C 1
ATOM 2895 O O . TRP A 1 354 ? 16.199 1.826 -36.371 1.00 86.25 354 TRP A O 1
ATOM 2905 N N . CYS A 1 355 ? 18.014 2.513 -35.254 1.00 82.19 355 CYS A N 1
ATOM 2906 C CA . CYS A 1 355 ? 18.747 2.916 -36.461 1.00 82.19 355 CYS A CA 1
ATOM 2907 C C . CYS A 1 355 ? 18.869 1.763 -37.473 1.00 82.19 355 CYS A C 1
ATOM 2909 O O . CYS A 1 355 ? 18.617 1.954 -38.661 1.00 82.19 355 CYS A O 1
ATOM 2911 N N . GLN A 1 356 ? 19.211 0.552 -37.016 1.00 84.12 356 GLN A N 1
ATOM 2912 C CA . GLN A 1 356 ? 19.284 -0.638 -37.875 1.00 84.12 356 GLN A CA 1
ATOM 2913 C C . GLN A 1 356 ? 17.942 -0.972 -38.535 1.00 84.12 356 GLN A C 1
ATOM 2915 O O . GLN A 1 356 ? 17.921 -1.350 -39.708 1.00 84.12 356 GLN A O 1
ATOM 2920 N N . GLN A 1 357 ? 16.833 -0.832 -37.804 1.00 85.06 357 GLN A N 1
ATOM 2921 C CA . GLN A 1 357 ? 15.490 -1.045 -38.344 1.00 85.06 357 GLN A CA 1
ATOM 2922 C C . GLN A 1 357 ? 15.170 -0.024 -39.439 1.00 85.06 357 GLN A C 1
ATOM 2924 O O . GLN A 1 357 ? 14.769 -0.432 -40.524 1.00 85.06 357 GLN A O 1
ATOM 2929 N N . GLN A 1 358 ? 15.447 1.264 -39.214 1.00 79.75 358 GLN A N 1
ATOM 2930 C CA . GLN A 1 358 ? 15.225 2.304 -40.227 1.00 79.75 358 GLN A CA 1
ATOM 2931 C C . GLN A 1 358 ? 16.048 2.059 -41.500 1.00 79.75 358 GLN A C 1
ATOM 2933 O O . GLN A 1 358 ? 15.524 2.129 -42.611 1.00 79.75 358 GLN A O 1
ATOM 2938 N N . PHE A 1 359 ? 17.323 1.683 -41.360 1.00 75.75 359 PHE A N 1
ATOM 2939 C CA . PHE A 1 359 ? 18.156 1.332 -42.514 1.00 75.75 359 PHE A CA 1
ATOM 2940 C C . PHE A 1 359 ? 17.682 0.071 -43.246 1.00 75.75 359 PHE A C 1
ATOM 2942 O O . PHE A 1 359 ? 17.842 -0.029 -44.460 1.00 75.75 359 PHE A O 1
ATOM 2949 N N . SER A 1 360 ? 17.108 -0.894 -42.525 1.00 78.44 360 SER A N 1
ATOM 2950 C CA . SER A 1 360 ? 16.625 -2.151 -43.107 1.00 78.44 360 SER A CA 1
ATOM 2951 C C . SER A 1 360 ? 15.275 -2.009 -43.809 1.00 78.44 360 SER A C 1
ATOM 2953 O O . SER A 1 360 ? 14.993 -2.797 -44.710 1.00 78.44 360 SER A O 1
ATOM 2955 N N . SER A 1 361 ? 14.455 -1.037 -43.409 1.00 73.38 361 SER A N 1
ATOM 2956 C CA . SER A 1 361 ? 13.175 -0.727 -44.057 1.00 73.38 361 SER A CA 1
ATOM 2957 C C . SER A 1 361 ? 13.351 0.110 -45.330 1.00 73.38 361 SER A C 1
ATOM 2959 O O . SER A 1 361 ? 12.549 -0.005 -46.247 1.00 73.38 361 SER A O 1
ATOM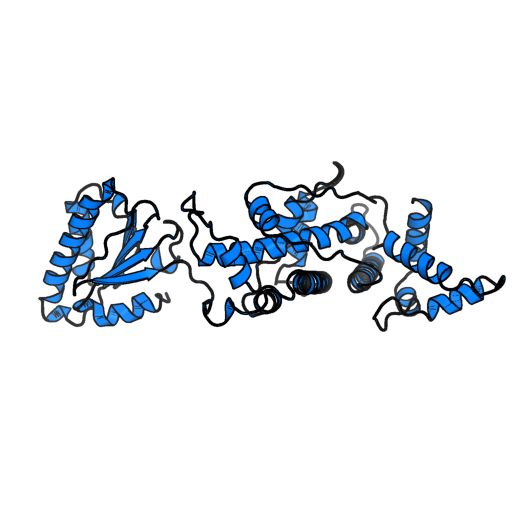 2961 N N . ASN A 1 362 ? 14.446 0.872 -45.444 1.00 65.69 362 ASN A N 1
ATOM 2962 C CA . ASN A 1 362 ? 14.775 1.713 -46.604 1.00 65.69 362 ASN A CA 1
ATOM 2963 C C . ASN A 1 362 ? 15.689 1.004 -47.630 1.00 65.69 362 ASN A C 1
ATOM 2965 O O . ASN A 1 362 ? 16.630 1.596 -48.164 1.00 65.69 362 ASN A O 1
ATOM 2969 N N . LYS A 1 363 ? 15.448 -0.289 -47.892 1.00 58.44 363 LYS A N 1
ATOM 2970 C CA . LYS A 1 363 ? 16.282 -1.134 -48.776 1.00 58.44 363 LYS A CA 1
ATOM 2971 C C . LYS A 1 363 ? 16.241 -0.760 -50.262 1.00 58.44 363 LYS A C 1
ATOM 2973 O O . LYS A 1 363 ? 17.093 -1.231 -51.007 1.00 58.44 363 LYS A O 1
ATOM 2978 N N . GLU A 1 364 ? 15.300 0.080 -50.686 1.00 54.59 364 GLU A N 1
ATOM 2979 C CA . GLU A 1 364 ? 15.110 0.447 -52.097 1.00 54.59 364 GLU A CA 1
ATOM 2980 C C . GLU A 1 364 ? 16.056 1.547 -52.607 1.00 54.59 364 GLU A C 1
ATOM 2982 O O . GLU A 1 364 ? 15.957 1.946 -53.761 1.00 54.59 364 GLU A O 1
ATOM 2987 N N . LEU A 1 365 ? 16.999 2.035 -51.795 1.00 52.53 365 LEU A N 1
ATOM 2988 C CA . LEU A 1 365 ? 17.942 3.075 -52.218 1.00 52.53 365 LEU A CA 1
ATOM 2989 C C . LEU A 1 365 ? 19.239 2.457 -52.787 1.00 52.53 365 LEU A C 1
ATOM 2991 O O . LEU A 1 365 ? 20.082 1.988 -52.007 1.00 52.53 365 LEU A O 1
ATOM 2995 N N . PRO A 1 366 ? 19.435 2.449 -54.124 1.00 51.72 366 PRO A N 1
ATOM 2996 C CA . PRO A 1 366 ? 20.611 1.865 -54.765 1.00 51.72 366 PRO A CA 1
ATOM 2997 C C . PRO A 1 366 ? 21.861 2.658 -54.392 1.00 51.72 366 PRO A C 1
ATOM 2999 O O . PRO A 1 366 ? 21.885 3.858 -54.609 1.00 51.72 366 PRO A O 1
ATOM 3002 N N . SER A 1 367 ? 22.872 1.998 -53.812 1.00 56.25 367 SER A N 1
ATOM 3003 C CA . SER A 1 367 ? 24.238 2.506 -53.552 1.00 56.25 367 SER A CA 1
ATOM 3004 C C . SER A 1 367 ? 24.380 4.012 -53.258 1.00 56.25 367 SER A C 1
ATOM 3006 O O . SER A 1 367 ? 25.341 4.634 -53.710 1.00 56.25 367 SER A O 1
ATOM 3008 N N . VAL A 1 368 ? 23.430 4.618 -52.538 1.00 57.84 368 VAL A N 1
ATOM 3009 C CA . VAL A 1 368 ? 23.455 6.064 -52.326 1.00 57.84 368 VAL A CA 1
ATOM 3010 C C . VAL A 1 368 ? 24.501 6.388 -51.269 1.00 57.84 368 VAL A C 1
ATOM 3012 O O . VAL A 1 368 ? 24.595 5.714 -50.238 1.00 57.84 368 VAL A O 1
ATOM 3015 N N . GLU A 1 369 ? 25.279 7.423 -51.568 1.00 69.31 369 GLU A N 1
ATOM 3016 C CA . GLU A 1 369 ? 26.284 8.061 -50.729 1.00 69.31 369 GLU A CA 1
ATOM 3017 C C . GLU A 1 369 ? 25.822 8.141 -49.263 1.00 69.31 369 GLU A C 1
ATOM 3019 O O . GLU A 1 369 ? 24.672 8.482 -48.974 1.00 69.31 369 GLU A O 1
ATOM 3024 N N . ILE A 1 370 ? 26.716 7.816 -48.322 1.00 68.44 370 ILE A N 1
ATOM 3025 C CA . ILE A 1 370 ? 26.434 7.781 -46.872 1.00 68.44 370 ILE A CA 1
ATOM 3026 C C . ILE A 1 370 ? 25.724 9.064 -46.407 1.00 68.44 370 ILE A C 1
ATOM 3028 O O . ILE A 1 370 ? 24.823 8.995 -45.572 1.00 68.44 370 ILE A O 1
ATOM 3032 N N . ALA A 1 371 ? 26.069 10.207 -47.008 1.00 72.25 371 ALA A N 1
ATOM 3033 C CA . ALA A 1 371 ? 25.444 11.503 -46.768 1.00 72.25 371 ALA A CA 1
ATOM 3034 C C . ALA A 1 371 ? 23.914 11.475 -46.934 1.00 72.25 371 ALA A C 1
ATOM 3036 O O . ALA A 1 371 ? 23.195 11.947 -46.058 1.00 72.25 371 ALA A O 1
ATOM 3037 N N . HIS A 1 372 ? 23.395 10.844 -47.989 1.00 71.06 372 HIS A N 1
ATOM 3038 C CA . HIS A 1 372 ? 21.954 10.774 -48.233 1.00 71.06 372 HIS A CA 1
ATOM 3039 C C . HIS A 1 372 ? 21.228 9.918 -47.189 1.00 71.06 372 HIS A C 1
ATOM 3041 O O . HIS A 1 372 ? 20.140 10.262 -46.732 1.00 71.06 372 HIS A O 1
ATOM 3047 N N . ARG A 1 373 ? 21.855 8.818 -46.751 1.00 69.62 373 ARG A N 1
ATOM 3048 C CA . ARG A 1 373 ? 21.313 7.961 -45.684 1.00 69.62 373 ARG A CA 1
ATOM 3049 C C . ARG A 1 373 ? 21.253 8.688 -44.339 1.00 69.62 373 ARG A C 1
ATOM 3051 O O . ARG A 1 373 ? 20.310 8.473 -43.580 1.00 69.62 373 ARG A O 1
ATOM 3058 N N . VAL A 1 374 ? 22.233 9.549 -44.060 1.00 73.56 374 VAL A N 1
ATOM 3059 C CA . VAL A 1 374 ? 22.239 10.423 -42.879 1.00 73.56 374 VAL A CA 1
ATOM 3060 C C . VAL A 1 374 ? 21.117 11.458 -42.976 1.00 73.56 374 VAL A C 1
ATOM 3062 O O . VAL A 1 374 ? 20.331 11.575 -42.040 1.00 73.56 374 VAL A O 1
ATOM 3065 N N . THR A 1 375 ? 20.957 12.122 -44.127 1.00 75.19 375 THR A N 1
ATOM 3066 C CA . THR A 1 375 ? 19.876 13.100 -44.337 1.00 75.19 375 THR A CA 1
ATOM 3067 C C . THR A 1 375 ? 18.487 12.484 -44.170 1.00 75.19 375 THR A C 1
ATOM 3069 O O . THR A 1 375 ? 17.620 13.105 -43.560 1.00 75.19 375 THR A O 1
ATOM 3072 N N . ILE A 1 376 ? 18.271 11.258 -44.663 1.00 74.25 376 ILE A N 1
ATOM 3073 C CA . ILE A 1 376 ? 17.006 10.539 -44.457 1.00 74.25 376 ILE A CA 1
ATOM 3074 C C . ILE A 1 376 ? 16.780 10.287 -42.965 1.00 74.25 376 ILE A C 1
ATOM 3076 O O . ILE A 1 376 ? 15.721 10.626 -42.449 1.00 74.25 376 ILE A O 1
ATOM 3080 N N . LEU A 1 377 ? 17.770 9.741 -42.250 1.00 73.69 377 LEU A N 1
ATOM 3081 C CA . LEU A 1 377 ? 17.632 9.480 -40.816 1.00 73.69 377 LEU A CA 1
ATOM 3082 C C . LEU A 1 377 ? 17.331 10.743 -40.005 1.00 73.69 377 LEU A C 1
ATOM 3084 O O . LEU A 1 377 ? 16.486 10.698 -39.117 1.00 73.69 377 LEU A O 1
ATOM 3088 N N . GLU A 1 378 ? 17.984 11.864 -40.306 1.00 74.38 378 GLU A N 1
ATOM 3089 C CA . GLU A 1 378 ? 17.741 13.141 -39.626 1.00 74.38 378 GLU A CA 1
ATOM 3090 C C . GLU A 1 378 ? 16.300 13.649 -39.769 1.00 74.38 378 GLU A C 1
ATOM 3092 O O . GLU A 1 378 ? 15.822 14.401 -38.913 1.00 74.38 378 GLU A O 1
ATOM 3097 N N . GLN A 1 379 ? 15.627 13.267 -40.856 1.00 73.00 379 GLN A N 1
ATOM 3098 C CA . GLN A 1 379 ? 14.245 13.639 -41.151 1.00 73.00 379 GLN A CA 1
ATOM 3099 C C . GLN A 1 379 ? 13.227 12.647 -40.579 1.00 73.00 379 GLN A C 1
ATOM 3101 O O . GLN A 1 379 ? 12.059 13.008 -40.430 1.00 73.00 379 GLN A O 1
ATOM 3106 N N . VAL A 1 380 ? 13.646 11.425 -40.233 1.00 73.25 380 VAL A N 1
ATOM 3107 C CA . VAL A 1 380 ? 12.760 10.426 -39.630 1.00 73.25 380 VAL A CA 1
ATOM 3108 C C . VAL A 1 380 ? 12.511 10.796 -38.161 1.00 73.25 380 VAL A C 1
ATOM 3110 O O . VAL A 1 380 ? 13.462 10.873 -37.375 1.00 73.25 380 VAL A O 1
ATOM 3113 N N . PRO A 1 381 ? 11.248 11.023 -37.756 1.00 71.19 381 PRO A N 1
ATOM 3114 C CA . PRO A 1 381 ? 10.922 11.226 -36.353 1.00 71.19 381 PRO A CA 1
ATOM 3115 C C . PRO A 1 381 ? 11.251 9.959 -35.560 1.00 71.19 381 PRO A C 1
ATOM 3117 O O . PRO A 1 381 ? 11.029 8.832 -36.013 1.00 71.19 381 PRO A O 1
ATOM 3120 N N . ILE A 1 382 ? 11.796 10.135 -34.361 1.00 69.75 382 ILE A N 1
ATOM 3121 C CA . ILE A 1 382 ? 12.029 9.012 -33.462 1.00 69.75 382 ILE A CA 1
ATOM 3122 C C . ILE A 1 382 ? 10.687 8.704 -32.800 1.00 69.75 382 ILE A C 1
ATOM 3124 O O . ILE A 1 382 ? 10.239 9.418 -31.905 1.00 69.75 382 ILE A O 1
ATOM 3128 N N . GLY A 1 383 ? 10.045 7.631 -33.247 1.00 62.59 383 GLY A N 1
ATOM 3129 C CA . GLY A 1 383 ? 8.759 7.154 -32.745 1.00 62.59 383 GLY A CA 1
ATOM 3130 C C . GLY A 1 383 ? 7.575 8.113 -32.918 1.00 62.59 383 GLY A C 1
ATOM 3131 O O . GLY A 1 383 ? 7.611 9.011 -33.751 1.00 62.59 383 GLY A O 1
ATOM 3132 N N . ASN A 1 384 ? 6.536 7.951 -32.093 1.00 55.56 384 ASN A N 1
ATOM 3133 C CA . ASN A 1 384 ? 5.293 8.747 -32.100 1.00 55.56 384 ASN A CA 1
ATOM 3134 C C . ASN A 1 384 ? 5.441 10.251 -31.735 1.00 55.56 384 ASN A C 1
ATOM 3136 O O . ASN A 1 384 ? 4.436 10.935 -31.528 1.00 55.56 384 ASN A O 1
ATOM 3140 N N . GLY A 1 385 ? 6.661 10.774 -31.576 1.00 55.56 385 GLY A N 1
ATOM 3141 C CA . GLY A 1 385 ? 6.928 12.137 -31.099 1.00 55.56 385 GLY A CA 1
ATOM 3142 C C . GLY A 1 385 ? 7.257 13.151 -32.204 1.00 55.56 385 GLY A C 1
ATOM 3143 O O . GLY A 1 385 ? 7.582 12.795 -33.330 1.00 55.56 385 GLY A O 1
ATOM 3144 N N . LYS A 1 386 ? 7.261 14.445 -31.842 1.00 56.19 386 LYS A N 1
ATOM 3145 C CA . LYS A 1 386 ? 7.876 15.539 -32.633 1.00 56.19 386 LYS A CA 1
ATOM 3146 C C . LYS A 1 386 ? 9.413 15.557 -32.524 1.00 56.19 386 LYS A C 1
ATOM 3148 O O . LYS A 1 386 ? 10.047 16.506 -32.988 1.00 56.19 386 LYS A O 1
ATOM 3153 N N . ASP A 1 387 ? 9.995 14.550 -31.877 1.00 65.06 387 ASP A N 1
ATOM 3154 C CA . ASP A 1 387 ? 11.422 14.469 -31.600 1.00 65.06 387 ASP A CA 1
ATOM 3155 C C . ASP A 1 387 ? 12.148 13.903 -32.819 1.00 65.06 387 ASP A C 1
ATOM 3157 O O . ASP A 1 387 ? 11.866 12.796 -33.277 1.00 65.06 387 ASP A O 1
ATOM 3161 N N . SER A 1 388 ? 13.101 14.662 -33.350 1.00 69.62 388 SER A N 1
ATOM 3162 C CA . SER A 1 388 ? 13.964 14.234 -34.452 1.00 69.62 388 SER A CA 1
ATOM 3163 C C . SER A 1 388 ? 15.398 14.066 -33.970 1.00 69.62 388 SER A C 1
ATOM 3165 O O . SER A 1 388 ? 15.808 14.675 -32.977 1.00 69.62 388 SER A O 1
ATOM 3167 N N . LEU A 1 389 ? 16.202 13.293 -34.705 1.00 68.19 389 LEU A N 1
ATOM 3168 C CA . LEU A 1 389 ? 17.640 13.187 -34.434 1.00 68.19 389 LEU A CA 1
ATOM 3169 C C . LEU A 1 389 ? 18.334 14.562 -34.398 1.00 68.19 389 LEU A C 1
ATOM 3171 O O . LEU A 1 389 ? 19.282 14.728 -33.639 1.00 68.19 389 LEU A O 1
ATOM 3175 N N . LYS A 1 390 ? 17.817 15.577 -35.107 1.00 70.31 390 LYS A N 1
ATOM 3176 C CA . LYS A 1 390 ? 18.327 16.962 -35.038 1.00 70.31 390 LYS A CA 1
ATOM 3177 C C . LYS A 1 390 ? 18.157 17.611 -33.664 1.00 70.31 390 LYS A C 1
ATOM 3179 O O . LYS A 1 390 ? 19.011 18.371 -33.219 1.00 70.31 390 LYS A O 1
ATOM 3184 N N . GLN A 1 391 ? 17.067 17.311 -32.958 1.00 74.50 391 GLN A N 1
ATOM 3185 C CA . GLN A 1 391 ? 16.897 17.792 -31.584 1.00 74.50 391 GLN A CA 1
ATOM 3186 C C . GLN A 1 391 ? 17.890 17.104 -30.644 1.00 74.50 391 GLN A C 1
ATOM 3188 O O . GLN A 1 391 ? 18.433 17.741 -29.744 1.00 74.50 391 GLN A O 1
ATOM 3193 N N . TRP A 1 392 ? 18.188 15.828 -30.894 1.00 76.19 392 TRP A N 1
ATOM 3194 C CA . TRP A 1 392 ? 19.185 15.082 -30.132 1.00 76.19 392 TRP A CA 1
ATOM 3195 C C . TRP A 1 392 ? 20.600 15.593 -30.413 1.00 76.19 392 TRP A C 1
ATOM 3197 O O . TRP A 1 392 ? 21.376 15.754 -29.479 1.00 76.19 392 TRP A O 1
ATOM 3207 N N . GLU A 1 393 ? 20.916 15.928 -31.665 1.00 74.00 393 GLU A N 1
ATOM 3208 C CA . GLU A 1 393 ? 22.181 16.553 -32.071 1.00 74.00 393 GLU A CA 1
ATOM 3209 C C . GLU A 1 393 ? 22.419 17.888 -31.356 1.00 74.00 393 GLU A C 1
ATOM 3211 O O . GLU A 1 393 ? 23.525 18.146 -30.892 1.00 74.00 393 GLU A O 1
ATOM 3216 N N . SER A 1 394 ? 21.370 18.698 -31.171 1.00 76.62 394 SER A N 1
ATOM 3217 C CA . SER A 1 394 ? 21.482 19.972 -30.444 1.00 76.62 394 SER A CA 1
ATOM 3218 C C . SER A 1 394 ? 21.864 19.803 -28.962 1.00 76.62 394 SER A C 1
ATOM 3220 O O . SER A 1 394 ? 22.349 20.746 -28.333 1.00 76.62 394 SER A O 1
ATOM 3222 N N . ILE A 1 395 ? 21.662 18.599 -28.411 1.00 75.69 395 ILE A N 1
ATOM 3223 C CA . ILE A 1 395 ? 21.982 18.221 -27.029 1.00 75.69 395 ILE A CA 1
ATOM 3224 C C . ILE A 1 395 ? 23.315 17.458 -26.969 1.00 75.69 395 ILE A C 1
ATOM 3226 O O . ILE A 1 395 ? 24.101 17.686 -26.049 1.00 75.69 395 ILE A O 1
ATOM 3230 N N . CYS A 1 396 ? 23.585 16.579 -27.940 1.00 78.62 396 CYS A N 1
ATOM 3231 C CA . CYS A 1 396 ? 24.754 15.704 -27.989 1.00 78.62 396 CYS A CA 1
ATOM 3232 C C . CYS A 1 396 ? 26.050 16.460 -28.305 1.00 78.62 396 CYS A C 1
ATOM 3234 O O . CYS A 1 396 ? 26.326 16.864 -29.432 1.00 78.62 396 CYS A O 1
ATOM 3236 N N . SER A 1 397 ? 26.927 16.538 -27.315 1.00 80.00 397 SER A N 1
ATOM 3237 C CA . SER A 1 397 ? 28.320 16.927 -27.487 1.00 80.00 397 SER A CA 1
ATOM 3238 C C . SER A 1 397 ? 29.107 15.884 -28.290 1.00 80.00 397 SER A C 1
ATOM 3240 O O . SER A 1 397 ? 28.820 14.684 -28.269 1.00 80.00 397 SER A O 1
ATOM 3242 N N . GLU A 1 398 ? 30.204 16.316 -28.913 1.00 78.69 398 GLU A N 1
ATOM 3243 C CA . GLU A 1 398 ? 31.171 15.429 -29.580 1.00 78.69 398 GLU A CA 1
ATOM 3244 C C . GLU A 1 398 ? 31.656 14.297 -28.652 1.00 78.69 398 GLU A C 1
ATOM 3246 O O . GLU A 1 398 ? 31.839 13.148 -29.056 1.00 78.69 398 GLU A O 1
ATOM 3251 N N . LYS A 1 399 ? 31.766 14.595 -27.352 1.00 77.69 399 LYS A N 1
ATOM 3252 C CA . LYS A 1 399 ? 32.101 13.616 -26.317 1.00 77.69 399 LYS A CA 1
ATOM 3253 C C . LYS A 1 399 ? 31.012 12.553 -26.138 1.00 77.69 399 LYS A C 1
ATOM 3255 O O . LYS A 1 399 ? 31.350 11.382 -25.957 1.00 77.69 399 LYS A O 1
ATOM 3260 N N . ALA A 1 400 ? 29.737 12.936 -26.147 1.00 77.62 400 ALA A N 1
ATOM 3261 C CA . ALA A 1 400 ? 28.626 11.993 -26.053 1.00 77.62 400 ALA A CA 1
ATOM 3262 C C . ALA A 1 400 ? 28.555 11.087 -27.288 1.00 77.62 400 ALA A C 1
ATOM 3264 O O . ALA A 1 400 ? 28.411 9.872 -27.133 1.00 77.62 400 ALA A O 1
ATOM 3265 N N . ASN A 1 401 ? 28.800 11.639 -28.480 1.00 81.38 401 ASN A N 1
ATOM 3266 C CA . ASN A 1 401 ? 28.934 10.861 -29.715 1.00 81.38 401 ASN A CA 1
ATOM 3267 C C . ASN A 1 401 ? 30.096 9.859 -29.637 1.00 81.38 401 ASN A C 1
ATOM 3269 O O . ASN A 1 401 ? 29.928 8.688 -29.978 1.00 81.38 401 ASN A O 1
ATOM 3273 N N . GLY A 1 402 ? 31.249 10.274 -29.101 1.00 80.19 402 GLY A N 1
ATOM 3274 C CA . GLY A 1 402 ? 32.377 9.374 -28.853 1.00 80.19 402 GLY A CA 1
ATOM 3275 C C . GLY A 1 402 ? 32.036 8.237 -27.882 1.00 80.19 402 GLY A C 1
ATOM 3276 O O . GLY A 1 402 ? 32.403 7.086 -28.116 1.00 80.19 402 GLY A O 1
ATOM 3277 N N . ILE A 1 403 ? 31.285 8.517 -26.811 1.00 81.62 403 ILE A N 1
ATOM 3278 C CA . ILE A 1 403 ? 30.843 7.487 -25.855 1.00 81.62 403 ILE A CA 1
ATOM 3279 C C . ILE A 1 403 ? 29.833 6.530 -26.500 1.00 81.62 403 ILE A C 1
ATOM 3281 O O . ILE A 1 403 ? 29.940 5.318 -26.300 1.00 81.62 403 ILE A O 1
ATOM 3285 N N . TYR A 1 404 ? 28.900 7.039 -27.306 1.00 84.12 404 TYR A N 1
ATOM 3286 C CA . TYR A 1 404 ? 27.982 6.202 -28.075 1.00 84.12 404 TYR A CA 1
ATOM 3287 C C . TYR A 1 404 ? 28.732 5.289 -29.057 1.00 84.12 404 TYR A C 1
ATOM 3289 O O . TYR A 1 404 ? 28.478 4.086 -29.085 1.00 84.12 404 TYR A O 1
ATOM 3297 N N . ALA A 1 405 ? 29.719 5.811 -29.791 1.00 83.56 405 ALA A N 1
ATOM 3298 C CA . ALA A 1 405 ? 30.555 5.014 -30.690 1.00 83.56 405 ALA A CA 1
ATOM 3299 C C . ALA A 1 405 ? 31.310 3.898 -29.944 1.00 83.56 405 ALA A C 1
ATOM 3301 O O . ALA A 1 405 ? 31.349 2.753 -30.398 1.00 83.56 405 ALA A O 1
ATOM 3302 N N . MET A 1 406 ? 31.840 4.189 -28.752 1.00 81.31 406 MET A N 1
ATOM 3303 C CA . MET A 1 406 ? 32.477 3.175 -27.905 1.00 81.31 406 MET A CA 1
ATOM 3304 C C . MET A 1 406 ? 31.497 2.088 -27.448 1.00 81.31 406 MET A C 1
ATOM 3306 O O . MET A 1 406 ? 31.874 0.918 -27.376 1.00 81.31 406 MET A O 1
ATOM 3310 N N . ASP A 1 407 ? 30.249 2.447 -27.147 1.00 81.50 407 ASP A N 1
ATOM 3311 C CA . ASP A 1 407 ? 29.196 1.482 -26.821 1.00 81.50 407 ASP A CA 1
ATOM 3312 C C . ASP A 1 407 ? 28.832 0.585 -28.015 1.00 81.50 407 ASP A C 1
ATOM 3314 O O . ASP A 1 407 ? 28.481 -0.575 -27.803 1.00 81.50 407 ASP A O 1
ATOM 3318 N N . LEU A 1 408 ? 28.932 1.083 -29.254 1.00 80.12 408 LEU A N 1
ATOM 3319 C CA . LEU A 1 408 ? 28.704 0.284 -30.465 1.00 80.12 408 LEU A CA 1
ATOM 3320 C C . LEU A 1 408 ? 29.787 -0.776 -30.677 1.00 80.12 408 LEU A C 1
ATOM 3322 O O . LEU A 1 408 ? 29.460 -1.911 -31.008 1.00 80.12 408 LEU A O 1
ATOM 3326 N N . ILE A 1 409 ? 31.054 -0.422 -30.445 1.00 77.44 409 ILE A N 1
ATOM 3327 C CA . ILE A 1 409 ? 32.202 -1.327 -30.629 1.00 77.44 409 ILE A CA 1
ATOM 3328 C C . ILE A 1 409 ? 32.227 -2.434 -29.560 1.00 77.44 409 ILE A C 1
ATOM 3330 O O . ILE A 1 409 ? 32.745 -3.521 -29.790 1.00 77.44 409 ILE A O 1
ATOM 3334 N N . ARG A 1 410 ? 31.682 -2.166 -28.368 1.00 69.88 410 ARG A N 1
ATOM 3335 C CA . ARG A 1 410 ? 31.717 -3.078 -27.210 1.00 69.88 410 ARG A CA 1
ATOM 3336 C C . ARG A 1 410 ? 30.623 -4.153 -27.195 1.00 69.88 410 ARG A C 1
ATOM 3338 O O . ARG A 1 410 ? 30.559 -4.882 -26.198 1.00 69.88 410 ARG A O 1
ATOM 3345 N N . LYS A 1 411 ? 29.744 -4.185 -28.200 1.00 58.66 411 LYS A N 1
ATOM 3346 C CA . LYS A 1 411 ? 28.590 -5.095 -28.258 1.00 58.66 411 LYS A CA 1
ATOM 3347 C C . LYS A 1 411 ? 28.962 -6.533 -28.559 1.00 58.66 411 LYS A C 1
ATOM 3349 O O . LYS A 1 411 ? 29.865 -6.748 -29.390 1.00 58.66 411 LYS A O 1
#

Secondary structure (DSSP, 8-state):
----HHHHHHHTTTTT-EEEEEE-S-TT---TTTGGGEEEGGG-SSHHHHHHHHHHHHH-S--S-SEEEEEEE--TTTHHHHHHHHHHHHHHHHHHHHSGGGTT---EEEEEEE-BTTBPPPP---TTEEEEE-S--S--PPP-TTTTTTSBHHHHHHSSS---HHHHHHHHHHTEE--TT--HHHHHHHHHHHS-TTS--HHHHHHHHHHHHHHHHHTTT-BHHHHHHHHS-SSSS---S--HHHHHHHHHHHHHHHHHHHHHHHHHHTTTTHHHHHHHHSTTS---SSHHHHHHHHHHHHHHHHHH-TTTS--PPP---HHHHHHHHHS---EE----TT--STTHHHHHHHHHHHHHH-TT-TT--HHHHHHHHHHSBSTTSS-BHHHHHTT--HHHHHHHHHHHHT-